Protein AF-0000000079072561 (afdb_homodimer)

Nearest PDB structures (foldseek):
  3upq-assembly1_A  TM=5.238E-01  e=2.848E+00  Homo sapiens
  3uq0-assembly1_A  TM=5.043E-01  e=2.681E+00  Homo sapiens
  3pnc-assembly1_A  TM=5.267E-01  e=3.215E+00  Homo sapiens
  7m4f-assembly1_A  TM=2.558E-01  e=8.477E-01  Homo sapiens
  4fo6-assembly1_A  TM=2.543E-01  e=1.080E+00  Homo sapiens

Radius of gyration: 27.11 Å; Cα contacts (8 Å, |Δi|>4): 1021; chains: 2; bounding box: 46×82×71 Å

Organism: NCBI:txid47770

Secondary structure (DSSP, 8-state):
--TTSS---------S--SGGGSEE-HHHHHHHHHH-GGGGGGEEE-TT----TTEEEEEE-SSS-BTTTB-EEEEETTTEEEEESS-HHHHHHHHHHHSTT-SHHHHHHHHHHHT--S--EEEETTEEEEESS--SSS----EEEGGGEEEEEEETTTEEEEEEPP-STT----EEEEES--TTHHHHHHHHHHHHHHHHHHHHHHHHHHH-EEEEES-TTSGGG-GGG----S------HHHHHHHHHHHHHHHHHHHHHHHSGGGGHHHHTHHHHHHHHHHHHHH-/--TTSS---------S--SGGGSEE-HHHHHHHHHH-GGGGGGEEE-TT----TTEEEEEE-SSS-BTTTB-EEEEETTTEEEEESS-HHHHHHHHHHHSTT-SHHHHHHHHHHHT--S--EEEETTEEEEESS--SSS----EEEGGGEEEEEEETTTEEEEEEPP-STT----EEEEES--TTHHHHHHHHHHHHHHHHHHHHHHHHHHH-EEEEES-TTSGGG-GGG-------S---HHHHHHHHHHHHHHHHHHHHHHHSGGGGHHHHTHHHHHHHHHHHHHH-

pLDDT: mean 87.56, std 14.3, range [19.41, 98.81]

Structure (mmCIF, N/CA/C/O backbone):
data_AF-0000000079072561-model_v1
#
loop_
_entity.id
_entity.type
_entity.pdbx_description
1 polymer 'Uncharacterized protein'
#
loop_
_atom_site.group_PDB
_atom_site.id
_atom_site.type_symbol
_atom_site.label_atom_id
_atom_site.label_alt_id
_atom_site.label_comp_id
_atom_site.label_asym_id
_atom_site.label_entity_id
_atom_site.label_seq_id
_atom_site.pdbx_PDB_ins_code
_atom_site.Cartn_x
_atom_site.Cartn_y
_atom_site.Cartn_z
_atom_site.occupancy
_atom_site.B_iso_or_equiv
_atom_site.auth_seq_id
_atom_site.auth_comp_id
_atom_site.auth_asym_id
_atom_site.auth_atom_id
_atom_site.pdbx_PDB_model_num
ATOM 1 N N . MET A 1 1 ? 7.359 -18.344 30.453 1 19.77 1 MET A N 1
ATOM 2 C CA . MET A 1 1 ? 6.184 -18.562 29.609 1 19.77 1 MET A CA 1
ATOM 3 C C . MET A 1 1 ? 6.582 -18.703 28.156 1 19.77 1 MET A C 1
ATOM 5 O O . MET A 1 1 ? 7.344 -17.891 27.625 1 19.77 1 MET A O 1
ATOM 9 N N . ASP A 1 2 ? 6.574 -19.969 27.594 1 20.95 2 ASP A N 1
ATOM 10 C CA . ASP A 1 2 ? 7.109 -20.484 26.344 1 20.95 2 ASP A CA 1
ATOM 11 C C . ASP A 1 2 ? 6.484 -19.781 25.141 1 20.95 2 ASP A C 1
ATOM 13 O O . ASP A 1 2 ? 5.262 -19.781 24.984 1 20.95 2 ASP A O 1
ATOM 17 N N . VAL A 1 3 ? 7.102 -18.71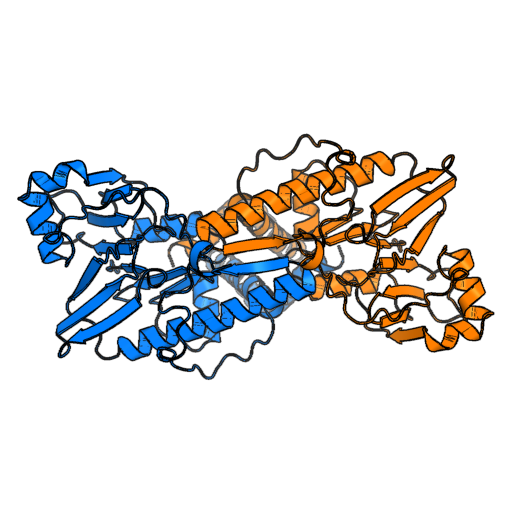9 24.547 1 26.92 3 VAL A N 1
ATOM 18 C CA . VAL A 1 3 ? 6.922 -17.938 23.328 1 26.92 3 VAL A CA 1
ATOM 19 C C . VAL A 1 3 ? 6.586 -18.859 22.156 1 26.92 3 VAL A C 1
ATOM 21 O O . VAL A 1 3 ? 6.375 -18.391 21.047 1 26.92 3 VAL A O 1
ATOM 24 N N . SER A 1 4 ? 6.746 -20.172 22.391 1 28.34 4 SER A N 1
ATOM 25 C CA . SER A 1 4 ? 6.457 -21.156 21.328 1 28.34 4 SER A CA 1
ATOM 26 C C . SER A 1 4 ? 4.965 -21.203 21.016 1 28.34 4 SER A C 1
ATOM 28 O O . SER A 1 4 ? 4.539 -21.938 20.141 1 28.34 4 SER A O 1
ATOM 30 N N . ALA A 1 5 ? 4.105 -20.969 21.969 1 30.5 5 ALA A N 1
ATOM 31 C CA . ALA A 1 5 ? 2.666 -21.188 21.859 1 30.5 5 ALA A CA 1
ATOM 32 C C . ALA A 1 5 ? 2.047 -20.25 20.828 1 30.5 5 ALA A C 1
ATOM 34 O O . ALA A 1 5 ? 0.92 -20.469 20.375 1 30.5 5 ALA A O 1
ATOM 35 N N . TYR A 1 6 ? 2.633 -18.938 20.75 1 30.3 6 TYR A N 1
ATOM 36 C CA . TYR A 1 6 ? 1.9 -17.906 20.031 1 30.3 6 TYR A CA 1
ATOM 37 C C . TYR A 1 6 ? 1.927 -18.172 18.531 1 30.3 6 TYR A C 1
ATOM 39 O O . TYR A 1 6 ? 1.341 -17.422 17.75 1 30.3 6 TYR A O 1
ATOM 47 N N . LYS A 1 7 ? 2.918 -19.016 18.094 1 38.72 7 LYS A N 1
ATOM 48 C CA . LYS A 1 7 ? 2.959 -19.062 16.641 1 38.72 7 LYS A CA 1
ATOM 49 C C . LYS A 1 7 ? 1.866 -19.984 16.078 1 38.72 7 LYS A C 1
ATOM 51 O O . LYS A 1 7 ? 2.156 -21.031 15.508 1 38.72 7 LYS A O 1
ATOM 56 N N . GLN A 1 8 ? 0.858 -20.188 16.875 1 35.06 8 GLN A N 1
ATOM 57 C CA . GLN A 1 8 ? -0.198 -20.969 16.234 1 35.06 8 GLN A CA 1
ATOM 58 C C . GLN A 1 8 ? -0.548 -20.422 14.867 1 35.06 8 GLN A C 1
ATOM 60 O O . GLN A 1 8 ? -1.103 -19.328 14.758 1 35.06 8 GLN A O 1
ATOM 65 N N . ARG A 1 9 ? 0.123 -20.875 13.836 1 47.12 9 ARG A N 1
ATOM 66 C CA . ARG A 1 9 ? -0.29 -20.641 12.453 1 47.12 9 ARG A CA 1
ATOM 67 C C . ARG A 1 9 ? -1.792 -20.844 12.289 1 47.12 9 ARG A C 1
ATOM 69 O O . ARG A 1 9 ? -2.314 -21.922 12.594 1 47.12 9 ARG A O 1
ATOM 76 N N . ASN A 1 10 ? -2.549 -19.953 12.75 1 49.81 10 ASN A N 1
ATOM 77 C CA . ASN A 1 10 ? -3.973 -20.141 12.5 1 49.81 10 ASN A CA 1
ATOM 78 C C . ASN A 1 10 ? -4.246 -20.438 11.031 1 49.81 10 ASN A C 1
ATOM 80 O O . ASN A 1 10 ? -4.715 -19.578 10.289 1 49.81 10 ASN A O 1
ATOM 84 N N . LEU A 1 11 ? -3.496 -21.469 10.617 1 60.62 11 LEU A N 1
ATOM 85 C CA . LEU A 1 11 ? -3.924 -21.938 9.305 1 60.62 11 LEU A CA 1
ATOM 86 C C . LEU A 1 11 ? -5.34 -22.484 9.359 1 60.62 11 LEU A C 1
ATOM 88 O O . LEU A 1 11 ? -5.742 -23.078 10.367 1 60.62 11 LEU A O 1
ATOM 92 N N . GLY A 1 12 ? -6.25 -21.766 8.945 1 62.88 12 GLY A N 1
ATOM 93 C CA . GLY A 1 12 ? -7.598 -22.297 8.828 1 62.88 12 GLY A CA 1
ATOM 94 C C . GLY A 1 12 ? -7.629 -23.781 8.531 1 62.88 12 GLY A C 1
ATOM 95 O O . GLY A 1 12 ? -6.617 -24.469 8.68 1 62.88 12 GLY A O 1
ATOM 96 N N . ILE A 1 13 ? -8.688 -24.438 8.305 1 77.12 13 ILE A N 1
ATOM 97 C CA . ILE A 1 13 ? -8.953 -25.844 8 1 77.12 13 ILE A CA 1
ATOM 98 C C . ILE A 1 13 ? -8.289 -26.219 6.676 1 77.12 13 ILE A C 1
ATOM 100 O O . ILE A 1 13 ? -8.484 -25.531 5.664 1 77.12 13 ILE A O 1
ATOM 104 N N . ILE A 1 14 ? -7.348 -27.266 6.82 1 90.12 14 ILE A N 1
ATOM 105 C CA . ILE A 1 14 ? -6.715 -27.812 5.621 1 90.12 14 ILE A CA 1
ATOM 106 C C . ILE A 1 14 ? -7.688 -28.734 4.891 1 90.12 14 ILE A C 1
ATOM 108 O O . ILE A 1 14 ? -8.156 -29.719 5.461 1 90.12 14 ILE A O 1
ATOM 112 N N . SER A 1 15 ? -7.961 -28.406 3.652 1 94.75 15 SER A N 1
ATOM 113 C CA . SER A 1 15 ? -8.953 -29.141 2.867 1 94.75 15 SER A CA 1
ATOM 114 C C . SER A 1 15 ? -8.289 -30.109 1.889 1 94.75 15 SER A C 1
ATOM 116 O O . SER A 1 15 ? -8.961 -30.766 1.106 1 94.75 15 SER A O 1
ATOM 118 N N . LEU A 1 16 ? -6.977 -30.25 1.977 1 97.25 16 LEU A N 1
ATOM 119 C CA . LEU A 1 16 ? -6.219 -31.188 1.15 1 97.25 16 LEU A CA 1
ATOM 120 C C . LEU A 1 16 ? -6.105 -32.531 1.832 1 97.25 16 LEU A C 1
ATOM 122 O O . LEU A 1 16 ? -6.195 -32.625 3.059 1 97.25 16 LEU A O 1
ATOM 126 N N . PRO A 1 17 ? -5.992 -33.625 1.023 1 96.88 17 PRO A N 1
ATOM 127 C CA . PRO A 1 17 ? -5.824 -34.938 1.656 1 96.88 17 PRO A CA 1
ATOM 128 C C . PRO A 1 17 ? -4.559 -35 2.508 1 96.88 17 PRO A C 1
ATOM 130 O O . PRO A 1 17 ? -3.496 -34.562 2.088 1 96.88 17 PRO A O 1
ATOM 133 N N . THR A 1 18 ? -4.664 -35.688 3.645 1 94.81 18 THR A N 1
ATOM 134 C CA . THR A 1 18 ? -3.559 -35.656 4.598 1 94.81 18 THR A CA 1
ATOM 135 C C . THR A 1 18 ? -2.859 -37 4.664 1 94.81 18 THR A C 1
ATOM 137 O O . THR A 1 18 ? -1.769 -37.125 5.227 1 94.81 18 THR A O 1
ATOM 140 N N . ASP A 1 19 ? -3.424 -38 4.02 1 94.69 19 ASP A N 1
ATOM 141 C CA . ASP A 1 19 ? -2.785 -39.312 4.016 1 94.69 19 ASP A CA 1
ATOM 142 C C . ASP A 1 19 ? -1.401 -39.25 3.373 1 94.69 19 ASP A C 1
ATOM 144 O O . ASP A 1 19 ? -1.182 -38.469 2.434 1 94.69 19 ASP A O 1
ATOM 148 N N . ILE A 1 20 ? -0.56 -40.125 3.77 1 94.88 20 ILE A N 1
ATOM 149 C CA . ILE A 1 20 ? 0.833 -40.125 3.334 1 94.88 20 ILE A CA 1
ATOM 150 C C . ILE A 1 20 ? 0.897 -40.344 1.823 1 94.88 20 ILE A C 1
ATOM 152 O O . ILE A 1 20 ? 1.753 -39.781 1.147 1 94.88 20 ILE A O 1
ATOM 156 N N . LYS A 1 21 ? 0.056 -41.125 1.304 1 94.62 21 LYS A N 1
ATOM 157 C CA . LYS A 1 21 ? 0.095 -41.438 -0.118 1 94.62 21 LYS A CA 1
ATOM 158 C C . LYS A 1 21 ? -0.211 -40.219 -0.975 1 94.62 21 LYS A C 1
ATOM 160 O O . LYS A 1 21 ? 0.039 -40.219 -2.182 1 94.62 21 LYS A O 1
ATOM 165 N N . TYR A 1 22 ? -0.797 -39.156 -0.35 1 96.94 22 TYR A N 1
ATOM 166 C CA . TYR A 1 22 ? -1.189 -37.969 -1.101 1 96.94 22 TYR A CA 1
ATOM 167 C C . TYR A 1 22 ? -0.248 -36.812 -0.812 1 96.94 22 TYR A C 1
ATOM 169 O O . TYR A 1 22 ? -0.596 -35.656 -1.042 1 96.94 22 TYR A O 1
ATOM 177 N N . ARG A 1 23 ? 0.938 -37.125 -0.365 1 97 23 ARG A N 1
ATOM 178 C CA . ARG A 1 23 ? 1.837 -36.031 0.045 1 97 23 ARG A CA 1
ATOM 179 C C . ARG A 1 23 ? 2.746 -35.625 -1.104 1 97 23 ARG A C 1
ATOM 181 O O . ARG A 1 23 ? 3.396 -34.562 -1.036 1 97 23 ARG A O 1
ATOM 188 N N . ASN A 1 24 ? 2.814 -36.438 -2.07 1 98 24 ASN A N 1
ATOM 189 C CA . ASN A 1 24 ? 3.631 -36.125 -3.24 1 98 24 ASN A CA 1
ATOM 190 C C . ASN A 1 24 ? 2.771 -35.938 -4.484 1 98 24 ASN A C 1
ATOM 192 O O . ASN A 1 24 ? 1.888 -36.719 -4.773 1 98 24 ASN A O 1
ATOM 196 N N . TRP A 1 25 ? 3.051 -34.844 -5.164 1 98.31 25 TRP A N 1
ATOM 197 C CA . TRP A 1 25 ? 2.27 -34.5 -6.355 1 98.31 25 TRP A CA 1
ATOM 198 C C . TRP A 1 25 ? 3.178 -34.125 -7.512 1 98.31 25 TRP A C 1
ATOM 200 O O . TRP A 1 25 ? 4.18 -33.438 -7.309 1 98.31 25 TRP A O 1
ATOM 210 N N . SER A 1 26 ? 2.912 -34.531 -8.648 1 97.25 26 SER A N 1
ATOM 211 C CA . SER A 1 26 ? 3.422 -34.125 -9.945 1 97.25 26 SER A CA 1
ATOM 212 C C . SER A 1 26 ? 2.295 -34 -10.969 1 97.25 26 SER A C 1
ATOM 214 O O . SER A 1 26 ? 1.152 -34.375 -10.688 1 97.25 26 SER A O 1
ATOM 216 N N . LYS A 1 27 ? 2.648 -33.406 -12.078 1 96.5 27 LYS A N 1
ATOM 217 C CA . LYS A 1 27 ? 1.631 -33.281 -13.109 1 96.5 27 LYS A CA 1
ATOM 218 C C . LYS A 1 27 ? 1.037 -34.625 -13.484 1 96.5 27 LYS A C 1
ATOM 220 O O . LYS A 1 27 ? -0.184 -34.781 -13.508 1 96.5 27 LYS A O 1
ATOM 225 N N . ASP A 1 28 ? 1.862 -35.562 -13.688 1 96 28 ASP A N 1
ATOM 226 C CA . ASP A 1 28 ? 1.428 -36.906 -14.078 1 96 28 ASP A CA 1
ATOM 227 C C . ASP A 1 28 ? 0.643 -37.594 -12.953 1 96 28 ASP A C 1
ATOM 229 O O . ASP A 1 28 ? -0.414 -38.188 -13.195 1 96 28 ASP A O 1
ATOM 233 N N . LEU A 1 29 ? 1.171 -37.469 -11.789 1 97.31 29 LEU A N 1
ATOM 234 C CA . LEU A 1 29 ? 0.5 -38.094 -10.648 1 97.31 29 LEU A CA 1
ATOM 235 C C . LEU A 1 29 ? -0.87 -37.469 -10.414 1 97.31 29 LEU A C 1
ATOM 237 O O . LEU A 1 29 ? -1.828 -38.156 -10.078 1 97.31 29 LEU A O 1
ATOM 241 N N . THR A 1 30 ? -0.936 -36.188 -10.57 1 98.38 30 THR A N 1
ATOM 242 C CA . THR A 1 30 ? -2.193 -35.469 -10.398 1 98.38 30 THR A CA 1
ATOM 243 C C . THR A 1 30 ? -3.254 -36 -11.359 1 98.38 30 THR A C 1
ATOM 245 O O . THR A 1 30 ? -4.359 -36.344 -10.938 1 98.38 30 THR A O 1
ATOM 248 N N . LYS A 1 31 ? -2.895 -36.094 -12.594 1 98 31 LYS A N 1
ATOM 249 C CA . LYS A 1 31 ? -3.844 -36.594 -13.594 1 98 31 LYS A CA 1
ATOM 250 C C . LYS A 1 31 ? -4.258 -38.031 -13.297 1 98 31 LYS A C 1
ATOM 252 O O . LYS A 1 31 ? -5.449 -38.344 -13.289 1 98 31 LYS A O 1
ATOM 257 N N . ARG A 1 32 ? -3.332 -38.875 -13.023 1 97.75 32 ARG A N 1
ATOM 258 C CA . ARG A 1 32 ? -3.605 -40.281 -12.766 1 97.75 32 ARG A CA 1
ATOM 259 C C . ARG A 1 32 ? -4.539 -40.438 -11.57 1 97.75 32 ARG A C 1
ATOM 261 O O . ARG A 1 32 ? -5.508 -41.188 -11.633 1 97.75 32 ARG A O 1
ATOM 268 N N . ARG A 1 33 ? -4.23 -39.688 -10.5 1 97.81 33 ARG A N 1
ATOM 269 C CA . ARG A 1 33 ? -5.012 -39.844 -9.281 1 97.81 33 ARG A CA 1
ATOM 270 C C . ARG A 1 33 ? -6.426 -39.312 -9.461 1 97.81 33 ARG A C 1
ATOM 272 O O . ARG A 1 33 ? -7.398 -39.969 -9.062 1 97.81 33 ARG A O 1
ATOM 279 N N . ILE A 1 34 ? -6.559 -38.188 -10.055 1 97.69 34 ILE A N 1
ATOM 280 C CA . ILE A 1 34 ? -7.875 -37.562 -10.211 1 97.69 34 ILE A CA 1
ATOM 281 C C . ILE A 1 34 ? -8.75 -38.469 -11.094 1 97.69 34 ILE A C 1
ATOM 283 O O . ILE A 1 34 ? -9.945 -38.594 -10.844 1 97.69 34 ILE A O 1
ATOM 287 N N . GLU A 1 35 ? -8.18 -39.094 -12.023 1 97.12 35 GLU A N 1
ATOM 288 C CA . GLU A 1 35 ? -8.945 -39.875 -12.984 1 97.12 35 GLU A CA 1
ATOM 289 C C . GLU A 1 35 ? -9.219 -41.281 -12.461 1 97.12 35 GLU A C 1
ATOM 291 O O . GLU A 1 35 ? -10.188 -41.906 -12.867 1 97.12 35 GLU A O 1
ATOM 296 N N . ASN A 1 36 ? -8.406 -41.75 -11.461 1 96.88 36 ASN A N 1
ATOM 297 C CA . ASN A 1 36 ? -8.492 -43.156 -11.164 1 96.88 36 ASN A CA 1
ATOM 298 C C . ASN A 1 36 ? -8.688 -43.406 -9.672 1 96.88 36 ASN A C 1
ATOM 300 O O . ASN A 1 36 ? -9.031 -44.531 -9.266 1 96.88 36 ASN A O 1
ATOM 304 N N . ASP A 1 37 ? -8.43 -42.438 -8.844 1 96.44 37 ASP A N 1
ATOM 305 C CA . ASP A 1 37 ? -8.492 -42.656 -7.402 1 96.44 37 ASP A CA 1
ATOM 306 C C . ASP A 1 37 ? -9.789 -42.094 -6.824 1 96.44 37 ASP A C 1
ATOM 308 O O . ASP A 1 37 ? -9.867 -40.875 -6.52 1 96.44 37 ASP A O 1
ATOM 312 N N . SER A 1 38 ? -10.742 -42.906 -6.508 1 94.75 38 SER A N 1
ATOM 313 C CA . SER A 1 38 ? -12.055 -42.5 -6.047 1 94.75 38 SER A CA 1
ATOM 314 C C . SER A 1 38 ? -11.977 -41.875 -4.656 1 94.75 38 SER A C 1
ATOM 316 O O . SER A 1 38 ? -12.836 -41.062 -4.277 1 94.75 38 SER A O 1
ATOM 318 N N . GLN A 1 39 ? -10.992 -42.188 -3.893 1 95.12 39 GLN A N 1
ATOM 319 C CA . GLN A 1 39 ? -10.852 -41.625 -2.545 1 95.12 39 GLN A CA 1
ATOM 320 C C . GLN A 1 39 ? -10.547 -40.156 -2.578 1 95.12 39 GLN A C 1
ATOM 322 O O . GLN A 1 39 ? -10.797 -39.438 -1.604 1 95.12 39 GLN A O 1
ATOM 327 N N . LEU A 1 40 ? -10.047 -39.719 -3.65 1 96.31 40 LEU A N 1
ATOM 328 C CA . LEU A 1 40 ? -9.648 -38.344 -3.783 1 96.31 40 LEU A CA 1
ATOM 329 C C . LEU A 1 40 ? -10.867 -37.438 -4.043 1 96.31 40 LEU A C 1
ATOM 331 O O . LEU A 1 40 ? -10.781 -36.219 -3.904 1 96.31 40 LEU A O 1
ATOM 335 N N . GLU A 1 41 ? -11.961 -37.969 -4.402 1 95.31 41 GLU A N 1
ATOM 336 C CA . GLU A 1 41 ? -13.141 -37.25 -4.859 1 95.31 41 GLU A CA 1
ATOM 337 C C . GLU A 1 41 ? -13.633 -36.281 -3.793 1 95.31 41 GLU A C 1
ATOM 339 O O . GLU A 1 41 ? -14.094 -35.188 -4.113 1 95.31 41 GLU A O 1
ATOM 344 N N . GLN A 1 42 ? -13.5 -36.625 -2.607 1 95.88 42 GLN A N 1
ATOM 345 C CA . GLN A 1 42 ? -14.016 -35.812 -1.519 1 95.88 42 GLN A CA 1
ATOM 346 C C . GLN A 1 42 ? -13.211 -34.531 -1.361 1 95.88 42 GLN A C 1
ATOM 348 O O . GLN A 1 42 ? -13.664 -33.562 -0.73 1 95.88 42 GLN A O 1
ATOM 353 N N . TYR A 1 43 ? -12.023 -34.5 -1.894 1 97.62 43 TYR A N 1
ATOM 354 C CA . TYR A 1 43 ? -11.141 -33.344 -1.76 1 97.62 43 TYR A CA 1
ATOM 355 C C . TYR A 1 43 ? -11.211 -32.469 -2.996 1 97.62 43 TYR A C 1
ATOM 357 O O . TYR A 1 43 ? -10.57 -31.406 -3.047 1 97.62 43 TYR A O 1
ATOM 365 N N . ILE A 1 44 ? -11.984 -32.875 -3.988 1 98.06 44 ILE A N 1
ATOM 366 C CA . ILE A 1 44 ? -12 -32.188 -5.273 1 98.06 44 ILE A CA 1
ATOM 367 C C . ILE A 1 44 ? -13.148 -31.188 -5.301 1 98.06 44 ILE A C 1
ATOM 369 O O . ILE A 1 44 ? -14.266 -31.5 -4.871 1 98.06 44 ILE A O 1
ATOM 373 N N . LYS A 1 45 ? -12.828 -30 -5.699 1 98.06 45 LYS A N 1
ATOM 374 C CA . LYS A 1 45 ? -13.805 -28.953 -5.973 1 98.06 45 LYS A CA 1
ATOM 375 C C . LYS A 1 45 ? -13.688 -28.453 -7.414 1 98.06 45 LYS A C 1
ATOM 377 O O . LYS A 1 45 ? -12.602 -28.484 -7.996 1 98.06 45 LYS A O 1
ATOM 382 N N . TYR A 1 46 ? -14.828 -28.031 -7.934 1 98.06 46 TYR A N 1
ATOM 383 C CA . TYR A 1 46 ? -14.883 -27.469 -9.281 1 98.06 46 TYR A CA 1
ATOM 384 C C . TYR A 1 46 ? -15.172 -25.984 -9.242 1 98.06 46 TYR A C 1
ATOM 386 O O . TYR A 1 46 ? -16.172 -25.547 -8.656 1 98.06 46 TYR A O 1
ATOM 394 N N . ASP A 1 47 ? -14.227 -25.219 -9.781 1 98.25 47 ASP A N 1
ATOM 395 C CA . ASP A 1 47 ? -14.383 -23.766 -9.727 1 98.25 47 ASP A CA 1
ATOM 396 C C . ASP A 1 47 ? -13.711 -23.109 -10.93 1 98.25 47 ASP A C 1
ATOM 398 O O . ASP A 1 47 ? -12.5 -22.906 -10.938 1 98.25 47 ASP A O 1
ATOM 402 N N . ASN A 1 48 ? -14.508 -22.641 -11.844 1 97.75 48 ASN A N 1
ATOM 403 C CA . ASN A 1 48 ? -14 -21.969 -13.031 1 97.75 48 ASN A CA 1
ATOM 404 C C . ASN A 1 48 ? -13.609 -20.516 -12.742 1 97.75 48 ASN A C 1
ATOM 406 O O . ASN A 1 48 ? -12.984 -19.859 -13.57 1 97.75 48 ASN A O 1
ATOM 410 N N . LYS A 1 49 ? -13.867 -20.047 -11.57 1 96.56 49 LYS A N 1
ATOM 411 C CA . LYS A 1 49 ? -13.531 -18.672 -11.188 1 96.56 49 LYS A CA 1
ATOM 412 C C . LYS A 1 49 ? -12.352 -18.641 -10.227 1 96.56 49 LYS A C 1
ATOM 414 O O . LYS A 1 49 ? -12.023 -17.594 -9.664 1 96.56 49 LYS A O 1
ATOM 419 N N . TYR A 1 50 ? -11.75 -19.766 -10.086 1 97.88 50 TYR A N 1
ATOM 420 C CA . TYR A 1 50 ? -10.602 -19.844 -9.188 1 97.88 50 TYR A CA 1
ATOM 421 C C . TYR A 1 50 ? -9.469 -18.953 -9.68 1 97.88 50 TYR A C 1
ATOM 423 O O . TYR A 1 50 ? -9.195 -18.891 -10.883 1 97.88 50 TYR A O 1
ATOM 431 N N . ARG A 1 51 ? -8.922 -18.266 -8.75 1 96.69 51 ARG A N 1
ATOM 432 C CA . ARG A 1 51 ? -7.738 -17.453 -9.016 1 96.69 51 ARG A CA 1
ATOM 433 C C . ARG A 1 51 ? -6.621 -17.797 -8.031 1 96.69 51 ARG A C 1
ATOM 435 O O . ARG A 1 51 ? -6.879 -18.266 -6.926 1 96.69 51 ARG A O 1
ATOM 442 N N . LEU A 1 52 ? -5.402 -17.547 -8.477 1 96.44 52 LEU A N 1
ATOM 443 C CA . LEU A 1 52 ? -4.305 -17.656 -7.523 1 96.44 52 LEU A CA 1
ATOM 444 C C . LEU A 1 52 ? -4.562 -16.781 -6.297 1 96.44 52 LEU A C 1
ATOM 446 O O . LEU A 1 52 ? -5.055 -15.664 -6.422 1 96.44 52 LEU A O 1
ATOM 450 N N . ASN A 1 53 ? -4.246 -17.328 -5.18 1 96.25 53 ASN A N 1
ATOM 451 C CA . ASN A 1 53 ? -4.438 -16.609 -3.924 1 96.25 53 ASN A CA 1
ATOM 452 C C . ASN A 1 53 ? -3.459 -17.078 -2.852 1 96.25 53 ASN A C 1
ATOM 454 O O . ASN A 1 53 ? -2.691 -18.016 -3.076 1 96.25 53 ASN A O 1
ATOM 458 N N . LYS A 1 54 ? -3.477 -16.484 -1.725 1 94.75 54 LYS A N 1
ATOM 459 C CA . LYS A 1 54 ? -2.469 -16.703 -0.691 1 94.75 54 LYS A CA 1
ATOM 460 C C . LYS A 1 54 ? -2.494 -18.156 -0.201 1 94.75 54 LYS A C 1
ATOM 462 O O . LYS A 1 54 ? -1.533 -18.625 0.411 1 94.75 54 LYS A O 1
ATOM 467 N N . ASN A 1 55 ? -3.623 -18.859 -0.468 1 95.81 55 ASN A N 1
ATOM 468 C CA . ASN A 1 55 ? -3.758 -20.234 0.019 1 95.81 55 ASN A CA 1
ATOM 469 C C . ASN A 1 55 ? -3.346 -21.25 -1.043 1 95.81 55 ASN A C 1
ATOM 471 O O . ASN A 1 55 ? -3.332 -22.453 -0.784 1 95.81 55 ASN A O 1
ATOM 475 N N . THR A 1 56 ? -3.045 -20.781 -2.219 1 97.62 56 THR A N 1
ATOM 476 C CA . THR A 1 56 ? -2.617 -21.656 -3.293 1 97.62 56 THR A CA 1
ATOM 477 C C . THR A 1 56 ? -1.21 -22.188 -3.029 1 97.62 56 THR A C 1
ATOM 479 O O . THR A 1 56 ? -0.306 -21.422 -2.691 1 97.62 56 THR A O 1
ATOM 482 N N . LEU A 1 57 ? -1.035 -23.5 -3.215 1 98.19 57 LEU A N 1
ATOM 483 C CA . LEU A 1 57 ? 0.283 -24.109 -3.059 1 98.19 57 LEU A CA 1
ATOM 484 C C . LEU A 1 57 ? 0.951 -24.312 -4.414 1 98.19 57 LEU A C 1
ATOM 486 O O . LEU A 1 57 ? 2.121 -23.969 -4.594 1 98.19 57 LEU A O 1
ATOM 490 N N . ALA A 1 58 ? 0.235 -24.828 -5.273 1 98.75 58 ALA A N 1
ATOM 491 C CA . ALA A 1 58 ? 0.731 -25.125 -6.609 1 98.75 58 ALA A CA 1
ATOM 492 C C . ALA A 1 58 ? -0.415 -25.219 -7.613 1 98.75 58 ALA A C 1
ATOM 494 O O . ALA A 1 58 ? -1.567 -25.438 -7.23 1 98.75 58 ALA A O 1
ATOM 495 N N . VAL A 1 59 ? -0.1 -25.016 -8.836 1 98.44 59 VAL A N 1
ATOM 496 C CA . VAL A 1 59 ? -1.053 -25.156 -9.93 1 98.44 59 VAL A CA 1
ATOM 497 C C . VAL A 1 59 ? -0.387 -25.875 -11.102 1 98.44 59 VAL A C 1
ATOM 499 O O . VAL A 1 59 ? 0.719 -25.516 -11.516 1 98.44 59 VAL A O 1
ATOM 502 N N . TYR A 1 60 ? -1.017 -26.844 -11.617 1 98.19 60 TYR A N 1
ATOM 503 C CA . TYR A 1 60 ? -0.554 -27.547 -12.812 1 98.19 60 TYR A CA 1
ATOM 504 C C . TYR A 1 60 ? -1.429 -27.219 -14.016 1 98.19 60 TYR A C 1
ATOM 506 O O . TYR A 1 60 ? -2.654 -27.141 -13.898 1 98.19 60 TYR A O 1
ATOM 514 N N . GLU A 1 61 ? -0.789 -27.031 -15.125 1 97 61 GLU A N 1
ATOM 515 C CA . GLU A 1 61 ? -1.431 -26.688 -16.391 1 97 61 GLU A CA 1
ATOM 516 C C . GLU A 1 61 ? -1.69 -27.922 -17.234 1 97 61 GLU A C 1
ATOM 518 O O . GLU A 1 61 ? -0.772 -28.703 -17.516 1 97 61 GLU A O 1
ATOM 523 N N . PHE A 1 62 ? -2.939 -28.125 -17.75 1 97 62 PHE A N 1
ATOM 524 C CA . PHE A 1 62 ? -3.312 -29.297 -18.531 1 97 62 PHE A CA 1
ATOM 525 C C . PHE A 1 62 ? -4.012 -28.906 -19.812 1 97 62 PHE A C 1
ATOM 527 O O . PHE A 1 62 ? -4.824 -29.656 -20.344 1 97 62 PHE A O 1
ATOM 534 N N . LYS A 1 63 ? -3.812 -27.75 -20.281 1 93.94 63 LYS A N 1
ATOM 535 C CA . LYS A 1 63 ? -4.516 -27.25 -21.469 1 93.94 63 LYS A CA 1
ATOM 536 C C . LYS A 1 63 ? -4.344 -28.203 -22.641 1 93.94 63 LYS A C 1
ATOM 538 O O . LYS A 1 63 ? -5.297 -28.469 -23.391 1 93.94 63 LYS A O 1
ATOM 543 N N . GLN A 1 64 ? -3.178 -28.703 -22.859 1 91.81 64 GLN A N 1
ATOM 544 C CA . GLN A 1 64 ? -2.885 -29.547 -24 1 91.81 64 GLN A CA 1
ATOM 545 C C . GLN A 1 64 ? -3.494 -30.938 -23.828 1 91.81 64 GLN A C 1
ATOM 547 O O . GLN A 1 64 ? -3.857 -31.594 -24.812 1 91.81 64 GLN A O 1
ATOM 552 N N . ASN A 1 65 ? -3.561 -31.438 -22.625 1 94.94 65 ASN A N 1
ATOM 553 C CA . ASN A 1 65 ? -4.148 -32.719 -22.266 1 94.94 65 ASN A CA 1
ATOM 554 C C . ASN A 1 65 ? -5.055 -32.625 -21.047 1 94.94 65 ASN A C 1
ATOM 556 O O . ASN A 1 65 ? -4.695 -33.062 -19.953 1 94.94 65 ASN A O 1
ATOM 560 N N . PRO A 1 66 ? -6.223 -32.125 -21.281 1 97.5 66 PRO A N 1
ATOM 561 C CA . PRO A 1 66 ? -7.105 -31.797 -20.156 1 97.5 66 PRO A CA 1
ATOM 562 C C . PRO A 1 66 ? -7.504 -33.031 -19.344 1 97.5 66 PRO A C 1
ATOM 564 O O . PRO A 1 66 ? -7.711 -34.094 -19.922 1 97.5 66 PRO A O 1
ATOM 567 N N . ILE A 1 67 ? -7.574 -32.844 -18.078 1 97.69 67 ILE A N 1
ATOM 568 C CA . ILE A 1 67 ? -8.062 -33.906 -17.172 1 97.69 67 ILE A CA 1
ATOM 569 C C . ILE A 1 67 ? -9.539 -34.156 -17.469 1 97.69 67 ILE A C 1
ATOM 571 O O . ILE A 1 67 ? -10.336 -33.25 -17.594 1 97.69 67 ILE A O 1
ATOM 575 N N . LEU A 1 68 ? -9.875 -35.469 -17.609 1 96.38 68 LEU A N 1
ATOM 576 C CA . LEU A 1 68 ? -11.242 -35.906 -17.906 1 96.38 68 LEU A CA 1
ATOM 577 C C . LEU A 1 68 ? -11.75 -35.219 -19.172 1 96.38 68 LEU A C 1
ATOM 579 O O . LEU A 1 68 ? -12.953 -34.969 -19.297 1 96.38 68 LEU A O 1
ATOM 583 N N . GLY A 1 69 ? -10.859 -34.688 -19.938 1 96.19 69 GLY A N 1
ATOM 584 C CA . GLY A 1 69 ? -11.172 -34.094 -21.219 1 96.19 69 GLY A CA 1
ATOM 585 C C . GLY A 1 69 ? -11.656 -32.656 -21.109 1 96.19 69 GLY A C 1
ATOM 586 O O . GLY A 1 69 ? -11.914 -32 -22.125 1 96.19 69 GLY A O 1
ATOM 587 N N . LYS A 1 70 ? -11.719 -32.125 -19.969 1 96.5 70 LYS A N 1
ATOM 588 C CA . LYS A 1 70 ? -12.398 -30.859 -19.875 1 96.5 70 LYS A CA 1
ATOM 589 C C . LYS A 1 70 ? -11.648 -29.891 -18.969 1 96.5 70 LYS A C 1
ATOM 591 O O . LYS A 1 70 ? -11.742 -28.672 -19.141 1 96.5 70 LYS A O 1
ATOM 596 N N . TYR A 1 71 ? -10.875 -30.344 -18 1 98.38 71 TYR A N 1
ATOM 597 C CA . TYR A 1 71 ? -10.266 -29.453 -17.016 1 98.38 71 TYR A CA 1
ATOM 598 C C . TYR A 1 71 ? -8.82 -29.141 -17.391 1 98.38 71 TYR A C 1
ATOM 600 O O . TYR A 1 71 ? -7.984 -30.031 -17.5 1 98.38 71 TYR A O 1
ATOM 608 N N . LYS A 1 72 ? -8.539 -27.844 -17.5 1 97.69 72 LYS A N 1
ATOM 609 C CA . LYS A 1 72 ? -7.277 -27.375 -18.062 1 97.69 72 LYS A CA 1
ATOM 610 C C . LYS A 1 72 ? -6.289 -27 -16.953 1 97.69 72 LYS A C 1
ATOM 612 O O . LYS A 1 72 ? -5.102 -26.797 -17.234 1 97.69 72 LYS A O 1
ATOM 617 N N . ALA A 1 73 ? -6.75 -26.859 -15.781 1 98.25 73 ALA A N 1
ATOM 618 C CA . ALA A 1 73 ? -5.867 -26.5 -14.664 1 98.25 73 ALA A CA 1
ATOM 619 C C . ALA A 1 73 ? -6.312 -27.188 -13.375 1 98.25 73 ALA A C 1
ATOM 621 O O . ALA A 1 73 ? -7.512 -27.375 -13.148 1 98.25 73 ALA A O 1
ATOM 622 N N . VAL A 1 74 ? -5.422 -27.5 -12.57 1 98.69 74 VAL A N 1
ATOM 623 C CA . VAL A 1 74 ? -5.664 -28.031 -11.234 1 98.69 74 VAL A CA 1
ATOM 624 C C . VAL A 1 74 ? -4.867 -27.234 -10.203 1 98.69 74 VAL A C 1
ATOM 626 O O . VAL A 1 74 ? -3.646 -27.109 -10.328 1 98.69 74 VAL A O 1
ATOM 629 N N . ALA A 1 75 ? -5.535 -26.703 -9.242 1 98.81 75 ALA A N 1
ATOM 630 C CA . ALA A 1 75 ? -4.895 -25.969 -8.156 1 98.81 75 ALA A CA 1
ATOM 631 C C . ALA A 1 75 ? -4.992 -26.719 -6.836 1 98.81 75 ALA A C 1
ATOM 633 O O . ALA A 1 75 ? -6.035 -27.297 -6.523 1 98.81 75 ALA A O 1
ATOM 634 N N . PHE A 1 76 ? -3.928 -26.766 -6.16 1 98.75 76 PHE A N 1
ATOM 635 C CA . PHE A 1 76 ? -3.912 -27.234 -4.781 1 98.75 76 PHE A CA 1
ATOM 636 C C . PHE A 1 76 ? -4.02 -26.078 -3.805 1 98.75 76 PHE A C 1
ATOM 638 O O . PHE A 1 76 ? -3.102 -25.25 -3.699 1 98.75 76 PHE A O 1
ATOM 645 N N . ASP A 1 77 ? -5.121 -26 -3.16 1 98.06 77 ASP A N 1
ATOM 646 C CA . ASP A 1 77 ? -5.441 -24.891 -2.264 1 98.06 77 ASP A CA 1
ATOM 647 C C . ASP A 1 77 ? -5.656 -25.391 -0.836 1 98.06 77 ASP A C 1
ATOM 649 O O . ASP A 1 77 ? -6.418 -26.328 -0.607 1 98.06 77 ASP A O 1
ATOM 653 N N . LEU A 1 78 ? -5.043 -24.734 0.04 1 95.94 78 LEU A N 1
ATOM 654 C CA . LEU A 1 78 ? -5.07 -25.172 1.43 1 95.94 78 LEU A CA 1
ATOM 655 C C . LEU A 1 78 ? -6.496 -25.219 1.96 1 95.94 78 LEU A C 1
ATOM 657 O O . LEU A 1 78 ? -6.859 -26.141 2.707 1 95.94 78 LEU A O 1
ATOM 661 N N . ASN A 1 79 ? -7.273 -24.266 1.609 1 94.44 79 ASN A N 1
ATOM 662 C CA . ASN A 1 79 ? -8.602 -24.125 2.195 1 94.44 79 ASN A CA 1
ATOM 663 C C . ASN A 1 79 ? -9.68 -24.719 1.298 1 94.44 79 ASN A C 1
ATOM 665 O O . ASN A 1 79 ? -10.758 -25.078 1.77 1 94.44 79 ASN A O 1
ATOM 669 N N . ARG A 1 80 ? -9.352 -24.875 0.006 1 96.88 80 ARG A N 1
ATOM 670 C CA . ARG A 1 80 ? -10.391 -25.312 -0.926 1 96.88 80 ARG A CA 1
ATOM 671 C C . ARG A 1 80 ? -10.125 -26.719 -1.436 1 96.88 80 ARG A C 1
ATOM 673 O O . ARG A 1 80 ? -10.938 -27.281 -2.168 1 96.88 80 ARG A O 1
ATOM 680 N N . GLY A 1 81 ? -8.961 -27.25 -1.041 1 97.81 81 GLY A N 1
ATOM 681 C CA . GLY A 1 81 ? -8.625 -28.594 -1.519 1 97.81 81 GLY A CA 1
ATOM 682 C C . GLY A 1 81 ? -8.047 -28.594 -2.92 1 97.81 81 GLY A C 1
ATOM 683 O O . GLY A 1 81 ? -7.219 -27.734 -3.256 1 97.81 81 GLY A O 1
ATOM 684 N N . ILE A 1 82 ? -8.398 -29.641 -3.662 1 98.69 82 ILE A N 1
ATOM 685 C CA . ILE A 1 82 ? -7.969 -29.766 -5.051 1 98.69 82 ILE A CA 1
ATOM 686 C C . ILE A 1 82 ? -9.023 -29.141 -5.969 1 98.69 82 ILE A C 1
ATOM 688 O O . ILE A 1 82 ? -10.133 -29.672 -6.082 1 98.69 82 ILE A O 1
ATOM 692 N N . VAL A 1 83 ? -8.641 -28.078 -6.676 1 98.81 83 VAL A N 1
ATOM 693 C CA . VAL A 1 83 ? -9.617 -27.328 -7.461 1 98.81 83 VAL A CA 1
ATOM 694 C C . VAL A 1 83 ? -9.383 -27.594 -8.945 1 98.81 83 VAL A C 1
ATOM 696 O O . VAL A 1 83 ? -8.297 -27.312 -9.469 1 98.81 83 VAL A O 1
ATOM 699 N N . LEU A 1 84 ? -10.344 -28.109 -9.578 1 98.75 84 LEU A N 1
ATOM 700 C CA . LEU A 1 84 ? -10.32 -28.297 -11.023 1 98.75 84 LEU A CA 1
ATOM 701 C C . LEU A 1 84 ? -11.031 -27.141 -11.727 1 98.75 84 LEU A C 1
ATOM 703 O O . LEU A 1 84 ? -12.109 -26.719 -11.312 1 98.75 84 LEU A O 1
ATOM 707 N N . SER A 1 85 ? -10.375 -26.672 -12.703 1 98.56 85 SER A N 1
ATOM 708 C CA . SER A 1 85 ? -10.953 -25.562 -13.469 1 98.56 85 SER A CA 1
ATOM 709 C C . SER A 1 85 ? -10.906 -25.859 -14.969 1 98.56 85 SER A C 1
ATOM 711 O O . SER A 1 85 ? -9.93 -26.438 -15.461 1 98.56 85 SER A O 1
ATOM 713 N N . GLN A 1 86 ? -11.875 -25.422 -15.672 1 98.25 86 GLN A N 1
ATOM 714 C CA . GLN A 1 86 ? -11.891 -25.516 -17.125 1 98.25 86 GLN A CA 1
ATOM 715 C C . GLN A 1 86 ? -11.117 -24.359 -17.75 1 98.25 86 GLN A C 1
ATOM 717 O O . GLN A 1 86 ? -10.828 -24.375 -18.953 1 98.25 86 GLN A O 1
ATOM 722 N N . LYS A 1 87 ? -10.812 -23.438 -16.969 1 95.94 87 LYS A N 1
ATOM 723 C CA . LYS A 1 87 ? -9.984 -22.328 -17.422 1 95.94 87 LYS A CA 1
ATOM 724 C C . LYS A 1 87 ? -8.5 -22.641 -17.234 1 95.94 87 LYS A C 1
ATOM 726 O O . LYS A 1 87 ? -8.133 -23.469 -16.391 1 95.94 87 LYS A O 1
ATOM 731 N N . SER A 1 88 ? -7.695 -21.984 -18.031 1 93.75 88 SER A N 1
ATOM 732 C CA . SER A 1 88 ? -6.258 -22.219 -18 1 93.75 88 SER A CA 1
ATOM 733 C C . SER A 1 88 ? -5.613 -21.562 -16.797 1 93.75 88 SER A C 1
ATOM 735 O O . SER A 1 88 ? -6.262 -20.781 -16.094 1 93.75 88 SER A O 1
ATOM 737 N N . THR A 1 89 ? -4.367 -21.906 -16.594 1 94.5 89 THR A N 1
ATOM 738 C CA . THR A 1 89 ? -3.613 -21.266 -15.523 1 94.5 89 THR A CA 1
ATOM 739 C C . THR A 1 89 ? -3.41 -19.781 -15.812 1 94.5 89 THR A C 1
ATOM 741 O O . THR A 1 89 ? -3.303 -18.969 -14.883 1 94.5 89 THR A O 1
ATOM 744 N N . HIS A 1 90 ? -3.402 -19.422 -17.062 1 91.62 90 HIS A N 1
ATOM 745 C CA . HIS A 1 90 ? -3.318 -18.031 -17.453 1 91.62 90 HIS A CA 1
ATOM 746 C C . HIS A 1 90 ? -4.523 -17.234 -16.938 1 91.62 90 HIS A C 1
ATOM 748 O O . HIS A 1 90 ? -4.375 -16.125 -16.438 1 91.62 90 HIS A O 1
ATOM 754 N N . ALA A 1 91 ? -5.672 -17.844 -17.062 1 92 91 ALA A N 1
ATOM 755 C CA . ALA A 1 91 ? -6.887 -17.219 -16.562 1 92 91 ALA A CA 1
ATOM 756 C C . ALA A 1 91 ? -6.832 -17.047 -15.055 1 92 91 ALA A C 1
ATOM 758 O O . ALA A 1 91 ? -7.312 -16.031 -14.516 1 92 91 ALA A O 1
ATOM 759 N N . MET A 1 92 ? -6.301 -17.984 -14.367 1 94 92 MET A N 1
ATOM 760 C CA . MET A 1 92 ? -6.16 -17.906 -12.914 1 94 92 MET A CA 1
ATOM 761 C C . MET A 1 92 ? -5.25 -16.75 -12.523 1 94 92 MET A C 1
ATOM 763 O O . MET A 1 92 ? -5.535 -16.031 -11.562 1 94 92 MET A O 1
ATOM 767 N N . MET A 1 93 ? -4.176 -16.625 -13.258 1 92.5 93 MET A N 1
ATOM 768 C CA . MET A 1 93 ? -3.238 -15.531 -13.023 1 92.5 93 MET A CA 1
ATOM 769 C C . MET A 1 93 ? -3.9 -14.18 -13.281 1 92.5 93 MET A C 1
ATOM 771 O O . MET A 1 93 ? -3.744 -13.25 -12.492 1 92.5 93 MET A O 1
ATOM 775 N N . GLN A 1 94 ? -4.652 -14.078 -14.328 1 90.62 94 GLN A N 1
ATOM 776 C CA . GLN A 1 94 ? -5.375 -12.844 -14.617 1 90.62 94 GLN A CA 1
ATOM 777 C C . GLN A 1 94 ? -6.367 -12.508 -13.508 1 90.62 94 GLN A C 1
ATOM 779 O O . GLN A 1 94 ? -6.57 -11.336 -13.188 1 90.62 94 GLN A O 1
ATOM 784 N N . GLY A 1 95 ? -7.008 -13.57 -13.031 1 92.19 95 GLY A N 1
ATOM 785 C CA . GLY A 1 95 ? -7.898 -13.367 -11.898 1 92.19 95 GLY A CA 1
ATOM 786 C C . GLY A 1 95 ? -7.211 -12.727 -10.703 1 92.19 95 GLY A C 1
ATOM 787 O O . GLY A 1 95 ? -7.773 -11.836 -10.062 1 92.19 95 GLY A O 1
ATOM 788 N N . LEU A 1 96 ? -6.035 -13.18 -10.414 1 94.12 96 LEU A N 1
ATOM 789 C CA . LEU A 1 96 ? -5.234 -12.586 -9.352 1 94.12 96 LEU A CA 1
ATOM 790 C C . LEU A 1 96 ? -4.988 -11.109 -9.617 1 94.12 96 LEU A C 1
ATOM 792 O O . LEU A 1 96 ? -5.211 -10.273 -8.742 1 94.12 96 LEU A O 1
ATOM 796 N N . MET A 1 97 ? -4.586 -10.781 -10.773 1 90.19 97 MET A N 1
ATOM 797 C CA . MET A 1 97 ? -4.207 -9.422 -11.141 1 90.19 97 MET A CA 1
ATOM 798 C C . MET A 1 97 ? -5.41 -8.484 -11.062 1 90.19 97 MET A C 1
ATOM 800 O O . MET A 1 97 ? -5.258 -7.297 -10.758 1 90.19 97 MET A O 1
ATOM 804 N N . ARG A 1 98 ? -6.551 -9.008 -11.188 1 89.12 98 ARG A N 1
ATOM 805 C CA . ARG A 1 98 ? -7.77 -8.203 -11.133 1 89.12 98 ARG A CA 1
ATOM 806 C C . ARG A 1 98 ? -8.195 -7.965 -9.688 1 89.12 98 ARG A C 1
ATOM 808 O O . ARG A 1 98 ? -8.992 -7.062 -9.406 1 89.12 98 ARG A O 1
ATOM 815 N N . HIS A 1 99 ? -7.594 -8.672 -8.828 1 91.12 99 HIS A N 1
ATOM 816 C CA . HIS A 1 99 ? -8.125 -8.617 -7.473 1 91.12 99 HIS A CA 1
ATOM 817 C C . HIS A 1 99 ? -7.113 -8.016 -6.508 1 91.12 99 HIS A C 1
ATOM 819 O O . HIS A 1 99 ? -7.473 -7.605 -5.402 1 91.12 99 HIS A O 1
ATOM 825 N N . ALA A 1 100 ? -5.922 -8.039 -6.863 1 93.31 100 ALA A N 1
ATOM 826 C CA . ALA A 1 100 ? -4.887 -7.574 -5.945 1 93.31 100 ALA A CA 1
ATOM 827 C C . ALA A 1 100 ? -4.215 -6.309 -6.477 1 93.31 100 ALA A C 1
ATOM 829 O O . ALA A 1 100 ? -4.078 -6.137 -7.691 1 93.31 100 ALA A O 1
ATOM 830 N N . VAL A 1 101 ? -3.904 -5.512 -5.473 1 90.25 101 VAL A N 1
ATOM 831 C CA . VAL A 1 101 ? -3.146 -4.32 -5.852 1 90.25 101 VAL A CA 1
ATOM 832 C C . VAL A 1 101 ? -1.669 -4.676 -5.996 1 90.25 101 VAL A C 1
ATOM 834 O O . VAL A 1 101 ? -1.205 -5.676 -5.441 1 90.25 101 VAL A O 1
ATOM 837 N N . HIS A 1 102 ? -0.903 -3.953 -6.773 1 84.31 102 HIS A N 1
ATOM 838 C CA . HIS A 1 102 ? 0.531 -4.102 -6.996 1 84.31 102 HIS A CA 1
ATOM 839 C C . HIS A 1 102 ? 0.856 -5.469 -7.594 1 84.31 102 HIS A C 1
ATOM 841 O O . HIS A 1 102 ? 1.853 -6.09 -7.223 1 84.31 102 HIS A O 1
ATOM 847 N N . CYS A 1 103 ? -0.005 -5.941 -8.391 1 89.06 103 CYS A N 1
ATOM 848 C CA . CYS A 1 103 ? 0.26 -7.254 -8.969 1 89.06 103 CYS A CA 1
ATOM 849 C C . CYS A 1 103 ? 0.079 -7.23 -10.484 1 89.06 103 CYS A C 1
ATOM 851 O O . CYS A 1 103 ? 0.342 -8.227 -11.164 1 89.06 103 CYS A O 1
ATOM 853 N N . ASP A 1 104 ? -0.33 -6.109 -10.992 1 87 104 ASP A N 1
ATOM 854 C CA . ASP A 1 104 ? -0.593 -6.113 -12.43 1 87 104 ASP A CA 1
ATOM 855 C C . ASP A 1 104 ? 0.709 -6.16 -13.227 1 87 104 ASP A C 1
ATOM 857 O O . ASP A 1 104 ? 1.79 -5.953 -12.672 1 87 104 ASP A O 1
ATOM 861 N N . MET A 1 105 ? 0.597 -6.367 -14.508 1 86.5 105 MET A N 1
ATOM 862 C CA . MET A 1 105 ? 1.751 -6.668 -15.352 1 86.5 105 MET A CA 1
ATOM 863 C C . MET A 1 105 ? 2.648 -5.445 -15.508 1 86.5 105 MET A C 1
ATOM 865 O O . MET A 1 105 ? 3.873 -5.574 -15.586 1 86.5 105 MET A O 1
ATOM 869 N N . ILE A 1 106 ? 2.031 -4.297 -15.555 1 88.12 106 ILE A N 1
ATOM 870 C CA . ILE A 1 106 ? 2.84 -3.09 -15.703 1 88.12 106 ILE A CA 1
ATOM 871 C C . ILE A 1 106 ? 3.738 -2.918 -14.484 1 88.12 106 ILE A C 1
ATOM 873 O O . ILE A 1 106 ? 4.938 -2.676 -14.617 1 88.12 106 ILE A O 1
ATOM 877 N N . TRP A 1 107 ? 3.176 -3.086 -13.344 1 91.12 107 TRP A N 1
ATOM 878 C CA . TRP A 1 107 ? 3.92 -2.977 -12.094 1 91.12 107 TRP A CA 1
ATOM 879 C C . TRP A 1 107 ? 5.004 -4.047 -12.016 1 91.12 107 TRP A C 1
ATOM 881 O O . TRP A 1 107 ? 6.168 -3.742 -11.742 1 91.12 107 TRP A O 1
ATOM 891 N N . GLN A 1 108 ? 4.656 -5.27 -12.297 1 90.75 108 GLN A N 1
ATOM 892 C CA . GLN A 1 108 ? 5.57 -6.398 -12.188 1 90.75 108 GLN A CA 1
ATOM 893 C C . GLN A 1 108 ? 6.742 -6.258 -13.156 1 90.75 108 GLN A C 1
ATOM 895 O O . GLN A 1 108 ? 7.895 -6.5 -12.789 1 90.75 108 GLN A O 1
ATOM 900 N N . ARG A 1 109 ? 6.449 -5.844 -14.266 1 87 109 ARG A N 1
ATOM 901 C CA . ARG A 1 109 ? 7.496 -5.676 -15.273 1 87 109 ARG A CA 1
ATOM 902 C C . ARG A 1 109 ? 8.414 -4.516 -14.914 1 87 109 ARG A C 1
ATOM 904 O O . ARG A 1 109 ? 9.633 -4.602 -15.102 1 87 109 ARG A O 1
ATOM 911 N N . MET A 1 110 ? 7.82 -3.477 -14.477 1 87.19 110 MET A N 1
ATOM 912 C CA . MET A 1 110 ? 8.633 -2.34 -14.062 1 87.19 110 MET A CA 1
ATOM 913 C C . MET A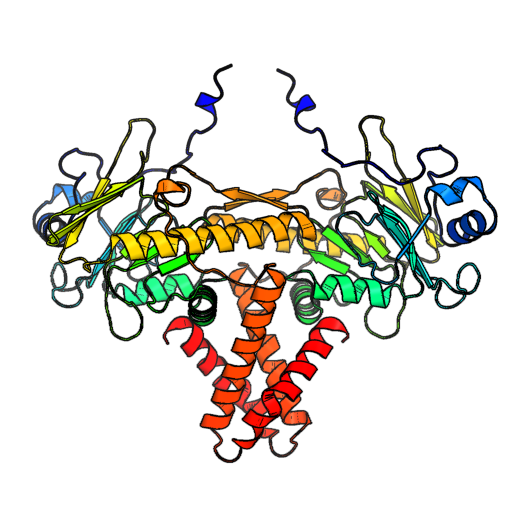 1 110 ? 9.594 -2.738 -12.945 1 87.19 110 MET A C 1
ATOM 915 O O . MET A 1 110 ? 10.773 -2.41 -12.984 1 87.19 110 MET A O 1
ATOM 919 N N . LEU A 1 111 ? 9.078 -3.461 -11.984 1 86.94 111 LEU A N 1
ATOM 920 C CA . LEU A 1 111 ? 9.914 -3.906 -10.875 1 86.94 111 LEU A CA 1
ATOM 921 C C . LEU A 1 111 ? 11.055 -4.793 -11.375 1 86.94 111 LEU A C 1
ATOM 923 O O . LEU A 1 111 ? 12.203 -4.633 -10.945 1 86.94 111 LEU A O 1
ATOM 927 N N . ALA A 1 112 ? 10.672 -5.691 -12.195 1 83.94 112 ALA A N 1
ATOM 928 C CA . ALA A 1 112 ? 11.672 -6.613 -12.734 1 83.94 112 ALA A CA 1
ATOM 929 C C . ALA A 1 112 ? 12.758 -5.855 -13.484 1 83.94 112 ALA A C 1
ATOM 931 O O . ALA A 1 112 ? 13.953 -6.148 -13.32 1 83.94 112 ALA A O 1
ATOM 932 N N . ARG A 1 113 ? 12.32 -4.93 -14.227 1 82.38 113 ARG A N 1
ATOM 933 C CA . ARG A 1 113 ? 13.281 -4.129 -14.984 1 82.38 113 ARG A CA 1
ATOM 934 C C . ARG A 1 113 ? 14.203 -3.357 -14.055 1 82.38 113 ARG A C 1
ATOM 936 O O . ARG A 1 113 ? 15.414 -3.281 -14.289 1 82.38 113 ARG A O 1
ATOM 943 N N . GLU A 1 114 ? 13.617 -2.811 -13.07 1 82.31 114 GLU A N 1
ATOM 944 C CA . GLU A 1 114 ? 14.406 -2.068 -12.094 1 82.31 114 GLU A CA 1
ATOM 945 C C . GLU A 1 114 ? 15.43 -2.971 -11.414 1 82.31 114 GLU A C 1
ATOM 947 O O . GLU A 1 114 ? 16.5 -2.514 -11.016 1 82.31 114 GLU A O 1
ATOM 952 N N . ALA A 1 115 ? 15.094 -4.223 -11.328 1 81.56 115 ALA A N 1
ATOM 953 C CA . ALA A 1 115 ? 15.961 -5.184 -10.648 1 81.56 115 ALA A CA 1
ATOM 954 C C . ALA A 1 115 ? 16.922 -5.844 -11.633 1 81.56 115 ALA A C 1
ATOM 956 O O . ALA A 1 115 ? 17.828 -6.582 -11.227 1 81.56 115 ALA A O 1
ATOM 957 N N . GLY A 1 116 ? 16.703 -5.605 -12.883 1 76.62 116 GLY A N 1
ATOM 958 C CA . GLY A 1 116 ? 17.547 -6.227 -13.898 1 76.62 116 GLY A CA 1
ATOM 959 C C . GLY A 1 116 ? 17.156 -7.652 -14.219 1 76.62 116 GLY A C 1
ATOM 960 O O . GLY A 1 116 ? 17.969 -8.445 -14.68 1 76.62 116 GLY A O 1
ATOM 961 N N . VAL A 1 117 ? 16 -7.996 -13.812 1 75.94 117 VAL A N 1
ATOM 962 C CA . VAL A 1 117 ? 15.484 -9.328 -14.133 1 75.94 117 VAL A CA 1
ATOM 963 C C . VAL A 1 117 ? 14.891 -9.32 -15.531 1 75.94 117 VAL A C 1
ATOM 965 O O . VAL A 1 117 ? 14.039 -8.484 -15.852 1 75.94 117 VAL A O 1
ATOM 968 N N . ASP A 1 118 ? 15.344 -10.117 -16.375 1 69.31 118 ASP A N 1
ATOM 969 C CA . ASP A 1 118 ? 14.93 -10.102 -17.781 1 69.31 118 ASP A CA 1
ATOM 970 C C . ASP A 1 118 ? 13.789 -11.086 -18.031 1 69.31 118 ASP A C 1
ATOM 972 O O . ASP A 1 118 ? 13.102 -10.992 -19.047 1 69.31 118 ASP A O 1
ATOM 976 N N . ILE A 1 119 ? 13.672 -12.023 -17.172 1 66.94 119 ILE A N 1
ATOM 977 C CA . ILE A 1 119 ? 12.648 -13.039 -17.406 1 66.94 119 ILE A CA 1
ATOM 978 C C . ILE A 1 119 ? 11.5 -12.859 -16.422 1 66.94 119 ILE A C 1
ATOM 980 O O . ILE A 1 119 ? 11.727 -12.695 -15.219 1 66.94 119 ILE A O 1
ATOM 984 N N . TYR A 1 120 ? 10.312 -12.898 -17.031 1 81.75 120 TYR A N 1
ATOM 985 C CA . TYR A 1 120 ? 9.141 -12.688 -16.203 1 81.75 120 TYR A CA 1
ATOM 986 C C . TYR A 1 120 ? 8.531 -14.023 -15.773 1 81.75 120 TYR A C 1
ATOM 988 O O . TYR A 1 120 ? 7.703 -14.586 -16.5 1 81.75 120 TYR A O 1
ATOM 996 N N . GLN A 1 121 ? 9.023 -14.477 -14.602 1 88.62 121 GLN A N 1
ATOM 997 C CA . GLN A 1 121 ? 8.586 -15.781 -14.117 1 88.62 121 GLN A CA 1
ATOM 998 C C . GLN A 1 121 ? 7.992 -15.68 -12.719 1 88.62 121 GLN A C 1
ATOM 1000 O O . GLN A 1 121 ? 7.594 -16.688 -12.133 1 88.62 121 GLN A O 1
ATOM 1005 N N . GLY A 1 122 ? 7.953 -14.508 -12.258 1 91.88 122 GLY A N 1
ATOM 1006 C CA . GLY A 1 122 ? 7.441 -14.391 -10.906 1 91.88 122 GLY A CA 1
ATOM 1007 C C . GLY A 1 122 ? 6.574 -13.172 -10.695 1 91.88 122 GLY A C 1
ATOM 1008 O O . GLY A 1 122 ? 6.777 -12.141 -11.336 1 91.88 122 GLY A O 1
ATOM 1009 N N . ILE A 1 123 ? 5.598 -13.312 -9.891 1 93.56 123 ILE A N 1
ATOM 1010 C CA . ILE A 1 123 ? 4.801 -12.203 -9.383 1 93.56 123 ILE A CA 1
ATOM 1011 C C . ILE A 1 123 ? 5.121 -11.969 -7.906 1 93.56 123 ILE A C 1
ATOM 1013 O O . ILE A 1 123 ? 4.809 -12.812 -7.059 1 93.56 123 ILE A O 1
ATOM 1017 N N . VAL A 1 124 ? 5.762 -10.867 -7.672 1 94.44 124 VAL A N 1
ATOM 1018 C CA . VAL A 1 124 ? 6.207 -10.555 -6.316 1 94.44 124 VAL A CA 1
ATOM 1019 C C . VAL A 1 124 ? 5.176 -9.672 -5.625 1 94.44 124 VAL A C 1
ATOM 1021 O O . VAL A 1 124 ? 4.793 -8.625 -6.148 1 94.44 124 VAL A O 1
ATOM 1024 N N . MET A 1 125 ? 4.73 -10.07 -4.473 1 95.75 125 MET A N 1
ATOM 1025 C CA . MET A 1 125 ? 3.684 -9.375 -3.73 1 95.75 125 MET A CA 1
ATOM 1026 C C . MET A 1 125 ? 3.975 -9.391 -2.232 1 95.75 125 MET A C 1
ATOM 1028 O O . MET A 1 125 ? 3.146 -9.844 -1.439 1 95.75 125 MET A O 1
ATOM 1032 N N . TYR A 1 126 ? 5.113 -8.922 -1.832 1 95.19 126 TYR A N 1
ATOM 1033 C CA . TYR A 1 126 ? 5.57 -8.766 -0.455 1 95.19 126 TYR A CA 1
ATOM 1034 C C . TYR A 1 126 ? 5.707 -10.125 0.229 1 95.19 126 TYR A C 1
ATOM 1036 O O . TYR A 1 126 ? 6.699 -10.828 0.032 1 95.19 126 TYR A O 1
ATOM 1044 N N . ASN A 1 127 ? 4.625 -10.641 0.847 1 96.62 127 ASN A N 1
ATOM 1045 C CA . ASN A 1 127 ? 4.73 -11.898 1.576 1 96.62 127 ASN A CA 1
ATOM 1046 C C . ASN A 1 127 ? 4.133 -13.055 0.782 1 96.62 127 ASN A C 1
ATOM 1048 O O . ASN A 1 127 ? 3.846 -14.117 1.344 1 96.62 127 ASN A O 1
ATOM 1052 N N . VAL A 1 128 ? 3.887 -12.805 -0.474 1 96.81 128 VAL A N 1
ATOM 1053 C CA . VAL A 1 128 ? 3.443 -13.836 -1.406 1 96.81 128 VAL A CA 1
ATOM 1054 C C . VAL A 1 128 ? 4.254 -13.75 -2.697 1 96.81 128 VAL A C 1
ATOM 1056 O O . VAL A 1 128 ? 4.527 -12.648 -3.193 1 96.81 128 VAL A O 1
ATOM 1059 N N . LEU A 1 129 ? 4.656 -14.883 -3.148 1 97.06 129 LEU A N 1
ATOM 1060 C CA . LEU A 1 129 ? 5.398 -14.961 -4.402 1 97.06 129 LEU A CA 1
ATOM 1061 C C . LEU A 1 129 ? 4.922 -16.141 -5.246 1 97.06 129 LEU A C 1
ATOM 1063 O O . LEU A 1 129 ? 5.094 -17.297 -4.855 1 97.06 129 LEU A O 1
ATOM 1067 N N . TYR A 1 130 ? 4.293 -15.812 -6.375 1 96.5 130 TYR A N 1
ATOM 1068 C CA . TYR A 1 130 ? 3.867 -16.812 -7.344 1 96.5 130 TYR A CA 1
ATOM 1069 C C . TYR A 1 130 ? 4.926 -17 -8.422 1 96.5 130 TYR A C 1
ATOM 1071 O O . TYR A 1 130 ? 5.23 -16.078 -9.18 1 96.5 130 TYR A O 1
ATOM 1079 N N . PHE A 1 131 ? 5.43 -18.188 -8.477 1 96.56 131 PHE A N 1
ATOM 1080 C CA . PHE A 1 131 ? 6.52 -18.469 -9.406 1 96.56 131 PHE A CA 1
ATOM 1081 C C . PHE A 1 131 ? 6.062 -19.438 -10.5 1 96.56 131 PHE A C 1
ATOM 1083 O O . PHE A 1 131 ? 5.555 -20.516 -10.203 1 96.56 131 PHE A O 1
ATOM 1090 N N . SER A 1 132 ? 6.246 -19.016 -11.742 1 94.19 132 SER A N 1
ATOM 1091 C CA . SER A 1 132 ? 5.891 -19.859 -12.883 1 94.19 132 SER A CA 1
ATOM 1092 C C . SER A 1 132 ? 7.094 -20.656 -13.383 1 94.19 132 SER A C 1
ATOM 1094 O O . SER A 1 132 ? 8.219 -20.156 -13.367 1 94.19 132 SER A O 1
ATOM 1096 N N . MET A 1 133 ? 6.855 -21.797 -13.773 1 92.56 133 MET A N 1
ATOM 1097 C CA . MET A 1 133 ? 7.949 -22.656 -14.203 1 92.56 133 MET A CA 1
ATOM 1098 C C . MET A 1 133 ? 8.5 -22.203 -15.547 1 92.56 133 MET A C 1
ATOM 1100 O O . MET A 1 133 ? 9.664 -22.469 -15.867 1 92.56 133 MET A O 1
ATOM 1104 N N . HIS A 1 134 ? 7.633 -21.531 -16.25 1 86.56 134 HIS A N 1
ATOM 1105 C CA . HIS A 1 134 ? 8.039 -20.891 -17.5 1 86.56 134 HIS A CA 1
ATOM 1106 C C . HIS A 1 134 ? 7.535 -19.453 -17.578 1 86.56 134 HIS A C 1
ATOM 1108 O O . HIS A 1 134 ? 6.656 -19.062 -16.812 1 86.56 134 HIS A O 1
ATOM 1114 N N . ALA A 1 135 ? 8.188 -18.719 -18.484 1 79 135 ALA A N 1
ATOM 1115 C CA . ALA A 1 135 ? 7.762 -17.328 -18.656 1 79 135 ALA A CA 1
ATOM 1116 C C . ALA A 1 135 ? 6.27 -17.234 -18.969 1 79 135 ALA A C 1
ATOM 1118 O O . ALA A 1 135 ? 5.754 -18 -19.781 1 79 135 ALA A O 1
ATOM 1119 N N . PHE A 1 136 ? 5.605 -16.469 -18.219 1 68.81 136 PHE A N 1
ATOM 1120 C CA . PHE A 1 136 ? 4.16 -16.406 -18.391 1 68.81 136 PHE A CA 1
ATOM 1121 C C . PHE A 1 136 ? 3.775 -15.234 -19.281 1 68.81 136 PHE A C 1
ATOM 1123 O O . PHE A 1 136 ? 2.592 -14.938 -19.453 1 68.81 136 PHE A O 1
ATOM 1130 N N . SER A 1 137 ? 4.812 -14.617 -19.812 1 64.06 137 SER A N 1
ATOM 1131 C CA . SER A 1 137 ? 4.465 -13.586 -20.781 1 64.06 137 SER A CA 1
ATOM 1132 C C . SER A 1 137 ? 4.047 -14.195 -22.109 1 64.06 137 SER A C 1
ATOM 1134 O O . SER A 1 137 ? 4.578 -15.227 -22.516 1 64.06 137 SER A O 1
ATOM 1136 N N . GLY A 1 138 ? 2.883 -13.836 -22.641 1 59.19 138 GLY A N 1
ATOM 1137 C CA . GLY A 1 138 ? 2.42 -14.32 -23.922 1 59.19 138 GLY A CA 1
ATOM 1138 C C . GLY A 1 138 ? 1.45 -15.484 -23.828 1 59.19 138 GLY A C 1
ATOM 1139 O O . GLY A 1 138 ? 0.597 -15.508 -22.938 1 59.19 138 GLY A O 1
ATOM 1140 N N . ASN A 1 139 ? 1.575 -16.406 -24.719 1 57.56 139 ASN A N 1
ATOM 1141 C CA . ASN A 1 139 ? 0.624 -17.5 -24.875 1 57.56 139 ASN A CA 1
ATOM 1142 C C . ASN A 1 139 ? 1.083 -18.75 -24.125 1 57.56 139 ASN A C 1
ATOM 1144 O O . ASN A 1 139 ? 0.669 -19.859 -24.453 1 57.56 139 ASN A O 1
ATOM 1148 N N . PHE A 1 140 ? 1.846 -18.406 -23.062 1 64.38 140 PHE A N 1
ATOM 1149 C CA . PHE A 1 140 ? 2.381 -19.625 -22.469 1 64.38 140 PHE A CA 1
ATOM 1150 C C . PHE A 1 140 ? 1.627 -19.984 -21.188 1 64.38 140 PHE A C 1
ATOM 1152 O O . PHE A 1 140 ? 1.329 -19.109 -20.375 1 64.38 140 PHE A O 1
ATOM 1159 N N . PHE A 1 141 ? 1.088 -21.094 -21.266 1 74.88 141 PHE A N 1
ATOM 1160 C CA . PHE A 1 141 ? 0.495 -21.75 -20.109 1 74.88 141 PHE A CA 1
ATOM 1161 C C . PHE A 1 141 ? 1.559 -22.484 -19.297 1 74.88 141 PHE A C 1
ATOM 1163 O O . PHE A 1 141 ? 2.41 -23.172 -19.859 1 74.88 141 PHE A O 1
ATOM 1170 N N . THR A 1 142 ? 1.585 -22.125 -18.062 1 88.38 142 THR A N 1
ATOM 1171 C CA . THR A 1 142 ? 2.674 -22.656 -17.234 1 88.38 142 THR A CA 1
ATOM 1172 C C . THR A 1 142 ? 2.152 -23.156 -15.898 1 88.38 142 THR A C 1
ATOM 1174 O O . THR A 1 142 ? 1.021 -22.859 -15.516 1 88.38 142 THR A O 1
ATOM 1177 N N . ASP A 1 143 ? 2.928 -24.094 -15.367 1 95.94 143 ASP A N 1
ATOM 1178 C CA . ASP A 1 143 ? 2.713 -24.5 -13.984 1 95.94 143 ASP A CA 1
ATOM 1179 C C . ASP A 1 143 ? 3.178 -23.438 -13.008 1 95.94 143 ASP A C 1
ATOM 1181 O O . ASP A 1 143 ? 4.043 -22.609 -13.336 1 95.94 143 ASP A O 1
ATOM 1185 N N . TRP A 1 144 ? 2.543 -23.422 -11.867 1 96.88 144 TRP A N 1
ATOM 1186 C CA . TRP A 1 144 ? 2.879 -22.422 -10.852 1 96.88 144 TRP A CA 1
ATOM 1187 C C . TRP A 1 144 ? 3.209 -23.094 -9.523 1 96.88 144 TRP A C 1
ATOM 1189 O O . TRP A 1 144 ? 2.58 -24.078 -9.141 1 96.88 144 TRP A O 1
ATOM 1199 N N . ILE A 1 145 ? 4.156 -22.578 -8.852 1 98.19 145 ILE A N 1
ATOM 1200 C CA . ILE A 1 145 ? 4.457 -22.906 -7.465 1 98.19 145 ILE A CA 1
ATOM 1201 C C . ILE A 1 145 ? 4.418 -21.641 -6.609 1 98.19 145 ILE A C 1
ATOM 1203 O O . ILE A 1 145 ? 4.879 -20.594 -7.039 1 98.19 145 ILE A O 1
ATOM 1207 N N . CYS A 1 146 ? 3.791 -21.703 -5.465 1 97.88 146 CYS A N 1
ATOM 1208 C CA . CYS A 1 146 ? 3.67 -20.562 -4.57 1 97.88 146 CYS A CA 1
ATOM 1209 C C . CYS A 1 146 ? 4.73 -20.609 -3.477 1 97.88 146 CYS A C 1
ATOM 1211 O O . CYS A 1 146 ? 4.555 -21.281 -2.463 1 97.88 146 CYS A O 1
ATOM 1213 N N . LEU A 1 147 ? 5.703 -19.812 -3.592 1 97.88 147 LEU A N 1
ATOM 1214 C CA . LEU A 1 147 ? 6.938 -19.953 -2.824 1 97.88 147 LEU A CA 1
ATOM 1215 C C . LEU A 1 147 ? 6.727 -19.516 -1.378 1 97.88 147 LEU A C 1
ATOM 1217 O O . LEU A 1 147 ? 7.527 -19.859 -0.502 1 97.88 147 LEU A O 1
ATOM 1221 N N . HIS A 1 148 ? 5.652 -18.781 -1.086 1 97.06 148 HIS A N 1
ATOM 1222 C CA . HIS A 1 148 ? 5.367 -18.375 0.284 1 97.06 148 HIS A CA 1
ATOM 1223 C C . HIS A 1 148 ? 4.91 -19.562 1.13 1 97.06 148 HIS A C 1
ATOM 1225 O O . HIS A 1 148 ? 4.781 -19.438 2.35 1 97.06 148 HIS A O 1
ATOM 1231 N N . TRP A 1 149 ? 4.812 -20.719 0.53 1 96.94 149 TRP A N 1
ATOM 1232 C CA . TRP A 1 149 ? 4.477 -21.938 1.269 1 96.94 149 TRP A CA 1
ATOM 1233 C C . TRP A 1 149 ? 5.613 -22.953 1.196 1 96.94 149 TRP A C 1
ATOM 1235 O O . TRP A 1 149 ? 5.465 -24.078 1.648 1 96.94 149 TRP A O 1
ATOM 1245 N N . ILE A 1 150 ? 6.684 -22.609 0.612 1 98.06 150 ILE A N 1
ATOM 1246 C CA . ILE A 1 150 ? 7.75 -23.578 0.339 1 98.06 150 ILE A CA 1
ATOM 1247 C C . ILE A 1 150 ? 8.875 -23.391 1.351 1 98.06 150 ILE A C 1
ATOM 1249 O O . ILE A 1 150 ? 9.312 -22.266 1.616 1 98.06 150 ILE A O 1
ATOM 1253 N N . LYS A 1 151 ? 9.305 -24.484 1.861 1 97.44 151 LYS A N 1
ATOM 1254 C CA . LYS A 1 151 ? 10.43 -24.5 2.793 1 97.44 151 LYS A CA 1
ATOM 1255 C C . LYS A 1 151 ? 11.758 -24.578 2.049 1 97.44 151 LYS A C 1
ATOM 1257 O O . LYS A 1 151 ? 12.719 -23.891 2.398 1 97.44 151 LYS A O 1
ATOM 1262 N N . ASP A 1 152 ? 11.797 -25.453 1.137 1 97.38 152 ASP A N 1
ATOM 1263 C CA . ASP A 1 152 ? 13 -25.688 0.347 1 97.38 152 ASP A CA 1
ATOM 1264 C C . ASP A 1 152 ? 12.664 -26.391 -0.971 1 97.38 152 ASP A C 1
ATOM 1266 O O . ASP A 1 152 ? 11.5 -26.719 -1.228 1 97.38 152 ASP A O 1
ATOM 1270 N N . PHE A 1 153 ? 13.703 -26.422 -1.844 1 97.19 153 PHE A N 1
ATOM 1271 C CA . PHE A 1 153 ? 13.539 -27.141 -3.104 1 97.19 153 PHE A CA 1
ATOM 1272 C C . PHE A 1 153 ? 14.875 -27.688 -3.594 1 97.19 153 PHE A C 1
ATOM 1274 O O . PHE A 1 153 ? 15.93 -27.266 -3.127 1 97.19 153 PHE A O 1
ATOM 1281 N N . HIS A 1 154 ? 14.758 -28.656 -4.41 1 94.12 154 HIS A N 1
ATOM 1282 C CA . HIS A 1 154 ? 15.945 -29.219 -5.039 1 94.12 154 HIS A CA 1
ATOM 1283 C C . HIS A 1 154 ? 15.672 -29.594 -6.496 1 94.12 154 HIS A C 1
ATOM 1285 O O . HIS A 1 154 ? 14.547 -29.938 -6.855 1 94.12 154 HIS A O 1
ATOM 1291 N N . VAL A 1 155 ? 16.656 -29.375 -7.336 1 91.38 155 VAL A N 1
ATOM 1292 C CA . VAL A 1 155 ? 16.578 -29.719 -8.75 1 91.38 155 VAL A CA 1
ATOM 1293 C C . VAL A 1 155 ? 17.438 -30.969 -9.016 1 91.38 155 VAL A C 1
ATOM 1295 O O . VAL A 1 155 ? 18.641 -30.969 -8.742 1 91.38 155 VAL A O 1
ATOM 1298 N N . LYS A 1 156 ? 16.734 -32 -9.43 1 82.25 156 LYS A N 1
ATOM 1299 C CA . LYS A 1 156 ? 17.422 -33.25 -9.719 1 82.25 156 LYS A CA 1
ATOM 1300 C C . LYS A 1 156 ? 17.875 -33.312 -11.172 1 82.25 156 LYS A C 1
ATOM 1302 O O . LYS A 1 156 ? 17.062 -33.438 -12.086 1 82.25 156 LYS A O 1
ATOM 1307 N N . ARG A 1 157 ? 19.188 -33.594 -11.383 1 68.62 157 ARG A N 1
ATOM 1308 C CA . ARG A 1 157 ? 19.906 -33.844 -12.633 1 68.62 157 ARG A CA 1
ATOM 1309 C C . ARG A 1 157 ? 19.172 -33.219 -13.812 1 68.62 157 ARG A C 1
ATOM 1311 O O . ARG A 1 157 ? 18.969 -33.844 -14.844 1 68.62 157 ARG A O 1
ATOM 1318 N N . HIS A 1 158 ? 18.578 -32.156 -13.742 1 65.94 158 HIS A N 1
ATOM 1319 C CA . HIS A 1 158 ? 17.938 -31.328 -14.773 1 65.94 158 HIS A CA 1
ATOM 1320 C C . HIS A 1 158 ? 16.641 -31.984 -15.25 1 65.94 158 HIS A C 1
ATOM 1322 O O . HIS A 1 158 ? 16.062 -31.562 -16.25 1 65.94 158 HIS A O 1
ATOM 1328 N N . ASP A 1 159 ? 16.219 -32.906 -14.492 1 82.38 159 ASP A N 1
ATOM 1329 C CA . ASP A 1 159 ? 15.031 -33.594 -14.977 1 82.38 159 ASP A CA 1
ATOM 1330 C C . ASP A 1 159 ? 13.781 -33.125 -14.234 1 82.38 159 ASP A C 1
ATOM 1332 O O . ASP A 1 159 ? 12.727 -32.938 -14.836 1 82.38 159 ASP A O 1
ATOM 1336 N N . GLN A 1 160 ? 13.953 -32.906 -12.93 1 93.25 160 GLN A N 1
ATOM 1337 C CA . GLN A 1 160 ? 12.766 -32.562 -12.148 1 93.25 160 GLN A CA 1
ATOM 1338 C C . GLN A 1 160 ? 13.109 -31.609 -11.008 1 93.25 160 GLN A C 1
ATOM 1340 O O . GLN A 1 160 ? 14.18 -31.719 -10.406 1 93.25 160 GLN A O 1
ATOM 1345 N N . ALA A 1 161 ? 12.305 -30.672 -10.797 1 96.38 161 ALA A N 1
ATOM 1346 C CA . ALA A 1 161 ? 12.383 -29.812 -9.617 1 96.38 161 ALA A CA 1
ATOM 1347 C C . ALA A 1 161 ? 11.328 -30.203 -8.586 1 96.38 161 ALA A C 1
ATOM 1349 O O . ALA A 1 161 ? 10.148 -30.344 -8.914 1 96.38 161 ALA A O 1
ATOM 1350 N N . ILE A 1 162 ? 11.75 -30.438 -7.355 1 97.44 162 ILE A N 1
ATOM 1351 C CA . ILE A 1 162 ? 10.844 -30.844 -6.285 1 97.44 162 ILE A CA 1
ATOM 1352 C C . ILE A 1 162 ? 10.82 -29.766 -5.203 1 97.44 162 ILE A C 1
ATOM 1354 O O . ILE A 1 162 ? 11.867 -29.375 -4.684 1 97.44 162 ILE A O 1
ATOM 1358 N N . PHE A 1 163 ? 9.625 -29.281 -4.871 1 98.31 163 PHE A N 1
ATOM 1359 C CA . PHE A 1 163 ? 9.422 -28.266 -3.846 1 98.31 163 PHE A CA 1
ATOM 1360 C C . PHE A 1 163 ? 8.727 -28.859 -2.625 1 98.31 163 PHE A C 1
ATOM 1362 O O . PHE A 1 163 ? 7.676 -29.5 -2.748 1 98.31 163 PHE A O 1
ATOM 1369 N N . ASN A 1 164 ? 9.266 -28.625 -1.484 1 98.31 164 ASN A N 1
ATOM 1370 C CA . ASN A 1 164 ? 8.695 -29.094 -0.224 1 98.31 164 ASN A CA 1
ATOM 1371 C C . ASN A 1 164 ? 8.031 -27.938 0.542 1 98.31 164 ASN A C 1
ATOM 1373 O O . ASN A 1 164 ? 8.656 -26.906 0.77 1 98.31 164 ASN A O 1
ATOM 1377 N N . SER A 1 165 ? 6.828 -28.203 0.922 1 97.69 165 SER A N 1
ATOM 1378 C CA . SER A 1 165 ? 6.129 -27.156 1.662 1 97.69 165 SER A CA 1
ATOM 1379 C C . SER A 1 165 ? 6.664 -27.031 3.084 1 97.69 165 SER A C 1
ATOM 1381 O O . SER A 1 165 ? 7.371 -27.922 3.566 1 97.69 165 SER A O 1
ATOM 1383 N N . ILE A 1 166 ? 6.359 -25.938 3.666 1 96.25 166 ILE A N 1
ATOM 1384 C CA . ILE A 1 166 ? 6.535 -25.812 5.109 1 96.25 166 ILE A CA 1
ATOM 1385 C C . ILE A 1 166 ? 5.543 -26.734 5.824 1 96.25 166 ILE A C 1
ATOM 1387 O O . ILE A 1 166 ? 4.641 -27.297 5.199 1 96.25 166 ILE A O 1
ATOM 1391 N N . ALA A 1 167 ? 5.773 -26.891 7.16 1 94.75 167 ALA A N 1
ATOM 1392 C CA . ALA A 1 167 ? 4.766 -27.609 7.945 1 94.75 167 ALA A CA 1
ATOM 1393 C C . ALA A 1 167 ? 3.455 -26.828 7.984 1 94.75 167 ALA A C 1
ATOM 1395 O O . ALA A 1 167 ? 3.424 -25.672 8.43 1 94.75 167 ALA A O 1
ATOM 1396 N N . LEU A 1 168 ? 2.424 -27.469 7.551 1 93.44 168 LEU A N 1
ATOM 1397 C CA . LEU A 1 168 ? 1.168 -26.75 7.344 1 93.44 168 LEU A CA 1
ATOM 1398 C C . LEU A 1 168 ? 0.257 -26.891 8.562 1 93.44 168 LEU A C 1
ATOM 1400 O O . LEU A 1 168 ? -0.776 -26.219 8.648 1 93.44 168 LEU A O 1
ATOM 1404 N N . ASP A 1 169 ? 0.615 -27.75 9.414 1 87.94 169 ASP A N 1
ATOM 1405 C CA . ASP A 1 169 ? -0.113 -27.875 10.672 1 87.94 169 ASP A CA 1
ATOM 1406 C C . ASP A 1 169 ? 0.825 -28.266 11.812 1 87.94 169 ASP A C 1
ATOM 1408 O O . ASP A 1 169 ? 2.039 -28.359 11.625 1 87.94 169 ASP A O 1
ATOM 1412 N N . GLU A 1 170 ? 0.255 -28.406 12.969 1 85.38 170 GLU A N 1
ATOM 1413 C CA . GLU A 1 170 ? 1.04 -28.688 14.164 1 85.38 170 GLU A CA 1
ATOM 1414 C C . GLU A 1 170 ? 1.669 -30.078 14.117 1 85.38 170 GLU A C 1
ATOM 1416 O O . GLU A 1 170 ? 2.678 -30.328 14.773 1 85.38 170 GLU A O 1
ATOM 1421 N N . ASN A 1 171 ? 1.109 -30.938 13.305 1 87.25 171 ASN A N 1
ATOM 1422 C CA . ASN A 1 171 ? 1.599 -32.312 13.211 1 87.25 171 ASN A CA 1
ATOM 1423 C C . ASN A 1 171 ? 2.686 -32.438 12.148 1 87.25 171 ASN A C 1
ATOM 1425 O O . ASN A 1 171 ? 3.188 -33.531 11.906 1 87.25 171 ASN A O 1
ATOM 1429 N N . GLY A 1 172 ? 3 -31.406 11.523 1 90.44 172 GLY A N 1
ATOM 1430 C CA . GLY A 1 172 ? 4.09 -31.422 10.562 1 90.44 172 GLY A CA 1
ATOM 1431 C C . GLY A 1 172 ? 3.656 -31.859 9.18 1 90.44 172 GLY A C 1
ATOM 1432 O O . GLY A 1 172 ? 4.445 -32.438 8.43 1 90.44 172 GLY A O 1
ATOM 1433 N N . LEU A 1 173 ? 2.492 -31.641 8.805 1 94.88 173 LEU A N 1
ATOM 1434 C CA . LEU A 1 173 ? 1.977 -31.984 7.48 1 94.88 173 LEU A CA 1
ATOM 1435 C C . LEU A 1 173 ? 2.715 -31.203 6.395 1 94.88 173 LEU A C 1
ATOM 1437 O O . LEU A 1 173 ? 2.766 -29.969 6.43 1 94.88 173 LEU A O 1
ATOM 1441 N N . VAL A 1 174 ? 3.277 -32 5.461 1 96.75 174 VAL A N 1
ATOM 1442 C CA . VAL A 1 174 ? 4.02 -31.375 4.363 1 96.75 174 VAL A CA 1
ATOM 1443 C C . VAL A 1 174 ? 3.59 -32 3.039 1 96.75 174 VAL A C 1
ATOM 1445 O O . VAL A 1 174 ? 3.205 -33.188 2.994 1 96.75 174 VAL A O 1
ATOM 1448 N N . TYR A 1 175 ? 3.629 -31.188 2.025 1 98.06 175 TYR A N 1
ATOM 1449 C CA . TYR A 1 175 ? 3.412 -31.656 0.662 1 98.06 175 TYR A CA 1
ATOM 1450 C C . TYR A 1 175 ? 4.637 -31.391 -0.208 1 98.06 175 TYR A C 1
ATOM 1452 O O . TYR A 1 175 ? 5.363 -30.422 0.008 1 98.06 175 TYR A O 1
ATOM 1460 N N . ASN A 1 176 ? 4.809 -32.281 -1.14 1 98.38 176 ASN A N 1
ATOM 1461 C CA . ASN A 1 176 ? 5.852 -32.125 -2.148 1 98.38 176 ASN A CA 1
ATOM 1462 C C . ASN A 1 176 ? 5.262 -31.969 -3.547 1 98.38 176 ASN A C 1
ATOM 1464 O O . ASN A 1 176 ? 4.375 -32.719 -3.936 1 98.38 176 ASN A O 1
ATOM 1468 N N . PHE A 1 177 ? 5.73 -31 -4.242 1 98.62 177 PHE A N 1
ATOM 1469 C CA . PHE A 1 177 ? 5.281 -30.75 -5.609 1 98.62 177 PHE A CA 1
ATOM 1470 C C . PHE A 1 177 ? 6.445 -30.859 -6.586 1 98.62 177 PHE A C 1
ATOM 1472 O O . PHE A 1 177 ? 7.438 -30.141 -6.453 1 98.62 177 PHE A O 1
ATOM 1479 N N . ALA A 1 178 ? 6.293 -31.672 -7.562 1 97.81 178 ALA A N 1
ATOM 1480 C CA . ALA A 1 178 ? 7.348 -31.891 -8.547 1 97.81 178 ALA A CA 1
ATOM 1481 C C . ALA A 1 178 ? 6.969 -31.281 -9.898 1 97.81 178 ALA A C 1
ATOM 1483 O O . ALA A 1 178 ? 5.805 -31.359 -10.312 1 97.81 178 ALA A O 1
ATOM 1484 N N . PHE A 1 179 ? 7.914 -30.734 -10.555 1 96.69 179 PHE A N 1
ATOM 1485 C CA . PHE A 1 179 ? 7.77 -30.172 -11.891 1 96.69 179 PHE A CA 1
ATOM 1486 C C . PHE A 1 179 ? 8.836 -30.719 -12.836 1 96.69 179 PHE A C 1
ATOM 1488 O O . PHE A 1 179 ? 10.023 -30.688 -12.516 1 96.69 179 PHE A O 1
ATOM 1495 N N . ASP A 1 180 ? 8.398 -31.031 -13.953 1 92.25 180 ASP A N 1
ATOM 1496 C CA . ASP A 1 180 ? 9.312 -31.672 -14.898 1 92.25 180 ASP A CA 1
ATOM 1497 C C . ASP A 1 180 ? 10.008 -30.641 -15.781 1 92.25 180 ASP A C 1
ATOM 1499 O O . ASP A 1 180 ? 9.469 -29.547 -16.016 1 92.25 180 ASP A O 1
ATOM 1503 N N . SER A 1 181 ? 11.188 -30.938 -16.234 1 87.19 181 SER A N 1
ATOM 1504 C CA . SER A 1 181 ? 11.969 -30.203 -17.219 1 87.19 181 SER A CA 1
ATOM 1505 C C . SER A 1 181 ? 12.156 -28.75 -16.797 1 87.19 181 SER A C 1
ATOM 1507 O O . SER A 1 181 ? 11.875 -27.828 -17.578 1 87.19 181 SER A O 1
ATOM 1509 N N . PRO A 1 182 ? 12.648 -28.672 -15.586 1 88.31 182 PRO A N 1
ATOM 1510 C CA . PRO A 1 182 ? 12.93 -27.281 -15.188 1 88.31 182 PRO A CA 1
ATOM 1511 C C . PRO A 1 182 ? 14.031 -26.641 -16.031 1 88.31 182 PRO A C 1
ATOM 1513 O O . PRO A 1 182 ? 14.859 -27.344 -16.594 1 88.31 182 PRO A O 1
ATOM 1516 N N . LYS A 1 183 ? 13.977 -25.328 -16.094 1 84.69 183 LYS A N 1
ATOM 1517 C CA . LYS A 1 183 ? 15.094 -24.625 -16.719 1 84.69 183 LYS A CA 1
ATOM 1518 C C . LYS A 1 183 ? 16.406 -24.891 -15.977 1 84.69 183 LYS A C 1
ATOM 1520 O O . LYS A 1 183 ? 16.406 -25.016 -14.75 1 84.69 183 LYS A O 1
ATOM 1525 N N . PRO A 1 184 ? 17.547 -24.953 -16.766 1 84.31 184 PRO A N 1
ATOM 1526 C CA . PRO A 1 184 ? 18.828 -25.25 -16.125 1 84.31 184 PRO A CA 1
ATOM 1527 C C . PRO A 1 184 ? 19.188 -24.25 -15.039 1 84.31 184 PRO A C 1
ATOM 1529 O O . PRO A 1 184 ? 19.812 -24.609 -14.031 1 84.31 184 PRO A O 1
ATOM 1532 N N . ASN A 1 185 ? 18.859 -23.031 -15.133 1 88.56 185 ASN A N 1
ATOM 1533 C CA . ASN A 1 185 ? 19.234 -22 -14.156 1 88.56 185 ASN A CA 1
ATOM 1534 C C . ASN A 1 185 ? 18.062 -21.672 -13.227 1 88.56 185 ASN A C 1
ATOM 1536 O O . ASN A 1 185 ? 17.984 -20.547 -12.719 1 88.56 185 ASN A O 1
ATOM 1540 N N . LEU A 1 186 ? 17.297 -22.703 -12.953 1 91.81 186 LEU A N 1
ATOM 1541 C CA . LEU A 1 186 ? 16.094 -22.469 -12.164 1 91.81 186 LEU A CA 1
AT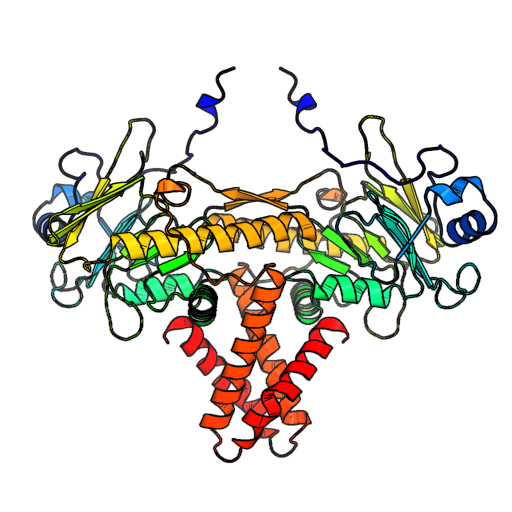OM 1542 C C . LEU A 1 186 ? 16.438 -21.984 -10.766 1 91.81 186 LEU A C 1
ATOM 1544 O O . LEU A 1 186 ? 15.805 -21.047 -10.25 1 91.81 186 LEU A O 1
ATOM 1548 N N . THR A 1 187 ? 17.438 -22.609 -10.172 1 93.12 187 THR A N 1
ATOM 1549 C CA . THR A 1 187 ? 17.844 -22.25 -8.812 1 93.12 187 THR A CA 1
ATOM 1550 C C . THR A 1 187 ? 18.281 -20.781 -8.75 1 93.12 187 THR A C 1
ATOM 1552 O O . THR A 1 187 ? 17.875 -20.047 -7.836 1 93.12 187 THR A O 1
ATOM 1555 N N . LYS A 1 188 ? 19.031 -20.406 -9.688 1 92 188 LYS A N 1
ATOM 1556 C CA . LYS A 1 188 ? 19.484 -19.016 -9.742 1 92 188 LYS A CA 1
ATOM 1557 C C . LYS A 1 188 ? 18.328 -18.062 -9.961 1 92 188 LYS A C 1
ATOM 1559 O O . LYS A 1 188 ? 18.25 -17.016 -9.312 1 92 188 LYS A O 1
ATOM 1564 N N . ILE A 1 189 ? 17.422 -18.438 -10.805 1 92.12 189 ILE A N 1
ATOM 1565 C CA . ILE A 1 189 ? 16.281 -17.578 -11.133 1 92.12 189 ILE A CA 1
ATOM 1566 C C . ILE A 1 189 ? 15.391 -17.406 -9.906 1 92.12 189 ILE A C 1
ATOM 1568 O O . ILE A 1 189 ? 14.992 -16.281 -9.578 1 92.12 189 ILE A O 1
ATOM 1572 N N . ILE A 1 190 ? 15.148 -18.5 -9.219 1 94.94 190 ILE A N 1
ATOM 1573 C CA . ILE A 1 190 ? 14.328 -18.438 -8.008 1 94.94 190 ILE A CA 1
ATOM 1574 C C . ILE A 1 190 ? 15.008 -17.547 -6.969 1 94.94 190 ILE A C 1
ATOM 1576 O O . ILE A 1 190 ? 14.367 -16.688 -6.355 1 94.94 190 ILE A O 1
ATOM 1580 N N . GLY A 1 191 ? 16.312 -17.75 -6.832 1 95 191 GLY A N 1
ATOM 1581 C CA . GLY A 1 191 ? 17.062 -16.922 -5.887 1 95 191 GLY A CA 1
ATOM 1582 C C . GLY A 1 191 ? 16.984 -15.445 -6.195 1 95 191 GLY A C 1
ATOM 1583 O O . GLY A 1 191 ? 16.906 -14.617 -5.285 1 95 191 GLY A O 1
ATOM 1584 N N . GLN A 1 192 ? 16.984 -15.102 -7.449 1 92.81 192 GLN A N 1
ATOM 1585 C CA . GLN A 1 192 ? 16.875 -13.703 -7.875 1 92.81 192 GLN A CA 1
ATOM 1586 C C . GLN A 1 192 ? 15.5 -13.141 -7.523 1 92.81 192 GLN A C 1
ATOM 1588 O O . GLN A 1 192 ? 15.398 -12.008 -7.035 1 92.81 192 GLN A O 1
ATOM 1593 N N . TYR A 1 193 ? 14.484 -13.914 -7.742 1 94.12 193 TYR A N 1
ATOM 1594 C CA . TYR A 1 193 ? 13.133 -13.453 -7.426 1 94.12 193 TYR A CA 1
ATOM 1595 C C . TYR A 1 193 ? 12.938 -13.328 -5.922 1 94.12 193 TYR A C 1
ATOM 1597 O O . TYR A 1 193 ? 12.227 -12.438 -5.453 1 94.12 193 TYR A O 1
ATOM 1605 N N . LEU A 1 194 ? 13.539 -14.25 -5.203 1 95.12 194 LEU A N 1
ATOM 1606 C CA . LEU A 1 194 ? 13.453 -14.156 -3.75 1 95.12 194 LEU A CA 1
ATOM 1607 C C . LEU A 1 194 ? 14.117 -12.875 -3.248 1 95.12 194 LEU A C 1
ATOM 1609 O O . LEU A 1 194 ? 13.555 -12.164 -2.412 1 95.12 194 LEU A O 1
ATOM 1613 N N . PHE A 1 195 ? 15.242 -12.594 -3.777 1 94.31 195 PHE A N 1
ATOM 1614 C CA . PHE A 1 195 ? 15.953 -11.383 -3.398 1 94.31 195 PHE A CA 1
ATOM 1615 C C . PHE A 1 195 ? 15.172 -10.141 -3.816 1 94.31 195 PHE A C 1
ATOM 1617 O O . PHE A 1 195 ? 15.016 -9.203 -3.031 1 94.31 195 PHE A O 1
ATOM 1624 N N . HIS A 1 196 ? 14.742 -10.188 -4.984 1 92 196 HIS A N 1
ATOM 1625 C CA . HIS A 1 196 ? 13.922 -9.109 -5.531 1 92 196 HIS A CA 1
ATOM 1626 C C . HIS A 1 196 ? 12.711 -8.844 -4.648 1 92 196 HIS A C 1
ATOM 1628 O O . HIS A 1 196 ? 12.422 -7.691 -4.309 1 92 196 HIS A O 1
ATOM 1634 N N . ASN A 1 197 ? 12.031 -9.867 -4.301 1 93.38 197 ASN A N 1
ATOM 1635 C CA . ASN A 1 197 ? 10.852 -9.742 -3.447 1 93.38 197 ASN A CA 1
ATOM 1636 C C . ASN A 1 197 ? 11.211 -9.172 -2.08 1 93.38 197 ASN A C 1
ATOM 1638 O O . ASN A 1 197 ? 10.508 -8.305 -1.558 1 93.38 197 ASN A O 1
ATOM 1642 N N . HIS A 1 198 ? 12.25 -9.641 -1.557 1 93.44 198 HIS A N 1
ATOM 1643 C CA . HIS A 1 198 ? 12.711 -9.172 -0.251 1 93.44 198 HIS A CA 1
ATOM 1644 C C . HIS A 1 198 ? 13.016 -7.68 -0.278 1 93.44 198 HIS A C 1
ATOM 1646 O O . HIS A 1 198 ? 12.562 -6.93 0.592 1 93.44 198 HIS A O 1
ATOM 1652 N N . TYR A 1 199 ? 13.719 -7.312 -1.248 1 92.19 199 TYR A N 1
ATOM 1653 C CA . TYR A 1 199 ? 14.141 -5.918 -1.372 1 92.19 199 TYR A CA 1
ATOM 1654 C C . TYR A 1 199 ? 12.93 -4.996 -1.49 1 92.19 199 TYR A C 1
ATOM 1656 O O . TYR A 1 199 ? 12.82 -4.016 -0.75 1 92.19 199 TYR A O 1
ATOM 1664 N N . TYR A 1 200 ? 12.117 -5.359 -2.367 1 91.75 200 TYR A N 1
ATOM 1665 C CA . TYR A 1 200 ? 10.906 -4.578 -2.605 1 91.75 200 TYR A CA 1
ATOM 1666 C C . TYR A 1 200 ? 10.023 -4.547 -1.364 1 91.75 200 TYR A C 1
ATOM 1668 O O . TYR A 1 200 ? 9.477 -3.502 -1.015 1 91.75 200 TYR A O 1
ATOM 1676 N N . SER A 1 201 ? 9.875 -5.633 -0.712 1 93.88 201 SER A N 1
ATOM 1677 C CA . SER A 1 201 ? 9.07 -5.715 0.501 1 93.88 201 SER A CA 1
ATOM 1678 C C . SER A 1 201 ? 9.617 -4.805 1.594 1 93.88 201 SER A C 1
ATOM 1680 O O . SER A 1 201 ? 8.867 -4.094 2.258 1 93.88 201 SER A O 1
ATOM 1682 N N . ASP A 1 202 ? 10.906 -4.785 1.688 1 93.81 202 ASP A N 1
ATOM 1683 C CA . ASP A 1 202 ? 11.555 -3.965 2.705 1 93.81 202 ASP A CA 1
ATOM 1684 C C . ASP A 1 202 ? 11.305 -2.48 2.455 1 93.81 202 ASP A C 1
ATOM 1686 O O . ASP A 1 202 ? 11.031 -1.726 3.393 1 93.81 202 ASP A O 1
ATOM 1690 N N . LEU A 1 203 ? 11.414 -2.092 1.217 1 93.75 203 LEU A N 1
ATOM 1691 C CA . LEU A 1 203 ? 11.125 -0.705 0.869 1 93.75 203 LEU A CA 1
ATOM 1692 C C . LEU A 1 203 ? 9.703 -0.332 1.261 1 93.75 203 LEU A C 1
ATOM 1694 O O . LEU A 1 203 ? 9.469 0.753 1.798 1 93.75 203 LEU A O 1
ATOM 1698 N N . TYR A 1 204 ? 8.844 -1.212 0.978 1 95.81 204 TYR A N 1
ATOM 1699 C CA . TYR A 1 204 ? 7.441 -0.971 1.279 1 95.81 204 TYR A CA 1
ATOM 1700 C C . TYR A 1 204 ? 7.211 -0.892 2.783 1 95.81 204 TYR A C 1
ATOM 1702 O O . TYR A 1 204 ? 6.543 0.025 3.27 1 95.81 204 TYR A O 1
ATOM 1710 N N . TYR A 1 205 ? 7.738 -1.843 3.533 1 96 205 TYR A N 1
ATOM 1711 C CA . TYR A 1 205 ? 7.559 -1.878 4.98 1 96 205 TYR A CA 1
ATOM 1712 C C . TYR A 1 205 ? 8.117 -0.617 5.629 1 96 205 TYR A C 1
ATOM 1714 O O . TYR A 1 205 ? 7.484 -0.033 6.512 1 96 205 TYR A O 1
ATOM 1722 N N . GLN A 1 206 ? 9.234 -0.224 5.18 1 95.75 206 GLN A N 1
ATOM 1723 C CA . GLN A 1 206 ? 9.852 0.988 5.703 1 95.75 206 GLN A CA 1
ATOM 1724 C C . GLN A 1 206 ? 9 2.217 5.41 1 95.75 206 GLN A C 1
ATOM 1726 O O . GLN A 1 206 ? 8.836 3.088 6.266 1 95.75 206 GLN A O 1
ATOM 1731 N N . HIS A 1 207 ? 8.531 2.24 4.258 1 96.81 207 HIS A N 1
ATOM 1732 C CA . HIS A 1 207 ? 7.676 3.363 3.881 1 96.81 207 HIS A CA 1
ATOM 1733 C C . HIS A 1 207 ? 6.445 3.443 4.773 1 96.81 207 HIS A C 1
ATOM 1735 O O . HIS A 1 207 ? 6.098 4.52 5.27 1 96.81 207 HIS A O 1
ATOM 1741 N N . MET A 1 208 ? 5.77 2.322 4.977 1 96.69 208 MET A N 1
ATOM 1742 C CA . MET A 1 208 ? 4.566 2.285 5.801 1 96.69 208 MET A CA 1
ATOM 1743 C C . MET A 1 208 ? 4.879 2.691 7.238 1 96.69 208 MET A C 1
ATOM 1745 O O . MET A 1 208 ? 4.086 3.389 7.879 1 96.69 208 MET A O 1
ATOM 1749 N N . LEU A 1 209 ? 5.996 2.291 7.672 1 95.62 209 LEU A N 1
ATOM 1750 C CA . LEU A 1 209 ? 6.422 2.643 9.023 1 95.62 209 LEU A CA 1
ATOM 1751 C C . LEU A 1 209 ? 6.723 4.133 9.125 1 95.62 209 LEU A C 1
ATOM 1753 O O . LEU A 1 209 ? 6.25 4.805 10.047 1 95.62 209 LEU A O 1
ATOM 1757 N N . GLN A 1 210 ? 7.414 4.66 8.18 1 94.38 210 GLN A N 1
ATOM 1758 C CA . GLN A 1 210 ? 7.941 6.016 8.242 1 94.38 210 GLN A CA 1
ATOM 1759 C C . GLN A 1 210 ? 6.863 7.043 7.922 1 94.38 210 GLN A C 1
ATOM 1761 O O . GLN A 1 210 ? 6.812 8.117 8.531 1 94.38 210 GLN A O 1
ATOM 1766 N N . GLU A 1 211 ? 6.023 6.707 6.973 1 95.75 211 GLU A N 1
ATOM 1767 C CA . GLU A 1 211 ? 5.082 7.715 6.488 1 95.75 211 GLU A CA 1
ATOM 1768 C C . GLU A 1 211 ? 3.695 7.508 7.09 1 95.75 211 GLU A C 1
ATOM 1770 O O . GLU A 1 211 ? 2.932 8.461 7.242 1 95.75 211 GLU A O 1
ATOM 1775 N N . ASN A 1 212 ? 3.393 6.27 7.48 1 95.62 212 ASN A N 1
ATOM 1776 C CA . ASN A 1 212 ? 2.02 5.988 7.887 1 95.62 212 ASN A CA 1
ATOM 1777 C C . ASN A 1 212 ? 1.948 5.516 9.336 1 95.62 212 ASN A C 1
ATOM 1779 O O . ASN A 1 212 ? 0.859 5.293 9.867 1 95.62 212 ASN A O 1
ATOM 1783 N N . ASN A 1 213 ? 3.049 5.383 9.961 1 94.5 213 ASN A N 1
ATOM 1784 C CA . ASN A 1 213 ? 3.094 4.906 11.336 1 94.5 213 ASN A CA 1
ATOM 1785 C C . ASN A 1 213 ? 2.412 3.551 11.484 1 94.5 213 ASN A C 1
ATOM 1787 O O . ASN A 1 213 ? 1.632 3.344 12.422 1 94.5 213 ASN A O 1
ATOM 1791 N N . LEU A 1 214 ? 2.664 2.699 10.531 1 96.06 214 LEU A N 1
ATOM 1792 C CA . LEU A 1 214 ? 2.129 1.341 10.516 1 96.06 214 LEU A CA 1
ATOM 1793 C C . LEU A 1 214 ? 3.256 0.314 10.562 1 96.06 214 LEU A C 1
ATOM 1795 O O . LEU A 1 214 ? 4.289 0.49 9.914 1 96.06 214 LEU A O 1
ATOM 1799 N N . ARG A 1 215 ? 3.062 -0.682 11.328 1 95.12 215 ARG A N 1
ATOM 1800 C CA . ARG A 1 215 ? 3.93 -1.854 11.281 1 95.12 215 ARG A CA 1
ATOM 1801 C C . ARG A 1 215 ? 3.33 -2.945 10.406 1 95.12 215 ARG A C 1
ATOM 1803 O O . ARG A 1 215 ? 2.168 -3.32 10.57 1 95.12 215 ARG A O 1
ATOM 1810 N N . VAL A 1 216 ? 4.066 -3.346 9.469 1 95.81 216 VAL A N 1
ATOM 1811 C CA . VAL A 1 216 ? 3.66 -4.43 8.578 1 95.81 216 VAL A CA 1
ATOM 1812 C C . VAL A 1 216 ? 4.453 -5.691 8.906 1 95.81 216 VAL A C 1
ATOM 1814 O O . VAL A 1 216 ? 5.688 -5.672 8.914 1 95.81 216 VAL A O 1
ATOM 1817 N N . THR A 1 217 ? 3.707 -6.742 9.141 1 93.69 217 THR A N 1
ATOM 1818 C CA . THR A 1 217 ? 4.355 -7.984 9.547 1 93.69 217 THR A CA 1
ATOM 1819 C C . THR A 1 217 ? 3.9 -9.148 8.664 1 93.69 217 THR A C 1
ATOM 1821 O O . THR A 1 217 ? 2.717 -9.258 8.344 1 93.69 217 THR A O 1
ATOM 1824 N N . ALA A 1 218 ? 4.871 -9.93 8.25 1 92.44 218 ALA A N 1
ATOM 1825 C CA . ALA A 1 218 ? 4.578 -11.133 7.473 1 92.44 218 ALA A CA 1
ATOM 1826 C C . ALA A 1 218 ? 3.938 -12.211 8.344 1 92.44 218 ALA A C 1
ATOM 1828 O O . ALA A 1 218 ? 4.379 -12.445 9.469 1 92.44 218 ALA A O 1
ATOM 1829 N N . ILE A 1 219 ? 2.881 -12.742 7.746 1 86.25 219 ILE A N 1
ATOM 1830 C CA . ILE A 1 219 ? 2.26 -13.883 8.406 1 86.25 219 ILE A CA 1
ATOM 1831 C C . ILE A 1 219 ? 2.943 -15.172 7.957 1 86.25 219 ILE A C 1
ATOM 1833 O O . ILE A 1 219 ? 3.08 -15.422 6.758 1 86.25 219 ILE A O 1
ATOM 1837 N N . ASN A 1 220 ? 3.457 -16.094 8.758 1 74.19 220 ASN A N 1
ATOM 1838 C CA . ASN A 1 220 ? 4.164 -17.328 8.461 1 74.19 220 ASN A CA 1
ATOM 1839 C C . ASN A 1 220 ? 5.52 -17.062 7.816 1 74.19 220 ASN A C 1
ATOM 1841 O O . ASN A 1 220 ? 5.625 -16.984 6.59 1 74.19 220 ASN A O 1
ATOM 1845 N N . SER A 1 221 ? 6.508 -17 8.492 1 74.75 221 SER A N 1
ATOM 1846 C CA . SER A 1 221 ? 7.82 -16.578 8.008 1 74.75 221 SER A CA 1
ATOM 1847 C C . SER A 1 221 ? 8.766 -17.766 7.867 1 74.75 221 SER A C 1
ATOM 1849 O O . SER A 1 221 ? 9.984 -17.609 7.855 1 74.75 221 SER A O 1
ATOM 1851 N N . ASP A 1 222 ? 8.156 -18.906 7.688 1 89.19 222 ASP A N 1
ATOM 1852 C CA . ASP A 1 222 ? 9.023 -20.078 7.602 1 89.19 222 ASP A CA 1
ATOM 1853 C C . ASP A 1 222 ? 9.32 -20.438 6.148 1 89.19 222 ASP A C 1
ATOM 1855 O O . ASP A 1 222 ? 10.055 -21.391 5.875 1 89.19 222 ASP A O 1
ATOM 1859 N N . SER A 1 223 ? 8.797 -19.734 5.297 1 95.19 223 SER A N 1
ATOM 1860 C CA . SER A 1 223 ? 8.977 -20.062 3.885 1 95.19 223 SER A CA 1
ATOM 1861 C C . SER A 1 223 ? 10.328 -19.594 3.367 1 95.19 223 SER A C 1
ATOM 1863 O O . SER A 1 223 ? 11.016 -18.812 4.039 1 95.19 223 SER A O 1
ATOM 1865 N N . ILE A 1 224 ? 10.68 -20.016 2.283 1 97.06 224 ILE A N 1
ATOM 1866 C CA . ILE A 1 224 ? 11.945 -19.688 1.643 1 97.06 224 ILE A CA 1
ATOM 1867 C C . ILE A 1 224 ? 12.008 -18.188 1.348 1 97.06 224 ILE A C 1
ATOM 1869 O O . ILE A 1 224 ? 13.086 -17.641 1.118 1 97.06 224 ILE A O 1
ATOM 1873 N N . LEU A 1 225 ? 10.852 -17.484 1.356 1 96.44 225 LEU A N 1
ATOM 1874 C CA . LEU A 1 225 ? 10.82 -16.047 1.146 1 96.44 225 LEU A CA 1
ATOM 1875 C C . LEU A 1 225 ? 11.68 -15.328 2.18 1 96.44 225 LEU A C 1
ATOM 1877 O O . LEU A 1 225 ? 12.195 -14.234 1.916 1 96.44 225 LEU A O 1
ATOM 1881 N N . HIS A 1 226 ? 11.781 -15.93 3.289 1 95.5 226 HIS A N 1
ATOM 1882 C CA . HIS A 1 226 ? 12.43 -15.258 4.41 1 95.5 226 HIS A CA 1
ATOM 1883 C C . HIS A 1 226 ? 13.766 -15.914 4.75 1 95.5 226 HIS A C 1
ATOM 1885 O O . HIS A 1 226 ? 14.32 -15.672 5.824 1 95.5 226 HIS A O 1
ATOM 1891 N N . ASN A 1 227 ? 14.234 -16.75 3.938 1 96.31 227 ASN A N 1
ATOM 1892 C CA . ASN A 1 227 ? 15.523 -17.406 4.117 1 96.31 227 ASN A CA 1
ATOM 1893 C C . ASN A 1 227 ? 16.578 -16.844 3.182 1 96.31 227 ASN A C 1
ATOM 1895 O O . ASN A 1 227 ? 16.656 -17.219 2.014 1 96.31 227 ASN A O 1
ATOM 1899 N N . SER A 1 228 ? 17.453 -16.062 3.693 1 94.62 228 SER A N 1
ATOM 1900 C CA . SER A 1 228 ? 18.422 -15.305 2.898 1 94.62 228 SER A CA 1
ATOM 1901 C C . SER A 1 228 ? 19.453 -16.234 2.275 1 94.62 228 SER A C 1
ATOM 1903 O O . SER A 1 228 ? 20.188 -15.828 1.364 1 94.62 228 SER A O 1
ATOM 1905 N N . ASN A 1 229 ? 19.516 -17.438 2.697 1 95.62 229 ASN A N 1
ATOM 1906 C CA . ASN A 1 229 ? 20.469 -18.391 2.119 1 95.62 229 ASN A CA 1
ATOM 1907 C C . ASN A 1 229 ? 20.109 -18.719 0.672 1 95.62 229 ASN A C 1
ATOM 1909 O O . ASN A 1 229 ? 20.953 -19.203 -0.082 1 95.62 229 ASN A O 1
ATOM 1913 N N . TYR A 1 230 ? 18.891 -18.438 0.32 1 96.38 230 TYR A N 1
ATOM 1914 C CA . TYR A 1 230 ? 18.453 -18.766 -1.028 1 96.38 230 TYR A CA 1
ATOM 1915 C C . TYR A 1 230 ? 18.562 -17.562 -1.954 1 96.38 230 TYR A C 1
ATOM 1917 O O . TYR A 1 230 ? 18.359 -17.688 -3.164 1 96.38 230 TYR A O 1
ATOM 1925 N N . TYR A 1 231 ? 18.922 -16.422 -1.374 1 94.94 231 TYR A N 1
ATOM 1926 C CA . TYR A 1 231 ? 18.938 -15.211 -2.172 1 94.94 231 TYR A CA 1
ATOM 1927 C C . TYR A 1 231 ? 20.109 -15.195 -3.145 1 94.94 231 TYR A C 1
ATOM 1929 O O . TYR A 1 231 ? 21.219 -15.617 -2.797 1 94.94 231 TYR A O 1
ATOM 1937 N N . VAL A 1 232 ? 19.734 -14.789 -4.266 1 92.62 232 VAL A N 1
ATOM 1938 C CA . VAL A 1 232 ? 20.766 -14.422 -5.234 1 92.62 232 VAL A CA 1
ATOM 1939 C C . VAL A 1 232 ? 20.719 -12.914 -5.492 1 92.62 232 VAL A C 1
ATOM 1941 O O . VAL A 1 232 ? 19.75 -12.414 -6.062 1 92.62 232 VAL A O 1
ATOM 1944 N N . GLN A 1 233 ? 21.781 -12.266 -5.137 1 87.44 233 GLN A N 1
ATOM 1945 C CA . GLN A 1 233 ? 21.812 -10.812 -5.145 1 87.44 233 GLN A CA 1
ATOM 1946 C C . GLN A 1 233 ? 21.766 -10.266 -6.57 1 87.44 233 GLN A C 1
ATOM 1948 O O . GLN A 1 233 ? 22.422 -10.805 -7.469 1 87.44 233 GLN A O 1
ATOM 1953 N N . LEU A 1 234 ? 20.875 -9.266 -6.637 1 84.94 234 LEU A N 1
ATOM 1954 C CA . LEU A 1 234 ? 20.781 -8.516 -7.883 1 84.94 234 LEU A CA 1
ATOM 1955 C C . LEU A 1 234 ? 21.5 -7.176 -7.773 1 84.94 234 LEU A C 1
ATOM 1957 O O . LEU A 1 234 ? 21.672 -6.648 -6.672 1 84.94 234 LEU A O 1
ATOM 1961 N N . ASP A 1 235 ? 22.109 -6.652 -8.789 1 70.88 235 ASP A N 1
ATOM 1962 C CA . ASP A 1 235 ? 22.953 -5.461 -8.773 1 70.88 235 ASP A CA 1
ATOM 1963 C C . ASP A 1 235 ? 22.109 -4.188 -8.836 1 70.88 235 ASP A C 1
ATOM 1965 O O . ASP A 1 235 ? 22.531 -3.133 -8.359 1 70.88 235 ASP A O 1
ATOM 1969 N N . LEU A 1 236 ? 20.984 -4.152 -9.273 1 62.41 236 LEU A N 1
ATOM 1970 C CA . LEU A 1 236 ? 20.484 -2.914 -9.859 1 62.41 236 LEU A CA 1
ATOM 1971 C C . LEU A 1 236 ? 19.469 -2.26 -8.945 1 62.41 236 LEU A C 1
ATOM 1973 O O . LEU A 1 236 ? 18.766 -1.322 -9.344 1 62.41 236 LEU A O 1
ATOM 1977 N N . TYR A 1 237 ? 19.469 -2.506 -7.688 1 63.25 237 TYR A N 1
ATOM 1978 C CA . TYR A 1 237 ? 18.375 -1.729 -7.105 1 63.25 237 TYR A CA 1
ATOM 1979 C C . TYR A 1 237 ? 18.875 -0.37 -6.625 1 63.25 237 TYR A C 1
ATOM 1981 O O . TYR A 1 237 ? 19.641 -0.286 -5.672 1 63.25 237 TYR A O 1
ATOM 1989 N N . ALA A 1 238 ? 18.859 0.604 -7.691 1 65.12 238 ALA A N 1
ATOM 1990 C CA . ALA A 1 238 ? 19.219 1.973 -7.332 1 65.12 238 ALA A CA 1
ATOM 1991 C C . ALA A 1 238 ? 18.047 2.697 -6.676 1 65.12 238 ALA A C 1
ATOM 1993 O O . ALA A 1 238 ? 18.172 3.844 -6.242 1 65.12 238 ALA A O 1
ATOM 1994 N N . ILE A 1 239 ? 16.969 2.039 -6.527 1 75.5 239 ILE A N 1
ATOM 1995 C CA . ILE A 1 239 ? 15.828 2.752 -5.965 1 75.5 239 ILE A CA 1
ATOM 1996 C C . ILE A 1 239 ? 15.82 2.6 -4.445 1 75.5 239 ILE A C 1
ATOM 1998 O O . ILE A 1 239 ? 15.805 1.479 -3.928 1 75.5 239 ILE A O 1
ATOM 2002 N N . ASP A 1 240 ? 15.789 3.809 -3.842 1 79.12 240 ASP A N 1
ATOM 2003 C CA . ASP A 1 240 ? 15.992 3.766 -2.398 1 79.12 240 ASP A CA 1
ATOM 2004 C C . ASP A 1 240 ? 14.695 4.039 -1.647 1 79.12 240 ASP A C 1
ATOM 2006 O O . ASP A 1 240 ? 14.672 4.07 -0.415 1 79.12 240 ASP A O 1
ATOM 2010 N N . SER A 1 241 ? 13.641 4.242 -2.408 1 89.56 241 SER A N 1
ATOM 2011 C CA . SER A 1 241 ? 12.398 4.441 -1.666 1 89.56 241 SER A CA 1
ATOM 2012 C C . SER A 1 241 ? 11.203 3.902 -2.439 1 89.56 241 SER A C 1
ATOM 2014 O O . SER A 1 241 ? 11.195 3.908 -3.672 1 89.56 241 SER A O 1
ATOM 2016 N N . PHE A 1 242 ? 10.273 3.492 -1.727 1 92.94 242 PHE A N 1
ATOM 2017 C CA . PHE A 1 242 ? 9.039 2.979 -2.322 1 92.94 242 PHE A CA 1
ATOM 2018 C C . PHE A 1 242 ? 8.305 4.078 -3.072 1 92.94 242 PHE A C 1
ATOM 2020 O O . PHE A 1 242 ? 7.688 3.826 -4.109 1 92.94 242 PHE A O 1
ATOM 2027 N N . LYS A 1 243 ? 8.352 5.27 -2.578 1 93.25 243 LYS A N 1
ATOM 2028 C CA . LYS A 1 243 ? 7.723 6.398 -3.252 1 93.25 243 LYS A CA 1
ATOM 2029 C C . LYS A 1 243 ? 8.297 6.598 -4.652 1 93.25 243 LYS A C 1
ATOM 2031 O O . LYS A 1 243 ? 7.559 6.867 -5.602 1 93.25 243 LYS A O 1
ATOM 2036 N N . LYS A 1 244 ? 9.555 6.543 -4.77 1 90.5 244 LYS A N 1
ATOM 2037 C CA . LYS A 1 244 ? 10.195 6.672 -6.078 1 90.5 244 LYS A CA 1
ATOM 2038 C C . LYS A 1 244 ? 9.734 5.566 -7.023 1 90.5 244 LYS A C 1
ATOM 2040 O O . LYS A 1 244 ? 9.523 5.809 -8.211 1 90.5 244 LYS A O 1
ATOM 2045 N N . LEU A 1 245 ? 9.633 4.406 -6.504 1 90.06 245 LEU A N 1
ATOM 2046 C CA . LEU A 1 245 ? 9.117 3.299 -7.305 1 90.06 245 LEU A CA 1
ATOM 2047 C C . LEU A 1 245 ? 7.691 3.576 -7.77 1 90.06 245 LEU A C 1
ATOM 2049 O O . LEU A 1 245 ? 7.367 3.381 -8.945 1 90.06 245 LEU A O 1
ATOM 2053 N N . ALA A 1 246 ? 6.898 4.004 -6.879 1 90.5 246 ALA A N 1
ATOM 2054 C CA . ALA A 1 246 ? 5.512 4.324 -7.199 1 90.5 246 ALA A CA 1
ATOM 2055 C C . ALA A 1 246 ? 5.43 5.418 -8.258 1 90.5 246 ALA A C 1
ATOM 2057 O O . ALA A 1 246 ? 4.617 5.332 -9.188 1 90.5 246 ALA A O 1
ATOM 2058 N N . ASP A 1 247 ? 6.234 6.41 -8.125 1 89.62 247 ASP A N 1
ATOM 2059 C CA . ASP A 1 247 ? 6.246 7.5 -9.094 1 89.62 247 ASP A CA 1
ATOM 2060 C C . ASP A 1 247 ? 6.672 7.004 -10.477 1 89.62 247 ASP A C 1
ATOM 2062 O O . ASP A 1 247 ? 6.117 7.43 -11.492 1 89.62 247 ASP A O 1
ATOM 2066 N N . LYS A 1 248 ? 7.668 6.207 -10.492 1 88.38 248 LYS A N 1
ATOM 2067 C CA . LYS A 1 248 ? 8.094 5.625 -11.758 1 88.38 248 LYS A CA 1
ATOM 2068 C C . LYS A 1 248 ? 6.965 4.836 -12.414 1 88.38 248 LYS A C 1
ATOM 2070 O O . LYS A 1 248 ? 6.77 4.91 -13.625 1 88.38 248 LYS A O 1
ATOM 2075 N N . PHE A 1 249 ? 6.34 4.066 -11.633 1 88.94 249 PHE A N 1
ATOM 2076 C CA . PHE A 1 249 ? 5.199 3.301 -12.133 1 88.94 249 PHE A CA 1
ATOM 2077 C C . PHE A 1 249 ? 4.156 4.223 -12.75 1 88.94 249 PHE A C 1
ATOM 2079 O O . PHE A 1 249 ? 3.686 3.98 -13.859 1 88.94 249 PHE A O 1
ATOM 2086 N N . TYR A 1 250 ? 3.828 5.254 -12.031 1 86.62 250 TYR A N 1
ATOM 2087 C CA . TYR A 1 250 ? 2.84 6.215 -12.508 1 86.62 250 TYR A CA 1
ATOM 2088 C C . TYR A 1 250 ? 3.264 6.812 -13.844 1 86.62 250 TYR A C 1
ATOM 2090 O O . TYR A 1 250 ? 2.461 6.887 -14.773 1 86.62 250 TYR A O 1
ATOM 2098 N N . ASN A 1 251 ? 4.41 7.172 -13.906 1 86.88 251 ASN A N 1
ATOM 2099 C CA . ASN A 1 251 ? 4.949 7.738 -15.141 1 86.88 251 ASN A CA 1
ATOM 2100 C C . ASN A 1 251 ? 4.879 6.742 -16.297 1 86.88 251 ASN A C 1
ATOM 2102 O O . ASN A 1 251 ? 4.559 7.117 -17.422 1 86.88 251 ASN A O 1
ATOM 2106 N N . HIS A 1 252 ? 5.203 5.566 -15.992 1 87.19 252 HIS A N 1
ATOM 2107 C CA . HIS A 1 252 ? 5.152 4.52 -17 1 87.19 252 HIS A CA 1
ATOM 2108 C C . HIS A 1 252 ? 3.732 4.32 -17.516 1 87.19 252 HIS A C 1
ATOM 2110 O O . HIS A 1 252 ? 3.52 4.184 -18.734 1 87.19 252 HIS A O 1
ATOM 2116 N N . VAL A 1 253 ? 2.822 4.289 -16.672 1 87.19 253 VAL A N 1
ATOM 2117 C CA . VAL A 1 253 ? 1.423 4.098 -17.031 1 87.19 253 VAL A CA 1
ATOM 2118 C C . VAL A 1 253 ? 0.961 5.246 -17.922 1 87.19 253 VAL A C 1
ATOM 2120 O O . VAL A 1 253 ? 0.297 5.023 -18.938 1 87.19 253 VAL A O 1
ATOM 2123 N N . LEU A 1 254 ? 1.272 6.426 -17.547 1 86.88 254 LEU A N 1
ATOM 2124 C CA . LEU A 1 254 ? 0.891 7.594 -18.328 1 86.88 254 LEU A CA 1
ATOM 2125 C C . LEU A 1 254 ? 1.526 7.547 -19.719 1 86.88 254 LEU A C 1
ATOM 2127 O O . LEU A 1 254 ? 0.882 7.891 -20.719 1 86.88 254 LEU A O 1
ATOM 2131 N N . ASN A 1 255 ? 2.732 7.18 -19.734 1 86.12 255 ASN A N 1
ATOM 2132 C CA . ASN A 1 255 ? 3.406 7.031 -21.016 1 86.12 255 ASN A CA 1
ATOM 2133 C C . ASN A 1 255 ? 2.715 5.992 -21.906 1 86.12 255 ASN A C 1
ATOM 2135 O O . ASN A 1 255 ? 2.512 6.219 -23.094 1 86.12 255 ASN A O 1
ATOM 2139 N N . LEU A 1 256 ? 2.43 4.891 -21.312 1 84.38 256 LEU A N 1
ATOM 2140 C CA . LEU A 1 256 ? 1.736 3.838 -22.047 1 84.38 256 LEU A CA 1
ATOM 2141 C C . LEU A 1 256 ? 0.386 4.332 -22.562 1 84.38 256 LEU A C 1
ATOM 2143 O O . LEU A 1 256 ? -0.016 4.008 -23.672 1 84.38 256 LEU A O 1
ATOM 2147 N N . HIS A 1 257 ? -0.282 5.027 -21.75 1 85.06 257 HIS A N 1
ATOM 2148 C CA . HIS A 1 257 ? -1.56 5.617 -22.141 1 85.06 257 HIS A CA 1
ATOM 2149 C C . HIS A 1 257 ? -1.401 6.531 -23.344 1 85.06 257 HIS A C 1
ATOM 2151 O O . HIS A 1 257 ? -2.182 6.445 -24.297 1 85.06 257 HIS A O 1
ATOM 2157 N N . LEU A 1 258 ? -0.469 7.348 -23.312 1 84.06 258 LEU A N 1
ATOM 2158 C CA . LEU A 1 258 ? -0.181 8.242 -24.422 1 84.06 258 LEU A CA 1
ATOM 2159 C C . LEU A 1 258 ? 0.155 7.449 -25.688 1 84.06 258 LEU A C 1
ATOM 2161 O O . LEU A 1 258 ? -0.32 7.777 -26.766 1 84.06 258 LEU A O 1
ATOM 2165 N N . LEU A 1 259 ? 0.956 6.473 -25.484 1 82.94 259 LEU A N 1
ATOM 2166 C CA . LEU A 1 259 ? 1.348 5.645 -26.625 1 82.94 259 LEU A CA 1
ATOM 2167 C C . LEU A 1 259 ? 0.132 4.969 -27.25 1 82.94 259 LEU A C 1
ATOM 2169 O O . LEU A 1 259 ? 0.063 4.816 -28.469 1 82.94 259 LEU A O 1
ATOM 2173 N N . THR A 1 260 ? -0.738 4.574 -26.438 1 82.19 260 THR A N 1
ATOM 2174 C CA . THR A 1 260 ? -1.958 3.959 -26.953 1 82.19 260 THR A CA 1
ATOM 2175 C C . THR A 1 260 ? -2.775 4.965 -27.766 1 82.19 260 THR A C 1
ATOM 2177 O O . THR A 1 260 ? -3.402 4.609 -28.766 1 82.19 260 THR A O 1
ATOM 2180 N N . ILE A 1 261 ? -2.781 6.156 -27.344 1 80.25 261 ILE A N 1
ATOM 2181 C CA . ILE A 1 261 ? -3.506 7.219 -28.047 1 80.25 261 ILE A CA 1
ATOM 2182 C C . ILE A 1 261 ? -2.844 7.496 -29.391 1 80.25 261 ILE A C 1
ATOM 2184 O O . ILE A 1 261 ? -3.523 7.578 -30.406 1 80.25 261 ILE A O 1
ATOM 2188 N N . VAL A 1 262 ? -1.559 7.57 -29.312 1 78.81 262 VAL A N 1
ATOM 2189 C CA . VAL A 1 262 ? -0.8 7.902 -30.516 1 78.81 262 VAL A CA 1
ATOM 2190 C C . VAL A 1 262 ? -0.922 6.77 -31.531 1 78.81 262 VAL A C 1
ATOM 2192 O O . VAL A 1 262 ? -0.953 7.012 -32.75 1 78.81 262 VAL A O 1
ATOM 2195 N N . LYS A 1 263 ? -0.911 5.594 -31.094 1 79.25 263 LYS A N 1
ATOM 2196 C CA . LYS A 1 263 ? -1.055 4.441 -31.969 1 79.25 263 LYS A CA 1
ATOM 2197 C C . LYS A 1 263 ? -2.398 4.473 -32.688 1 79.25 263 LYS A C 1
ATOM 2199 O O . LYS A 1 263 ? -2.492 4.07 -33.875 1 79.25 263 LYS A O 1
ATOM 2204 N N . GLU A 1 264 ? -3.408 4.918 -32 1 75.75 264 GLU A N 1
ATOM 2205 C CA . GLU A 1 264 ? -4.742 4.953 -32.594 1 75.75 264 GLU A CA 1
ATOM 2206 C C . GLU A 1 264 ? -4.91 6.16 -33.531 1 75.75 264 GLU A C 1
ATOM 2208 O O . GLU A 1 264 ? -5.68 6.117 -34.469 1 75.75 264 GLU A O 1
ATOM 2213 N N . PHE A 1 265 ? -4.203 7.188 -33.094 1 73.62 265 PHE A N 1
ATOM 2214 C CA . PHE A 1 265 ? -4.309 8.398 -33.906 1 73.62 265 PHE A CA 1
ATOM 2215 C C . PHE A 1 265 ? -2.941 8.828 -34.438 1 73.62 265 PHE A C 1
ATOM 2217 O O . PHE A 1 265 ? -2.295 9.695 -33.844 1 73.62 265 PHE A O 1
ATOM 2224 N N . LYS A 1 266 ? -2.561 8.289 -35.5 1 65.94 266 LYS A N 1
ATOM 2225 C CA . LYS A 1 266 ? -1.233 8.422 -36.094 1 65.94 266 LYS A CA 1
ATOM 2226 C C . LYS A 1 266 ? -0.824 9.891 -36.219 1 65.94 266 LYS A C 1
ATOM 2228 O O . LYS A 1 266 ? 0.326 10.242 -35.938 1 65.94 266 LYS A O 1
ATOM 2233 N N . PRO A 1 267 ? -1.707 10.703 -36.5 1 64.19 267 PRO A N 1
ATOM 2234 C CA . PRO A 1 267 ? -1.272 12.102 -36.625 1 64.19 267 PRO A CA 1
ATOM 2235 C C . PRO A 1 267 ? -0.84 12.703 -35.281 1 64.19 267 PRO A C 1
ATOM 2237 O O . PRO A 1 267 ? -0.207 13.758 -35.25 1 64.19 267 PRO A O 1
ATOM 2240 N N . LEU A 1 268 ? -1.064 11.852 -34.281 1 65.81 268 LEU A N 1
ATOM 2241 C CA . LEU A 1 268 ? -0.766 12.414 -32.969 1 65.81 268 LEU A CA 1
ATOM 2242 C C . LEU A 1 268 ? 0.569 11.891 -32.438 1 65.81 268 LEU A C 1
ATOM 2244 O O . LEU A 1 268 ? 0.845 11.969 -31.234 1 65.81 268 LEU A O 1
ATOM 2248 N N . ASP A 1 269 ? 1.406 11.453 -33.312 1 67.25 269 ASP A N 1
ATOM 2249 C CA . ASP A 1 269 ? 2.697 10.867 -32.938 1 67.25 269 ASP A CA 1
ATOM 2250 C C . ASP A 1 269 ? 3.584 11.883 -32.219 1 67.25 269 ASP A C 1
ATOM 2252 O O . ASP A 1 269 ? 4.43 11.516 -31.422 1 67.25 269 ASP A O 1
ATOM 2256 N N . TYR A 1 270 ? 3.223 13.125 -32.594 1 67.88 270 TYR A N 1
ATOM 2257 C CA . TYR A 1 270 ? 4.023 14.18 -31.969 1 67.88 270 TYR A CA 1
ATOM 2258 C C . TYR A 1 270 ? 3.773 14.25 -30.469 1 67.88 270 TYR A C 1
ATOM 2260 O O . TYR A 1 270 ? 4.59 14.797 -29.719 1 67.88 270 TYR A O 1
ATOM 2268 N N . LEU A 1 271 ? 2.729 13.672 -30 1 71 271 LEU A N 1
ATOM 2269 C CA . LEU A 1 271 ? 2.363 13.719 -28.578 1 71 271 LEU A CA 1
ATOM 2270 C C . LEU A 1 271 ? 3.348 12.906 -27.75 1 71 271 LEU A C 1
ATOM 2272 O O . LEU A 1 271 ? 3.564 13.211 -26.578 1 71 271 LEU A O 1
ATOM 2276 N N . HIS A 1 272 ? 3.912 11.945 -28.406 1 69.94 272 HIS A N 1
ATOM 2277 C CA . HIS A 1 272 ? 4.883 11.133 -27.688 1 69.94 272 HIS A CA 1
ATOM 2278 C C . HIS A 1 272 ? 6.09 11.961 -27.266 1 69.94 272 HIS A C 1
ATOM 2280 O O . HIS A 1 272 ? 6.641 11.75 -26.172 1 69.94 272 HIS A O 1
ATOM 2286 N N . ARG A 1 273 ? 6.363 12.945 -28.125 1 73.25 273 ARG A N 1
ATOM 2287 C CA . ARG A 1 273 ? 7.5 13.805 -27.812 1 73.25 273 ARG A CA 1
ATOM 2288 C C . ARG A 1 273 ? 7.195 14.734 -26.641 1 73.25 273 ARG A C 1
ATOM 2290 O O . ARG A 1 273 ? 8.109 15.234 -25.984 1 73.25 273 ARG A O 1
ATOM 2297 N N . GLU A 1 274 ? 5.887 14.844 -26.406 1 75.62 274 GLU A N 1
ATOM 2298 C CA . GLU A 1 274 ? 5.465 15.781 -25.375 1 75.62 274 GLU A CA 1
ATOM 2299 C C . GLU A 1 274 ? 5.113 15.039 -24.078 1 75.62 274 GLU A C 1
ATOM 2301 O O . GLU A 1 274 ? 4.496 15.609 -23.188 1 75.62 274 GLU A O 1
ATOM 2306 N N . HIS A 1 275 ? 5.508 13.82 -23.984 1 75.81 275 HIS A N 1
ATOM 2307 C CA . HIS A 1 275 ? 5.191 13.008 -22.812 1 75.81 275 HIS A CA 1
ATOM 2308 C C . HIS A 1 275 ? 5.668 13.672 -21.531 1 75.81 275 HIS A C 1
ATOM 2310 O O . HIS A 1 275 ? 4.938 13.711 -20.547 1 75.81 275 HIS A O 1
ATOM 2316 N N . ARG A 1 276 ? 6.859 14.195 -21.656 1 78.12 276 ARG A N 1
ATOM 2317 C CA . ARG A 1 276 ? 7.434 14.836 -20.469 1 78.12 276 ARG A CA 1
ATOM 2318 C C . ARG A 1 276 ? 6.594 16.031 -20.031 1 78.12 276 ARG A C 1
ATOM 2320 O O . ARG A 1 276 ? 6.398 16.266 -18.844 1 78.12 276 ARG A O 1
ATOM 2327 N N . PHE A 1 277 ? 6.168 16.688 -21.016 1 79.38 277 PHE A N 1
ATOM 2328 C CA . PHE A 1 277 ? 5.34 17.859 -20.734 1 79.38 277 PHE A CA 1
ATOM 2329 C C . PHE A 1 277 ? 4.043 17.453 -20.047 1 79.38 277 PHE A C 1
ATOM 2331 O O . PHE A 1 277 ? 3.688 18 -19 1 79.38 277 PHE A O 1
ATOM 2338 N N . PHE A 1 278 ? 3.373 16.516 -20.547 1 79.81 278 PHE A N 1
ATOM 2339 C CA . PHE A 1 278 ? 2.076 16.109 -20.016 1 79.81 278 PHE A CA 1
ATOM 2340 C C . PHE A 1 278 ? 2.232 15.453 -18.656 1 79.81 278 PHE A C 1
ATOM 2342 O O . PHE A 1 278 ? 1.389 15.633 -17.766 1 79.81 278 PHE A O 1
ATOM 2349 N N . THR A 1 279 ? 3.285 14.719 -18.5 1 79.44 279 THR A N 1
ATOM 2350 C CA . THR A 1 279 ? 3.551 14.109 -17.203 1 79.44 279 THR A CA 1
ATOM 2351 C C . THR A 1 279 ? 3.773 15.18 -16.141 1 79.44 279 THR A C 1
ATOM 2353 O O . THR A 1 279 ? 3.297 15.047 -15.008 1 79.44 279 THR A O 1
ATOM 2356 N N . LYS A 1 280 ? 4.445 16.188 -16.531 1 80.44 280 LYS A N 1
ATOM 2357 C CA . LYS A 1 280 ? 4.688 17.281 -15.609 1 80.44 280 LYS A CA 1
ATOM 2358 C C . LYS A 1 280 ? 3.381 17.969 -15.203 1 80.44 280 LYS A C 1
ATOM 2360 O O . LYS A 1 280 ? 3.221 18.375 -14.055 1 80.44 280 LYS A O 1
ATOM 2365 N N . GLN A 1 281 ? 2.512 18.031 -16.094 1 81.25 281 GLN A N 1
ATOM 2366 C CA . GLN A 1 281 ? 1.222 18.656 -15.797 1 81.25 281 GLN A CA 1
ATOM 2367 C C . GLN A 1 281 ? 0.438 17.812 -14.789 1 81.25 281 GLN A C 1
ATOM 2369 O O . GLN A 1 281 ? -0.175 18.359 -13.867 1 81.25 281 GLN A O 1
ATOM 2374 N N . ILE A 1 282 ? 0.513 16.562 -14.992 1 81.88 282 ILE A N 1
ATOM 2375 C CA . ILE A 1 282 ? -0.207 15.688 -14.086 1 81.88 282 ILE A CA 1
ATOM 2376 C C . ILE A 1 282 ? 0.432 15.742 -12.695 1 81.88 282 ILE A C 1
ATOM 2378 O O . ILE A 1 282 ? -0.269 15.727 -11.688 1 81.88 282 ILE A O 1
ATOM 2382 N N . ILE A 1 283 ? 1.689 15.836 -12.719 1 79.19 283 ILE A N 1
ATOM 2383 C CA . ILE A 1 283 ? 2.404 15.93 -11.453 1 79.19 283 ILE A CA 1
ATOM 2384 C C . ILE A 1 283 ? 1.989 17.203 -10.711 1 79.19 283 ILE A C 1
ATOM 2386 O O . ILE A 1 283 ? 1.792 17.172 -9.492 1 79.19 283 ILE A O 1
ATOM 2390 N N . LYS A 1 284 ? 1.816 18.234 -11.422 1 79.94 284 LYS A N 1
ATOM 2391 C CA . LYS A 1 284 ? 1.359 19.484 -10.82 1 79.94 284 LYS A CA 1
ATOM 2392 C C . LYS A 1 284 ? -0.039 19.344 -10.227 1 79.94 284 LYS A C 1
ATOM 2394 O O . LYS A 1 284 ? -0.324 19.859 -9.148 1 79.94 284 LYS A O 1
ATOM 2399 N N . ILE A 1 285 ? -0.814 18.641 -10.859 1 80 285 ILE A N 1
ATOM 2400 C CA . ILE A 1 285 ? -2.176 18.422 -10.383 1 80 285 ILE A CA 1
ATOM 2401 C C . ILE A 1 285 ? -2.146 17.547 -9.133 1 80 285 ILE A C 1
ATOM 2403 O O . ILE A 1 285 ? -2.912 17.766 -8.188 1 80 285 ILE A O 1
ATOM 2407 N N . ARG A 1 286 ? -1.261 16.641 -9.117 1 80.5 286 ARG A N 1
ATOM 2408 C CA . ARG A 1 286 ? -1.142 15.695 -8.008 1 80.5 286 ARG A CA 1
ATOM 2409 C C . ARG A 1 286 ? -0.72 16.422 -6.73 1 80.5 286 ARG A C 1
ATOM 2411 O O . ARG A 1 286 ? -1.154 16.047 -5.633 1 80.5 286 ARG A O 1
ATOM 2418 N N . TYR A 1 287 ? 0.021 17.5 -6.883 1 76 287 TYR A N 1
ATOM 2419 C CA . TYR A 1 287 ? 0.627 18.062 -5.68 1 76 287 TYR A CA 1
ATOM 2420 C C . TYR A 1 287 ? 0.065 19.453 -5.383 1 76 287 TYR A C 1
ATOM 2422 O O . TYR A 1 287 ? 0.312 20.016 -4.312 1 76 287 TYR A O 1
ATOM 2430 N N . ASN A 1 288 ? -0.493 20.156 -6.215 1 67.25 288 ASN A N 1
ATOM 2431 C CA . ASN A 1 288 ? -0.894 21.547 -5.996 1 67.25 288 ASN A CA 1
ATOM 2432 C C . ASN A 1 288 ? -2.4 21.734 -6.156 1 67.25 288 ASN A C 1
ATOM 2434 O O . ASN A 1 288 ? -2.961 22.734 -5.715 1 67.25 288 ASN A O 1
ATOM 2438 N N . ARG A 1 289 ? -3.029 21.047 -7.074 1 62.41 289 ARG A N 1
ATOM 2439 C CA . ARG A 1 289 ? -4.367 21.469 -7.492 1 62.41 289 ARG A CA 1
ATOM 2440 C C . ARG A 1 289 ? -5.422 20.469 -7.008 1 62.41 289 ARG A C 1
ATOM 2442 O O . ARG A 1 289 ? -5.168 19.266 -6.945 1 62.41 289 ARG A O 1
ATOM 2449 N N . MET B 1 1 ? 1.602 -12.133 34.625 1 19.41 1 MET B N 1
ATOM 2450 C CA . MET B 1 1 ? 2.586 -11.234 34.031 1 19.41 1 MET B CA 1
ATOM 2451 C C . MET B 1 1 ? 1.903 -10.086 33.312 1 19.41 1 MET B C 1
ATOM 2453 O O . MET B 1 1 ? 0.988 -10.305 32.5 1 19.41 1 MET B O 1
ATOM 2457 N N . ASP B 1 2 ? 1.895 -8.867 33.875 1 20.25 2 ASP B N 1
ATOM 2458 C CA . ASP B 1 2 ? 1.176 -7.645 33.531 1 20.25 2 ASP B CA 1
ATOM 2459 C C . ASP B 1 2 ? 1.521 -7.172 32.125 1 20.25 2 ASP B C 1
ATOM 2461 O O . ASP B 1 2 ? 2.688 -6.926 31.812 1 20.25 2 ASP B O 1
ATOM 2465 N N . VAL B 1 3 ? 0.727 -7.504 31.047 1 27.12 3 VAL B N 1
ATOM 2466 C CA . VAL B 1 3 ? 0.635 -7.105 29.641 1 27.12 3 VAL B CA 1
ATOM 2467 C C . VAL B 1 3 ? 0.802 -5.594 29.531 1 27.12 3 VAL B C 1
ATOM 2469 O O . VAL B 1 3 ? 0.731 -5.039 28.422 1 27.12 3 VAL B O 1
ATOM 2472 N N . SER B 1 4 ? 0.835 -4.926 30.641 1 27.23 4 SER B N 1
ATOM 2473 C CA . SER B 1 4 ? 0.99 -3.475 30.656 1 27.23 4 SER B CA 1
ATOM 2474 C C . SER B 1 4 ? 2.375 -3.064 30.156 1 27.23 4 SER B C 1
ATOM 2476 O O . SER B 1 4 ? 2.689 -1.875 30.094 1 27.23 4 SER B O 1
ATOM 2478 N N . ALA B 1 5 ? 3.404 -3.859 30.406 1 30.8 5 ALA B N 1
ATOM 2479 C CA . ALA B 1 5 ? 4.797 -3.471 30.203 1 30.8 5 ALA B CA 1
ATOM 2480 C C . ALA B 1 5 ? 5.078 -3.221 28.719 1 30.8 5 ALA B C 1
ATOM 2482 O O . ALA B 1 5 ? 6.137 -2.691 28.375 1 30.8 5 ALA B O 1
ATOM 2483 N N . TYR B 1 6 ? 4.422 -4.078 27.797 1 29.69 6 TYR B N 1
ATOM 2484 C CA . TYR B 1 6 ? 4.914 -4.137 26.422 1 29.69 6 TYR B CA 1
ATOM 2485 C C . TYR B 1 6 ? 4.648 -2.828 25.688 1 29.69 6 TYR B C 1
ATOM 2487 O O . TYR B 1 6 ? 4.996 -2.684 24.516 1 29.69 6 TYR B O 1
ATOM 2495 N N . LYS B 1 7 ? 3.582 -2.102 26.109 1 37 7 LYS B N 1
ATOM 2496 C CA . LYS B 1 7 ? 3.299 -1.071 25.109 1 37 7 LYS B CA 1
ATOM 2497 C C . LYS B 1 7 ? 4.309 0.071 25.203 1 37 7 LYS B C 1
ATOM 2499 O O . LYS B 1 7 ? 4.004 1.132 25.75 1 37 7 LYS B O 1
ATOM 2504 N N . GLN B 1 8 ? 5.449 -0.27 25.672 1 37.25 8 GLN B N 1
ATOM 2505 C CA . GLN B 1 8 ? 6.402 0.833 25.641 1 37.25 8 GLN B CA 1
ATOM 2506 C C . GLN B 1 8 ? 6.391 1.532 24.281 1 37.25 8 GLN B C 1
ATOM 2508 O O . GLN B 1 8 ? 6.746 0.931 23.266 1 37.25 8 GLN B O 1
ATOM 2513 N N . ARG B 1 9 ? 5.621 2.559 24.203 1 47.72 9 ARG B N 1
ATOM 2514 C CA . ARG B 1 9 ? 5.668 3.477 23.062 1 47.72 9 ARG B CA 1
ATOM 2515 C C . ARG B 1 9 ? 7.102 3.904 22.766 1 47.72 9 ARG B C 1
ATOM 2517 O O . ARG B 1 9 ? 7.785 4.453 23.641 1 47.72 9 ARG B O 1
ATOM 2524 N N . ASN B 1 10 ? 7.879 3.113 22.25 1 48.25 10 ASN B N 1
ATOM 2525 C CA . ASN B 1 10 ? 9.211 3.625 21.922 1 48.25 10 ASN B CA 1
ATOM 2526 C C . ASN B 1 10 ? 9.133 4.934 21.141 1 48.25 10 ASN B C 1
ATOM 2528 O O . ASN B 1 10 ? 9.273 4.938 19.922 1 48.25 10 ASN B O 1
ATOM 2532 N N . LEU B 1 11 ? 8.414 5.812 21.766 1 59.56 11 LEU B N 1
ATOM 2533 C CA . LEU B 1 11 ? 8.562 7.137 21.172 1 59.56 11 LEU B CA 1
ATOM 2534 C C . LEU B 1 11 ? 10 7.625 21.297 1 59.56 11 LEU B C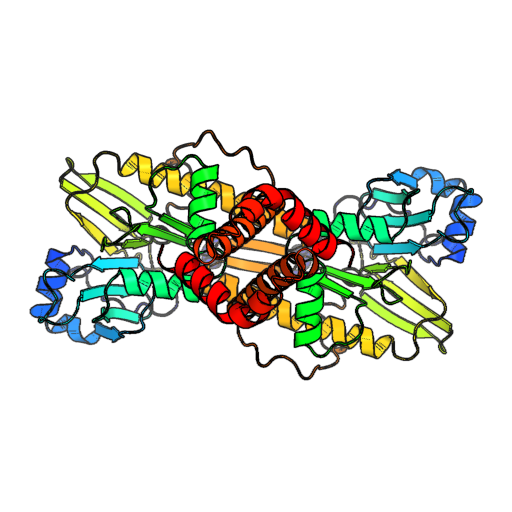 1
ATOM 2536 O O . LEU B 1 11 ? 10.688 7.312 22.266 1 59.56 11 LEU B O 1
ATOM 2540 N N . GLY B 1 12 ? 10.719 7.559 20.297 1 62.81 12 GLY B N 1
ATOM 2541 C CA . GLY B 1 12 ? 12.055 8.148 20.297 1 62.81 12 GLY B CA 1
ATOM 2542 C C . GLY B 1 12 ? 12.172 9.344 21.234 1 62.81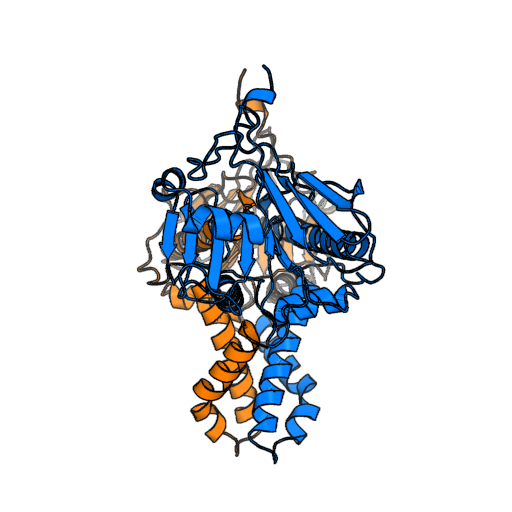 12 GLY B C 1
ATOM 2543 O O . GLY B 1 12 ? 11.305 9.562 22.078 1 62.81 12 GLY B O 1
ATOM 2544 N N . ILE B 1 13 ? 13.219 10.086 21.312 1 76.94 13 ILE B N 1
ATOM 2545 C CA . ILE B 1 13 ? 13.57 11.25 22.125 1 76.94 13 ILE B CA 1
ATOM 2546 C C . ILE B 1 13 ? 12.656 12.422 21.75 1 76.94 13 ILE B C 1
ATOM 2548 O O . ILE B 1 13 ? 12.523 12.773 20.578 1 76.94 13 ILE B O 1
ATOM 2552 N N . ILE B 1 14 ? 11.875 12.883 22.859 1 90.25 14 ILE B N 1
ATOM 2553 C CA . ILE B 1 14 ? 11.047 14.07 22.703 1 90.25 14 ILE B CA 1
ATOM 2554 C C . ILE B 1 14 ? 11.922 15.32 22.734 1 90.25 14 ILE B C 1
ATOM 2556 O O . ILE B 1 14 ? 12.625 15.57 23.703 1 90.25 14 ILE B O 1
ATOM 2560 N N . SER B 1 15 ? 11.867 16.078 21.656 1 94.81 15 SER B N 1
ATOM 2561 C CA . SER B 1 15 ? 12.727 17.25 21.5 1 94.81 15 SER B CA 1
ATOM 2562 C C . SER B 1 15 ? 11.961 18.531 21.781 1 94.81 15 SER B C 1
ATOM 2564 O O . SER B 1 15 ? 12.516 19.625 21.641 1 94.81 15 SER B O 1
ATOM 2566 N N . LEU B 1 16 ? 10.727 18.406 22.25 1 97.31 16 LEU B N 1
ATOM 2567 C CA . LEU B 1 16 ? 9.914 19.562 22.625 1 97.31 16 LEU B CA 1
ATOM 2568 C C . LEU B 1 16 ? 10.117 19.906 24.109 1 97.31 16 LEU B C 1
ATOM 2570 O O . LEU B 1 16 ? 10.492 19.047 24.906 1 97.31 16 LEU B O 1
ATOM 2574 N N . PRO B 1 17 ? 9.938 21.203 24.453 1 96.94 17 PRO B N 1
ATOM 2575 C CA . PRO B 1 17 ? 10.07 21.562 25.875 1 96.94 17 PRO B CA 1
ATOM 2576 C C . PRO B 1 17 ? 9.055 20.828 26.75 1 96.94 17 PRO B C 1
ATOM 2578 O O . PRO B 1 17 ? 7.883 20.734 26.391 1 96.94 17 PRO B O 1
ATOM 2581 N N . THR B 1 18 ? 9.5 20.406 27.938 1 94.81 18 THR B N 1
ATOM 2582 C CA . THR B 1 18 ? 8.656 19.531 28.75 1 94.81 18 THR B CA 1
ATOM 2583 C C . THR B 1 18 ? 8.141 20.281 29.984 1 94.81 18 THR B C 1
ATOM 2585 O O . THR B 1 18 ? 7.23 19.797 30.672 1 94.81 18 THR B O 1
ATOM 2588 N N . ASP B 1 19 ? 8.641 21.484 30.203 1 94.75 19 ASP B N 1
ATOM 2589 C CA . ASP B 1 19 ? 8.164 22.25 31.344 1 94.75 19 ASP B CA 1
ATOM 2590 C C . ASP B 1 19 ? 6.672 22.547 31.234 1 94.75 19 ASP B C 1
ATOM 2592 O O . ASP B 1 19 ? 6.152 22.734 30.125 1 94.75 19 ASP B O 1
ATOM 2596 N N . ILE B 1 20 ? 6.055 22.734 32.312 1 94.88 20 ILE B N 1
ATOM 2597 C CA . ILE B 1 20 ? 4.609 22.922 32.406 1 94.88 20 ILE B CA 1
ATOM 2598 C C . ILE B 1 20 ? 4.215 24.188 31.641 1 94.88 20 ILE B C 1
ATOM 2600 O O . ILE B 1 20 ? 3.166 24.234 31 1 94.88 20 ILE B O 1
ATOM 2604 N N . LYS B 1 21 ? 4.996 25.156 31.719 1 94.56 21 LYS B N 1
ATOM 2605 C CA . LYS B 1 21 ? 4.66 26.438 31.109 1 94.56 21 LYS B CA 1
ATOM 2606 C C . LYS B 1 21 ? 4.621 26.328 29.578 1 94.56 21 LYS B C 1
ATOM 2608 O O . LYS B 1 21 ? 4.09 27.219 28.906 1 94.56 21 LYS B O 1
ATOM 2613 N N . TYR B 1 22 ? 5.215 25.234 29.031 1 97 22 TYR B N 1
ATOM 2614 C CA . TYR B 1 22 ? 5.289 25.078 27.578 1 97 22 TYR B CA 1
ATOM 2615 C C . TYR B 1 22 ? 4.316 24 27.109 1 97 22 TYR B C 1
ATOM 2617 O O . TYR B 1 22 ? 4.473 23.453 26.016 1 97 22 TYR B O 1
ATOM 2625 N N . ARG B 1 23 ? 3.301 23.75 27.875 1 97 23 ARG B N 1
ATOM 2626 C CA . ARG B 1 23 ? 2.404 22.641 27.531 1 97 23 ARG B CA 1
ATOM 2627 C C . ARG B 1 23 ? 1.21 23.156 26.719 1 97 23 ARG B C 1
ATOM 2629 O O . ARG B 1 23 ? 0.478 22.359 26.125 1 97 23 ARG B O 1
ATOM 2636 N N . ASN B 1 24 ? 1.016 24.406 26.766 1 98 24 ASN B N 1
ATOM 2637 C CA . ASN B 1 24 ? -0.078 25.016 26.016 1 98 24 ASN B CA 1
ATOM 2638 C C . ASN B 1 24 ? 0.441 25.906 24.906 1 98 24 ASN B C 1
ATOM 2640 O O . ASN B 1 24 ? 1.315 26.75 25.125 1 98 24 ASN B O 1
ATOM 2644 N N . TRP B 1 25 ? -0.104 25.688 23.719 1 98.31 25 TRP B N 1
ATOM 2645 C CA . TRP B 1 25 ? 0.342 26.469 22.562 1 98.31 25 TRP B CA 1
ATOM 2646 C C . TRP B 1 25 ? -0.849 26.984 21.766 1 98.31 25 TRP B C 1
ATOM 2648 O O . TRP B 1 25 ? -1.847 26.281 21.594 1 98.31 25 TRP B O 1
ATOM 2658 N N . SER B 1 26 ? -0.812 28.156 21.328 1 97.19 26 SER B N 1
ATOM 2659 C CA . SER B 1 26 ? -1.652 28.812 20.344 1 97.19 26 SER B CA 1
ATOM 2660 C C . SER B 1 26 ? -0.813 29.625 19.359 1 97.19 26 SER B C 1
ATOM 2662 O O . SER B 1 26 ? 0.397 29.766 19.547 1 97.19 26 SER B O 1
ATOM 2664 N N . LYS B 1 27 ? -1.489 30.047 18.312 1 96.5 27 LYS B N 1
ATOM 2665 C CA . LYS B 1 27 ? -0.76 30.859 17.344 1 96.5 27 LYS B CA 1
ATOM 2666 C C . LYS B 1 27 ? -0.119 32.062 18 1 96.5 27 LYS B C 1
ATOM 2668 O O . LYS B 1 27 ? 1.075 32.312 17.828 1 96.5 27 LYS B O 1
ATOM 2673 N N . ASP B 1 28 ? -0.853 32.75 18.797 1 95.94 28 ASP B N 1
ATOM 2674 C CA . ASP B 1 28 ? -0.374 33.969 19.469 1 95.94 28 ASP B CA 1
ATOM 2675 C C . ASP B 1 28 ? 0.722 33.625 20.469 1 95.94 28 ASP B C 1
ATOM 2677 O O . ASP B 1 28 ? 1.753 34.281 20.531 1 95.94 28 ASP B O 1
ATOM 2681 N N . LEU B 1 29 ? 0.468 32.594 21.234 1 97.31 29 LEU B N 1
ATOM 2682 C CA . LEU B 1 29 ? 1.448 32.219 22.234 1 97.31 29 LEU B CA 1
ATOM 2683 C C . LEU B 1 29 ? 2.756 31.781 21.578 1 97.31 29 LEU B C 1
ATOM 2685 O O . LEU B 1 29 ? 3.838 32.062 22.094 1 97.31 29 LEU B O 1
ATOM 2689 N N . THR B 1 30 ? 2.645 31.078 20.5 1 98.38 30 THR B N 1
ATOM 2690 C CA . THR B 1 30 ? 3.82 30.625 19.766 1 98.38 30 THR B CA 1
ATOM 2691 C C . THR B 1 30 ? 4.68 31.812 19.328 1 98.38 30 THR B C 1
ATOM 2693 O O . THR B 1 30 ? 5.883 31.844 19.594 1 98.38 30 THR B O 1
ATOM 2696 N N . LYS B 1 31 ? 4.055 32.781 18.734 1 98 31 LYS B N 1
ATOM 2697 C CA . LYS B 1 31 ? 4.793 33.938 18.266 1 98 31 LYS B CA 1
ATOM 2698 C C . LYS B 1 31 ? 5.422 34.688 19.438 1 98 31 LYS B C 1
ATOM 2700 O O . LYS B 1 31 ? 6.613 35.031 19.406 1 98 31 LYS B O 1
ATOM 2705 N N . ARG B 1 32 ? 4.68 34.938 20.469 1 97.75 32 ARG B N 1
ATOM 2706 C CA . ARG B 1 32 ? 5.156 35.656 21.625 1 97.75 32 ARG B CA 1
ATOM 2707 C C . ARG B 1 32 ? 6.355 34.969 22.266 1 97.75 32 ARG B C 1
ATOM 2709 O O . ARG B 1 32 ? 7.363 35.625 22.562 1 97.75 32 ARG B O 1
ATOM 2716 N N . ARG B 1 33 ? 6.238 33.656 22.422 1 97.88 33 ARG B N 1
ATOM 2717 C CA . ARG B 1 33 ? 7.297 32.906 23.109 1 97.88 33 ARG B CA 1
ATOM 2718 C C . ARG B 1 33 ? 8.562 32.844 22.25 1 97.88 33 ARG B C 1
ATOM 2720 O O . ARG B 1 33 ? 9.664 33.062 22.75 1 97.88 33 ARG B O 1
ATOM 2727 N N . ILE B 1 34 ? 8.414 32.594 21 1 97.69 34 ILE B N 1
ATOM 2728 C CA . ILE B 1 34 ? 9.578 32.469 20.125 1 97.69 34 ILE B CA 1
ATOM 2729 C C . ILE B 1 34 ? 10.312 33.812 20.062 1 97.69 34 ILE B C 1
ATOM 2731 O O . ILE B 1 34 ? 11.547 33.844 20.047 1 97.69 34 ILE B O 1
ATOM 2735 N N . GLU B 1 35 ? 9.633 34.844 20.109 1 97 35 GLU B N 1
ATOM 2736 C CA . GLU B 1 35 ? 10.234 36.156 19.938 1 97 35 GLU B CA 1
ATOM 2737 C C . GLU B 1 35 ? 10.773 36.688 21.266 1 97 35 GLU B C 1
ATOM 2739 O O . GLU B 1 35 ? 11.68 37.531 21.266 1 97 35 GLU B O 1
ATOM 2744 N N . ASN B 1 36 ? 10.258 36.156 22.406 1 96.81 36 ASN B N 1
ATOM 2745 C CA . ASN B 1 36 ? 10.57 36.844 23.656 1 96.81 36 ASN B CA 1
ATOM 2746 C C . ASN B 1 36 ? 11.141 35.906 24.703 1 96.81 36 ASN B C 1
ATOM 2748 O O . ASN B 1 36 ? 11.695 36.344 25.703 1 96.81 36 ASN B O 1
ATOM 2752 N N . ASP B 1 37 ? 10.969 34.625 24.547 1 96.5 37 ASP B N 1
ATOM 2753 C CA . ASP B 1 37 ? 11.383 33.656 25.562 1 96.5 37 ASP B CA 1
ATOM 2754 C C . ASP B 1 37 ? 12.703 33 25.172 1 96.5 37 ASP B C 1
ATOM 2756 O O . ASP B 1 37 ? 12.727 32 24.438 1 96.5 37 ASP B O 1
ATOM 2760 N N . SER B 1 38 ? 13.805 33.406 25.781 1 94.81 38 SER B N 1
ATOM 2761 C CA . SER B 1 38 ? 15.141 32.906 25.438 1 94.81 38 SER B CA 1
ATOM 2762 C C . SER B 1 38 ? 15.32 31.453 25.828 1 94.81 38 SER B C 1
ATOM 2764 O O . SER B 1 38 ? 16.141 30.75 25.266 1 94.81 38 SER B O 1
ATOM 2766 N N . GLN B 1 39 ? 14.57 30.969 26.75 1 95.12 39 GLN B N 1
ATOM 2767 C CA . GLN B 1 39 ? 14.688 29.578 27.203 1 95.12 39 GLN B CA 1
ATOM 2768 C C . GLN B 1 39 ? 14.219 28.609 26.125 1 95.12 39 GLN B C 1
ATOM 2770 O O . GLN B 1 39 ? 14.594 27.438 26.125 1 95.12 39 GLN B O 1
ATOM 2775 N N . LEU B 1 40 ? 13.461 29.094 25.266 1 96.25 40 LEU B N 1
ATOM 2776 C CA . LEU B 1 40 ? 12.883 28.266 24.219 1 96.25 40 LEU B CA 1
ATOM 2777 C C . LEU B 1 40 ? 13.891 28.016 23.109 1 96.25 40 LEU B C 1
ATOM 2779 O O . LEU B 1 40 ? 13.711 27.109 22.281 1 96.25 40 LEU B O 1
ATOM 2783 N N . GLU B 1 41 ? 14.93 28.75 23.031 1 95.31 41 GLU B N 1
ATOM 2784 C CA . GLU B 1 41 ? 15.875 28.75 21.922 1 95.31 41 GLU B CA 1
ATOM 2785 C C . GLU B 1 41 ? 16.484 27.375 21.719 1 95.31 41 GLU B C 1
ATOM 2787 O O . GLU B 1 41 ? 16.734 26.953 20.578 1 95.31 41 GLU B O 1
ATOM 2792 N N . GLN B 1 42 ? 16.688 26.672 22.734 1 95.88 42 GLN B N 1
ATOM 2793 C CA . GLN B 1 42 ? 17.344 25.375 22.656 1 95.88 42 GLN B CA 1
ATOM 2794 C C . GLN B 1 42 ? 16.453 24.344 21.969 1 95.88 42 GLN B C 1
ATOM 2796 O O . GLN B 1 42 ? 16.938 23.297 21.516 1 95.88 42 GLN B O 1
ATOM 2801 N N . TYR B 1 43 ? 15.188 24.609 21.922 1 97.69 43 TYR B N 1
ATOM 2802 C CA . TYR B 1 43 ? 14.234 23.672 21.344 1 97.69 43 TYR B CA 1
ATOM 2803 C C . TYR B 1 43 ? 13.906 24.047 19.906 1 97.69 43 TYR B C 1
ATOM 2805 O O . TYR B 1 43 ? 13.164 23.328 19.219 1 97.69 43 TYR B O 1
ATOM 2813 N N . ILE B 1 44 ? 14.469 25.141 19.422 1 98.06 44 ILE B N 1
ATOM 2814 C CA . ILE B 1 44 ? 14.117 25.672 18.109 1 98.06 44 ILE B CA 1
ATOM 2815 C C . ILE B 1 44 ? 15.109 25.156 17.062 1 98.06 44 ILE B C 1
ATOM 2817 O O . ILE B 1 44 ? 16.312 25.156 17.297 1 98.06 44 ILE B O 1
ATOM 2821 N N . LYS B 1 45 ? 14.578 24.656 16.016 1 98.12 45 LYS B N 1
ATOM 2822 C CA . LYS B 1 45 ? 15.344 24.297 14.82 1 98.12 45 LYS B CA 1
ATOM 2823 C C . LYS B 1 45 ? 14.844 25.047 13.594 1 98.12 45 LYS B C 1
ATOM 2825 O O . LYS B 1 45 ? 13.656 25.375 13.5 1 98.12 45 LYS B O 1
ATOM 2830 N N . TYR B 1 46 ? 15.773 25.312 12.695 1 98 46 TYR B N 1
ATOM 2831 C CA . TYR B 1 46 ? 15.453 25.984 11.438 1 98 46 TYR B CA 1
ATOM 2832 C C . TYR B 1 46 ? 15.57 25.016 10.258 1 98 46 TYR B C 1
ATOM 2834 O O . TYR B 1 46 ? 16.625 24.406 10.055 1 98 46 TYR B O 1
ATOM 2842 N N . ASP B 1 47 ? 14.445 24.828 9.578 1 98.25 47 ASP B N 1
ATOM 2843 C CA . ASP B 1 47 ? 14.445 23.875 8.477 1 98.25 47 ASP B CA 1
ATOM 2844 C C . ASP B 1 47 ? 13.445 24.281 7.395 1 98.25 47 ASP B C 1
ATOM 2846 O O . ASP B 1 47 ? 12.242 24.031 7.527 1 98.25 47 ASP B O 1
ATOM 2850 N N . ASN B 1 48 ? 13.953 24.766 6.297 1 97.69 48 ASN B N 1
ATOM 2851 C CA . ASN B 1 48 ? 13.109 25.172 5.188 1 97.69 48 ASN B CA 1
ATOM 2852 C C . ASN B 1 48 ? 12.641 23.984 4.359 1 97.69 48 ASN B C 1
ATOM 2854 O O . ASN B 1 48 ? 11.766 24.125 3.498 1 97.69 48 ASN B O 1
ATOM 2858 N N . LYS B 1 49 ? 13.109 22.812 4.652 1 96.5 49 LYS B N 1
ATOM 2859 C CA . LYS B 1 49 ? 12.719 21.609 3.928 1 96.5 49 LYS B CA 1
ATOM 2860 C C . LYS B 1 49 ? 11.797 20.734 4.77 1 96.5 49 LYS B C 1
ATOM 2862 O O . LYS B 1 49 ? 11.5 19.594 4.398 1 96.5 49 LYS B O 1
ATOM 2867 N N . TYR B 1 50 ? 11.391 21.297 5.84 1 97.88 50 TYR B N 1
ATOM 2868 C CA . TYR B 1 50 ? 10.492 20.547 6.711 1 97.88 50 TYR B CA 1
ATOM 2869 C C . TYR B 1 50 ? 9.18 20.219 6.004 1 97.88 50 TYR B C 1
ATOM 2871 O O . TYR B 1 50 ? 8.633 21.062 5.285 1 97.88 50 TYR B O 1
ATOM 2879 N N . ARG B 1 51 ? 8.773 19.016 6.172 1 96.75 51 ARG B N 1
ATOM 2880 C CA . ARG B 1 51 ? 7.469 18.562 5.68 1 96.75 51 ARG B CA 1
ATOM 2881 C C . ARG B 1 51 ? 6.656 17.922 6.793 1 96.75 51 ARG B C 1
ATOM 2883 O O . ARG B 1 51 ? 7.215 17.422 7.777 1 96.75 51 ARG B O 1
ATOM 2890 N N . LEU B 1 52 ? 5.352 17.969 6.621 1 96.5 52 LEU B N 1
ATOM 2891 C CA . LEU B 1 52 ? 4.52 17.188 7.543 1 96.5 52 LEU B CA 1
ATOM 2892 C C . LEU B 1 52 ? 4.953 15.734 7.574 1 96.5 52 LEU B C 1
ATOM 2894 O O . LEU B 1 52 ? 5.273 15.156 6.531 1 96.5 52 LEU B O 1
ATOM 2898 N N . ASN B 1 53 ? 4.977 15.211 8.742 1 96.31 53 ASN B N 1
ATOM 2899 C CA . ASN B 1 53 ? 5.371 13.82 8.922 1 96.31 53 ASN B CA 1
ATOM 2900 C C . ASN B 1 53 ? 4.727 13.211 10.164 1 96.31 53 ASN B C 1
ATOM 2902 O O . ASN B 1 53 ? 4.039 13.906 10.914 1 96.31 53 ASN B O 1
ATOM 2906 N N . LYS B 1 54 ? 4.953 11.969 10.414 1 94.88 54 LYS B N 1
ATOM 2907 C CA . LYS B 1 54 ? 4.246 11.227 11.445 1 94.88 54 LYS B CA 1
ATOM 2908 C C . LYS B 1 54 ? 4.547 11.789 12.836 1 94.88 54 LYS B C 1
ATOM 2910 O O . LYS B 1 54 ? 3.811 11.531 13.789 1 94.88 54 LYS B O 1
ATOM 2915 N N . ASN B 1 55 ? 5.648 12.57 12.93 1 95.88 55 ASN B N 1
ATOM 2916 C CA . ASN B 1 55 ? 6.043 13.102 14.234 1 95.88 55 ASN B CA 1
ATOM 2917 C C . ASN B 1 55 ? 5.508 14.516 14.445 1 95.88 55 ASN B C 1
ATOM 2919 O O . ASN B 1 55 ? 5.684 15.094 15.523 1 95.88 55 ASN B O 1
ATOM 2923 N N . THR B 1 56 ? 4.895 15.062 13.43 1 97.62 56 THR B N 1
ATOM 2924 C CA . THR B 1 56 ? 4.324 16.406 13.547 1 97.62 56 THR B CA 1
ATOM 2925 C C . THR B 1 56 ? 3.086 16.391 14.438 1 97.62 56 THR B C 1
ATOM 2927 O O . THR B 1 56 ? 2.207 15.539 14.273 1 97.62 56 THR B O 1
ATOM 2930 N N . LEU B 1 57 ? 3.027 17.359 15.359 1 98.19 57 LEU B N 1
ATOM 2931 C CA . LEU B 1 57 ? 1.859 17.484 16.219 1 98.19 57 LEU B CA 1
ATOM 2932 C C . LEU B 1 57 ? 0.921 18.562 15.711 1 98.19 57 LEU B C 1
ATOM 2934 O O . LEU B 1 57 ? -0.29 18.359 15.617 1 98.19 57 LEU B O 1
ATOM 2938 N N . ALA B 1 58 ? 1.467 19.625 15.398 1 98.75 58 ALA B N 1
ATOM 2939 C CA . ALA B 1 58 ? 0.711 20.781 14.938 1 98.75 58 ALA B CA 1
ATOM 2940 C C . ALA B 1 58 ? 1.594 21.734 14.125 1 98.75 58 ALA B C 1
ATOM 2942 O O . ALA B 1 58 ? 2.82 21.703 14.258 1 98.75 58 ALA B O 1
ATOM 2943 N N . VAL B 1 59 ? 0.973 22.484 13.289 1 98.44 59 VAL B N 1
ATOM 2944 C CA . VAL B 1 59 ? 1.654 23.516 12.508 1 98.44 59 VAL B CA 1
ATOM 2945 C C . VAL B 1 59 ? 0.821 24.797 12.492 1 98.44 59 VAL B C 1
ATOM 2947 O O . VAL B 1 59 ? -0.383 24.75 12.227 1 98.44 59 VAL B O 1
ATOM 2950 N N . TYR B 1 60 ? 1.426 25.891 12.789 1 98.19 60 TYR B N 1
ATOM 2951 C CA . TYR B 1 60 ? 0.78 27.188 12.703 1 98.19 60 TYR B CA 1
ATOM 2952 C C . TYR B 1 60 ? 1.309 27.969 11.508 1 98.19 60 TYR B C 1
ATOM 2954 O O . TYR B 1 60 ? 2.512 27.984 11.242 1 98.19 60 TYR B O 1
ATOM 2962 N N . GLU B 1 61 ? 0.415 28.625 10.836 1 96.94 61 GLU B N 1
ATOM 2963 C CA . GLU B 1 61 ? 0.702 29.422 9.648 1 96.94 61 GLU B CA 1
ATOM 2964 C C . GLU B 1 61 ? 0.895 30.891 10 1 96.94 61 GLU B C 1
ATOM 2966 O O . GLU B 1 61 ? 0.031 31.5 10.633 1 96.94 61 GLU B O 1
ATOM 2971 N N . PHE B 1 62 ? 2.012 31.547 9.547 1 97 62 PHE B N 1
ATOM 2972 C CA . PHE B 1 62 ? 2.326 32.938 9.875 1 97 62 PHE B CA 1
ATOM 2973 C C . PHE B 1 62 ? 2.656 33.719 8.625 1 97 62 PHE B C 1
ATOM 2975 O O . PHE B 1 62 ? 3.4 34.719 8.68 1 97 62 PHE B O 1
ATOM 2982 N N . LYS B 1 63 ? 2.229 33.312 7.504 1 94.06 63 LYS B N 1
ATOM 2983 C CA . LYS B 1 63 ? 2.58 33.938 6.246 1 94.06 63 LYS B CA 1
ATOM 2984 C C . LYS B 1 63 ? 2.24 35.438 6.273 1 94.06 63 LYS B C 1
ATOM 2986 O O . LYS B 1 63 ? 3.018 36.281 5.801 1 94.06 63 LYS B O 1
ATOM 2991 N N . GLN B 1 64 ? 1.122 35.781 6.785 1 91.94 64 GLN B N 1
ATOM 2992 C CA . GLN B 1 64 ? 0.664 37.156 6.797 1 91.94 64 GLN B CA 1
ATOM 2993 C C . GLN B 1 64 ? 1.448 38 7.809 1 91.94 64 GLN B C 1
ATOM 2995 O O . GLN B 1 64 ? 1.636 39.188 7.621 1 91.94 64 GLN B O 1
ATOM 3000 N N . ASN B 1 65 ? 1.859 37.406 8.898 1 94.94 65 ASN B N 1
ATOM 3001 C CA . ASN B 1 65 ? 2.65 38.062 9.953 1 94.94 65 ASN B CA 1
ATOM 3002 C C . ASN B 1 65 ? 3.797 37.156 10.406 1 94.94 65 ASN B C 1
ATOM 3004 O O . ASN B 1 65 ? 3.754 36.594 11.5 1 94.94 65 ASN B O 1
ATOM 3008 N N . PRO B 1 66 ? 4.816 37.156 9.625 1 97.5 66 PRO B N 1
ATOM 3009 C CA . PRO B 1 66 ? 5.891 36.188 9.859 1 97.5 66 PRO B CA 1
ATOM 3010 C C . PRO B 1 66 ? 6.602 36.406 11.195 1 97.5 66 PRO B C 1
ATOM 3012 O O . PRO B 1 66 ? 6.793 37.562 11.609 1 97.5 66 PRO B O 1
ATOM 3015 N N . ILE B 1 67 ? 6.949 35.344 11.82 1 97.62 67 ILE B N 1
ATOM 3016 C CA . ILE B 1 67 ? 7.746 35.375 13.039 1 97.62 67 ILE B CA 1
ATOM 3017 C C . ILE B 1 67 ? 9.133 35.938 12.727 1 97.62 67 ILE B C 1
ATOM 3019 O O . ILE B 1 67 ? 9.773 35.5 11.766 1 97.62 67 ILE B O 1
ATOM 3023 N N . LEU B 1 68 ? 9.586 36.938 13.562 1 96.31 68 LEU B N 1
ATOM 3024 C CA . LEU B 1 68 ? 10.875 37.562 13.375 1 96.31 68 LEU B CA 1
ATOM 3025 C C . LEU B 1 68 ? 11 38.125 11.969 1 96.31 68 LEU B C 1
ATOM 3027 O O . LEU B 1 68 ? 12.109 38.219 11.422 1 96.31 68 LEU B O 1
ATOM 3031 N N . GLY B 1 69 ? 9.883 38.281 11.305 1 96.19 69 GLY B N 1
ATOM 3032 C CA . GLY B 1 69 ? 9.828 38.906 9.992 1 96.19 69 GLY B CA 1
ATOM 3033 C C . GLY B 1 69 ? 10.156 37.938 8.859 1 96.19 69 GLY B C 1
ATOM 3034 O O . GLY B 1 69 ? 10.102 38.312 7.688 1 96.19 69 GLY B O 1
ATOM 3035 N N . LYS B 1 70 ? 10.445 36.75 9.156 1 96.44 70 LYS B N 1
ATOM 3036 C CA . LYS B 1 70 ? 10.992 35.906 8.086 1 96.44 70 LYS B CA 1
ATOM 3037 C C . LYS B 1 70 ? 10.352 34.531 8.078 1 96.44 70 LYS B C 1
ATOM 3039 O O . LYS B 1 70 ? 10.258 33.875 7.031 1 96.44 70 LYS B O 1
ATOM 3044 N N . TYR B 1 71 ? 9.875 34 9.188 1 98.31 71 TYR B N 1
ATOM 3045 C CA . TYR B 1 71 ? 9.414 32.625 9.266 1 98.31 71 TYR B CA 1
ATOM 3046 C C . TYR B 1 71 ? 7.898 32.531 9.133 1 98.31 71 TYR B C 1
ATOM 3048 O O . TYR B 1 71 ? 7.168 33.125 9.945 1 98.31 71 TYR B O 1
ATOM 3056 N N . LYS B 1 72 ? 7.453 31.766 8.164 1 97.69 72 LYS B N 1
ATOM 3057 C CA . LYS B 1 72 ? 6.051 31.75 7.758 1 97.69 72 LYS B CA 1
ATOM 3058 C C . LYS B 1 72 ? 5.305 30.578 8.391 1 97.69 72 LYS B C 1
ATOM 3060 O O . LYS B 1 72 ? 4.074 30.531 8.359 1 97.69 72 LYS B O 1
ATOM 3065 N N . ALA B 1 73 ? 6.023 29.641 8.891 1 98.25 73 ALA B N 1
ATOM 3066 C CA . ALA B 1 73 ? 5.387 28.484 9.508 1 98.25 73 ALA B CA 1
ATOM 3067 C C . ALA B 1 73 ? 6.195 27.984 10.711 1 98.25 73 ALA B C 1
ATOM 3069 O O . ALA B 1 73 ? 7.426 28.062 10.711 1 98.25 73 ALA B O 1
ATOM 3070 N N . VAL B 1 74 ? 5.555 27.5 11.648 1 98.69 74 VAL B N 1
ATOM 3071 C CA . VAL B 1 74 ? 6.156 26.859 12.812 1 98.69 74 VAL B CA 1
ATOM 3072 C C . VAL B 1 74 ? 5.527 25.484 13.031 1 98.69 74 VAL B C 1
ATOM 3074 O O . VAL B 1 74 ? 4.309 25.359 13.141 1 98.69 74 VAL B O 1
ATOM 3077 N N . ALA B 1 75 ? 6.332 24.469 13.062 1 98.81 75 ALA B N 1
ATOM 3078 C CA . ALA B 1 75 ? 5.879 23.109 13.305 1 98.81 75 ALA B CA 1
ATOM 3079 C C . ALA B 1 75 ? 6.363 22.609 14.664 1 98.81 75 ALA B C 1
ATOM 3081 O O . ALA B 1 75 ? 7.508 22.844 15.047 1 98.81 75 ALA B O 1
ATOM 3082 N N . PHE B 1 76 ? 5.488 22 15.367 1 98.75 76 PHE B N 1
ATOM 3083 C CA . PHE B 1 76 ? 5.848 21.25 16.578 1 98.75 76 PHE B CA 1
ATOM 3084 C C . PHE B 1 76 ? 6.051 19.781 16.25 1 98.75 76 PHE B C 1
ATOM 3086 O O . PHE B 1 76 ? 5.098 19.078 15.922 1 98.75 76 PHE B O 1
ATOM 3093 N N . ASP B 1 77 ? 7.266 19.359 16.344 1 98.06 77 ASP B N 1
ATOM 3094 C CA . ASP B 1 77 ? 7.66 18 15.969 1 98.06 77 ASP B CA 1
ATOM 3095 C C . ASP B 1 77 ? 8.25 17.266 17.172 1 98.06 77 ASP B C 1
ATOM 3097 O O . ASP B 1 77 ? 9.141 17.781 17.844 1 98.06 77 ASP B O 1
ATOM 3101 N N . LEU B 1 78 ? 7.793 16.109 17.344 1 95.94 78 LEU B N 1
ATOM 3102 C CA . LEU B 1 78 ? 8.188 15.352 18.531 1 95.94 78 LEU B CA 1
ATOM 3103 C C . LEU B 1 78 ? 9.695 15.133 18.562 1 95.94 78 LEU B C 1
ATOM 3105 O O . LEU B 1 78 ? 10.32 15.188 19.625 1 95.94 78 LEU B O 1
ATOM 3109 N N . ASN B 1 79 ? 10.25 14.859 17.438 1 94.56 79 ASN B N 1
ATOM 3110 C CA . ASN B 1 79 ? 11.656 14.469 17.375 1 94.56 79 ASN B CA 1
ATOM 3111 C C . ASN B 1 79 ? 12.555 15.648 17.031 1 94.56 79 ASN B C 1
ATOM 3113 O O . ASN B 1 79 ? 13.75 15.625 17.328 1 94.56 79 ASN B O 1
ATOM 3117 N N . ARG B 1 80 ? 11.961 16.703 16.438 1 96.94 80 ARG B N 1
ATOM 3118 C CA . ARG B 1 80 ? 12.805 17.797 15.945 1 96.94 80 ARG B CA 1
ATOM 3119 C C . ARG B 1 80 ? 12.586 19.062 16.766 1 96.94 80 ARG B C 1
ATOM 3121 O O . ARG B 1 80 ? 13.273 20.062 16.562 1 96.94 80 ARG B O 1
ATOM 3128 N N . GLY B 1 81 ? 11.617 18.984 17.672 1 97.81 81 GLY B N 1
ATOM 3129 C CA . GLY B 1 81 ? 11.328 20.156 18.469 1 97.81 81 GLY B CA 1
ATOM 3130 C C . GLY B 1 81 ? 10.445 21.172 17.75 1 97.81 81 GLY B C 1
ATOM 3131 O O . GLY B 1 81 ? 9.469 20.781 17.094 1 97.81 81 GLY B O 1
ATOM 3132 N N . ILE B 1 82 ? 10.727 22.438 18.016 1 98.69 82 ILE B N 1
ATOM 3133 C CA . ILE B 1 82 ? 10.008 23.531 17.359 1 98.69 82 ILE B CA 1
ATOM 3134 C C . ILE B 1 82 ? 10.742 23.938 16.078 1 98.69 82 ILE B C 1
ATOM 3136 O O . ILE B 1 82 ? 11.852 24.469 16.141 1 98.69 82 ILE B O 1
ATOM 3140 N N . VAL B 1 83 ? 10.086 23.734 14.938 1 98.81 83 VAL B N 1
ATOM 3141 C CA . VAL B 1 83 ? 10.766 23.938 13.664 1 98.81 83 VAL B CA 1
ATOM 3142 C C . VAL B 1 83 ? 10.227 25.203 13 1 98.81 83 VAL B C 1
ATOM 3144 O O . VAL B 1 83 ? 9.031 25.312 12.727 1 98.81 83 VAL B O 1
ATOM 3147 N N . LEU B 1 84 ? 11.062 26.125 12.797 1 98.75 84 LEU B N 1
ATOM 3148 C CA . LEU B 1 84 ? 10.734 27.344 12.055 1 98.75 84 LEU B CA 1
ATOM 3149 C C . LEU B 1 84 ? 11.125 27.203 10.586 1 98.75 84 LEU B C 1
ATOM 3151 O O . LEU B 1 84 ? 12.219 26.734 10.273 1 98.75 84 LEU B O 1
ATOM 3155 N N . SER B 1 85 ? 10.203 27.562 9.781 1 98.62 85 SER B N 1
ATOM 3156 C CA . SER B 1 85 ? 10.453 27.5 8.344 1 98.62 85 SER B CA 1
ATOM 3157 C C . SER B 1 85 ? 10.094 28.828 7.66 1 98.62 85 SER B C 1
ATOM 3159 O O . SER B 1 85 ? 9.102 29.469 8.016 1 98.62 85 SER B O 1
ATOM 3161 N N . GLN B 1 86 ? 10.836 29.172 6.676 1 98.19 86 GLN B N 1
ATOM 3162 C CA . GLN B 1 86 ? 10.516 30.344 5.848 1 98.19 86 GLN B CA 1
ATOM 3163 C C . GLN B 1 86 ? 9.492 29.984 4.773 1 98.19 86 GLN B C 1
ATOM 3165 O O . GLN B 1 86 ? 8.938 30.875 4.125 1 98.19 86 GLN B O 1
ATOM 3170 N N . LYS B 1 87 ? 9.281 28.766 4.625 1 96 87 LYS B N 1
ATOM 3171 C CA . LYS B 1 87 ? 8.25 28.312 3.701 1 96 87 LYS B CA 1
ATOM 3172 C C . LYS B 1 87 ? 6.898 28.203 4.398 1 96 87 LYS B C 1
ATOM 3174 O O . LYS B 1 87 ? 6.832 28.062 5.621 1 96 87 LYS B O 1
ATOM 3179 N N . SER B 1 88 ? 5.855 28.297 3.605 1 93.88 88 SER B N 1
ATOM 3180 C CA . SER B 1 88 ? 4.496 28.281 4.137 1 93.88 88 SER B CA 1
ATOM 3181 C C . SER B 1 88 ? 4.082 26.859 4.527 1 93.88 88 SER B C 1
ATOM 3183 O O . SER B 1 88 ? 4.781 25.891 4.219 1 93.88 88 SER B O 1
ATOM 3185 N N . THR B 1 89 ? 2.963 26.797 5.195 1 94.56 89 THR B N 1
ATOM 3186 C CA . THR B 1 89 ? 2.406 25.5 5.543 1 94.56 89 THR B CA 1
ATOM 3187 C C . THR B 1 89 ? 1.972 24.75 4.293 1 94.56 89 THR B C 1
ATOM 3189 O O . THR B 1 89 ? 1.985 23.516 4.27 1 94.56 89 THR B O 1
ATOM 3192 N N . HIS B 1 90 ? 1.631 25.469 3.258 1 91.62 90 HIS B N 1
ATOM 3193 C CA . HIS B 1 90 ? 1.302 24.859 1.979 1 91.62 90 HIS B CA 1
ATOM 3194 C C . HIS B 1 90 ? 2.494 24.094 1.414 1 91.62 90 HIS B C 1
ATOM 3196 O O . HIS B 1 90 ? 2.338 22.969 0.913 1 91.62 90 HIS B O 1
ATOM 3202 N N . ALA B 1 91 ? 3.643 24.688 1.528 1 91.94 91 ALA B N 1
ATOM 3203 C CA . ALA B 1 91 ? 4.863 24.031 1.068 1 91.94 91 ALA B CA 1
ATOM 3204 C C . ALA B 1 91 ? 5.141 22.766 1.878 1 91.94 91 ALA B C 1
ATOM 3206 O O . ALA B 1 91 ? 5.621 21.766 1.337 1 91.94 91 ALA B O 1
ATOM 3207 N N . MET B 1 92 ? 4.906 22.797 3.139 1 94 92 MET B N 1
ATOM 3208 C CA . MET B 1 92 ? 5.098 21.641 3.998 1 94 92 MET B CA 1
ATOM 3209 C C . MET B 1 92 ? 4.18 20.5 3.578 1 94 92 MET B C 1
ATOM 3211 O O . MET B 1 92 ? 4.598 19.328 3.557 1 94 92 MET B O 1
ATOM 3215 N N . MET B 1 93 ? 2.959 20.859 3.283 1 92.56 93 MET B N 1
ATOM 3216 C CA . MET B 1 93 ? 1.99 19.875 2.816 1 92.56 93 MET B CA 1
ATOM 3217 C C . MET B 1 93 ? 2.422 19.266 1.483 1 92.56 93 MET B C 1
ATOM 3219 O O . MET B 1 93 ? 2.357 18.062 1.296 1 92.56 93 MET B O 1
ATOM 3223 N N . GLN B 1 94 ? 2.885 20.078 0.598 1 90.62 94 GLN B N 1
ATOM 3224 C CA . GLN B 1 94 ? 3.379 19.578 -0.683 1 90.62 94 GLN B CA 1
ATOM 3225 C C . GLN B 1 94 ? 4.559 18.641 -0.489 1 90.62 94 GLN B C 1
ATOM 3227 O O . GLN B 1 94 ? 4.699 17.656 -1.225 1 90.62 94 GLN B O 1
ATOM 3232 N N . GLY B 1 95 ? 5.414 19.016 0.455 1 92.12 95 GLY B N 1
ATOM 3233 C CA . GLY B 1 95 ? 6.512 18.125 0.785 1 92.12 95 GLY B CA 1
ATOM 3234 C C . GLY B 1 95 ? 6.055 16.734 1.193 1 92.12 95 GLY B C 1
ATOM 3235 O O . GLY B 1 95 ? 6.648 15.734 0.783 1 92.12 95 GLY B O 1
ATOM 3236 N N . LEU B 1 96 ? 5.039 16.688 1.989 1 94.19 96 LEU B N 1
ATOM 3237 C CA . LEU B 1 96 ? 4.441 15.414 2.375 1 94.19 96 LEU B CA 1
ATOM 3238 C C . LEU B 1 96 ? 3.982 14.633 1.148 1 94.19 96 LEU B C 1
ATOM 3240 O O . LEU B 1 96 ? 4.309 13.453 0.999 1 94.19 96 LEU B O 1
ATOM 3244 N N . MET B 1 97 ? 3.283 15.258 0.298 1 90.25 97 MET B N 1
ATOM 3245 C CA . MET B 1 97 ? 2.684 14.617 -0.87 1 90.25 97 MET B CA 1
ATOM 3246 C C . MET B 1 97 ? 3.758 14.086 -1.809 1 90.25 97 MET B C 1
ATOM 3248 O O . MET B 1 97 ? 3.551 13.078 -2.484 1 90.25 97 MET B O 1
ATOM 3252 N N . ARG B 1 98 ? 4.891 14.633 -1.753 1 89.12 98 ARG B N 1
ATOM 3253 C CA . ARG B 1 98 ? 5.992 14.203 -2.605 1 89.12 98 ARG B CA 1
ATOM 3254 C C . ARG B 1 98 ? 6.715 13 -2.006 1 89.12 98 ARG B C 1
ATOM 3256 O O . ARG B 1 98 ? 7.449 12.297 -2.703 1 89.12 98 ARG B O 1
ATOM 3263 N N . HIS B 1 99 ? 6.398 12.75 -0.815 1 91.12 99 HIS B N 1
ATOM 3264 C CA . HIS B 1 99 ? 7.223 11.742 -0.151 1 91.12 99 HIS B CA 1
ATOM 3265 C C . HIS B 1 99 ? 6.398 10.516 0.224 1 91.12 99 HIS B C 1
ATOM 3267 O O . HIS B 1 99 ? 6.957 9.453 0.512 1 91.12 99 HIS B O 1
ATOM 3273 N N . ALA B 1 100 ? 5.168 10.672 0.293 1 93.31 100 ALA B N 1
ATOM 3274 C CA . ALA B 1 100 ? 4.328 9.562 0.743 1 93.31 100 ALA B CA 1
ATOM 3275 C C . ALA B 1 100 ? 3.408 9.078 -0.377 1 93.31 100 ALA B C 1
ATOM 3277 O O . ALA B 1 100 ? 2.963 9.875 -1.208 1 93.31 100 ALA B O 1
ATOM 3278 N N . VAL B 1 101 ? 3.264 7.777 -0.304 1 90.25 101 VAL B N 1
ATOM 3279 C CA . VAL B 1 101 ? 2.305 7.219 -1.253 1 90.25 101 VAL B CA 1
ATOM 3280 C C . VAL B 1 101 ? 0.885 7.395 -0.719 1 90.25 101 VAL B C 1
ATOM 3282 O O . VAL B 1 101 ? 0.685 7.562 0.487 1 90.25 101 VAL B O 1
ATOM 3285 N N . HIS B 1 102 ? -0.121 7.441 -1.557 1 84.94 102 HIS B N 1
ATOM 3286 C CA . HIS B 1 102 ? -1.54 7.551 -1.238 1 84.94 102 HIS B CA 1
ATOM 3287 C C . HIS B 1 102 ? -1.841 8.844 -0.491 1 84.94 102 HIS B C 1
ATOM 3289 O O . HIS B 1 102 ? -2.646 8.859 0.443 1 84.94 102 HIS B O 1
ATOM 3295 N N . CYS B 1 103 ? -1.147 9.859 -0.823 1 89.25 103 CYS B N 1
ATOM 3296 C CA . CYS B 1 103 ? -1.4 11.117 -0.125 1 89.25 103 CYS B CA 1
ATOM 3297 C C . CYS B 1 103 ? -1.579 12.266 -1.111 1 89.25 103 CYS B C 1
ATOM 3299 O O . CYS B 1 103 ? -1.884 13.391 -0.713 1 89.25 103 CYS B O 1
ATOM 3301 N N . ASP B 1 104 ? -1.42 11.953 -2.359 1 87.19 104 ASP B N 1
ATOM 3302 C CA . ASP B 1 104 ? -1.501 13.07 -3.297 1 87.19 104 ASP B CA 1
ATOM 3303 C C . ASP B 1 104 ? -2.939 13.555 -3.445 1 87.19 104 ASP B C 1
ATOM 3305 O O . ASP B 1 104 ? -3.877 12.883 -3.014 1 87.19 104 ASP B O 1
ATOM 3309 N N . MET B 1 105 ? -3.105 14.672 -4.102 1 86.62 105 MET B N 1
ATOM 3310 C CA . MET B 1 105 ? -4.383 15.375 -4.117 1 86.62 105 MET B CA 1
ATOM 3311 C C . MET B 1 105 ? -5.422 14.602 -4.922 1 86.62 105 MET B C 1
ATOM 3313 O O . MET B 1 105 ? -6.609 14.617 -4.59 1 86.62 105 MET B O 1
ATOM 3317 N N . ILE B 1 106 ? -4.961 13.953 -5.965 1 88.19 106 ILE B N 1
ATOM 3318 C CA . ILE B 1 106 ? -5.91 13.195 -6.773 1 88.19 106 ILE B CA 1
ATOM 3319 C C . ILE B 1 106 ? -6.512 12.07 -5.941 1 88.19 106 ILE B C 1
ATOM 3321 O O . ILE B 1 106 ? -7.73 11.883 -5.922 1 88.19 106 ILE B O 1
ATOM 3325 N N . TRP B 1 107 ? -5.691 11.383 -5.254 1 91 107 TRP B N 1
ATOM 3326 C CA . TRP B 1 107 ? -6.133 10.289 -4.395 1 91 107 TRP B CA 1
ATOM 3327 C C . TRP B 1 107 ? -7.039 10.805 -3.279 1 91 107 TRP B C 1
ATOM 3329 O O . TRP B 1 107 ? -8.133 10.273 -3.068 1 91 107 TRP B O 1
ATOM 3339 N N . GLN B 1 108 ? -6.633 11.844 -2.623 1 90.56 108 GLN B N 1
ATOM 3340 C CA . GLN B 1 108 ? -7.363 12.398 -1.485 1 90.56 108 GLN B CA 1
ATOM 3341 C C . GLN B 1 108 ? -8.734 12.914 -1.91 1 90.56 108 GLN B C 1
ATOM 3343 O O . GLN B 1 108 ? -9.734 12.664 -1.229 1 90.56 108 GLN B O 1
ATOM 3348 N N . ARG B 1 109 ? -8.766 13.523 -2.98 1 86.69 109 ARG B N 1
ATOM 3349 C CA . ARG B 1 109 ? -10.023 14.062 -3.475 1 86.69 109 ARG B CA 1
ATOM 3350 C C . ARG B 1 109 ? -10.969 12.945 -3.91 1 86.69 109 ARG B C 1
ATOM 3352 O O . ARG B 1 109 ? -12.172 13.016 -3.682 1 86.69 109 ARG B O 1
ATOM 3359 N N . MET B 1 110 ? -10.398 12 -4.578 1 87.12 110 MET B N 1
ATOM 3360 C CA . MET B 1 110 ? -11.219 10.859 -4.984 1 87.12 110 MET B CA 1
ATOM 3361 C C . MET B 1 110 ? -11.836 10.18 -3.773 1 87.12 110 MET B C 1
ATOM 3363 O O . MET B 1 110 ? -13.039 9.883 -3.766 1 87.12 110 MET B O 1
ATOM 3367 N N . LEU B 1 111 ? -11.031 9.984 -2.762 1 86.69 111 LEU B N 1
ATOM 3368 C CA . LEU B 1 111 ? -11.531 9.344 -1.547 1 86.69 111 LEU B CA 1
ATOM 3369 C C . LEU B 1 111 ? -12.648 10.18 -0.917 1 86.69 111 LEU B C 1
ATOM 3371 O O . LEU B 1 111 ? -13.672 9.633 -0.503 1 86.69 111 LEU B O 1
ATOM 3375 N N . ALA B 1 112 ? -12.367 11.422 -0.822 1 83.31 112 ALA B N 1
ATOM 3376 C CA . ALA B 1 112 ? -13.352 12.32 -0.227 1 83.31 112 ALA B CA 1
ATOM 3377 C C . ALA B 1 112 ? -14.672 12.289 -1 1 83.31 112 ALA B C 1
ATOM 3379 O O . ALA B 1 112 ? -15.742 12.219 -0.402 1 83.31 112 ALA B O 1
ATOM 3380 N N . ARG B 1 113 ? -14.516 12.289 -2.264 1 81.88 113 ARG B N 1
ATOM 3381 C CA . ARG B 1 113 ? -15.711 12.242 -3.105 1 81.88 113 ARG B CA 1
ATOM 3382 C C . ARG B 1 113 ? -16.484 10.945 -2.895 1 81.88 113 ARG B C 1
ATOM 3384 O O . ARG B 1 113 ? -17.703 10.945 -2.82 1 81.88 113 ARG B O 1
ATOM 3391 N N . GLU B 1 114 ? -15.742 9.93 -2.846 1 81.69 114 GLU B N 1
ATOM 3392 C CA . GLU B 1 114 ? -16.359 8.633 -2.621 1 81.69 114 GLU B CA 1
ATOM 3393 C C . GLU B 1 114 ? -17.094 8.586 -1.279 1 81.69 114 GLU B C 1
ATOM 3395 O O . GLU B 1 114 ? -18.094 7.883 -1.128 1 81.69 114 GLU B O 1
ATOM 3400 N N . ALA B 1 115 ? -16.594 9.375 -0.364 1 79.44 115 ALA B N 1
ATOM 3401 C CA . ALA B 1 115 ? -17.172 9.398 0.979 1 79.44 115 ALA B CA 1
ATOM 3402 C C . ALA B 1 115 ? -18.25 10.469 1.096 1 79.44 115 ALA B C 1
ATOM 3404 O O . ALA B 1 115 ? -18.938 10.562 2.121 1 79.44 115 ALA B O 1
ATOM 3405 N N . GLY B 1 116 ? -18.391 11.266 0.101 1 75.75 116 GLY B N 1
ATOM 3406 C CA . GLY B 1 116 ? -19.375 12.336 0.137 1 75.75 116 GLY B CA 1
ATOM 3407 C C . GLY B 1 116 ? -18.906 13.555 0.898 1 75.75 116 GLY B C 1
ATOM 3408 O O . GLY B 1 116 ? -19.719 14.336 1.399 1 75.75 116 GLY B O 1
ATOM 3409 N N . VAL B 1 117 ? -17.656 13.594 1.107 1 75 117 VAL B N 1
ATOM 3410 C CA . VAL B 1 117 ? -17.094 14.75 1.784 1 75 117 VAL B CA 1
ATOM 3411 C C . VAL B 1 117 ? -16.797 15.852 0.766 1 75 117 VAL B C 1
ATOM 3413 O O . VAL B 1 117 ? -16.141 15.609 -0.247 1 75 117 VAL B O 1
ATOM 3416 N N . ASP B 1 118 ? -17.328 16.969 0.954 1 69 118 ASP B N 1
ATOM 3417 C CA . ASP B 1 118 ? -17.219 18.047 -0.028 1 69 118 ASP B CA 1
ATOM 3418 C C . ASP B 1 118 ? -16.078 19 0.328 1 69 118 ASP B C 1
ATOM 3420 O O . ASP B 1 118 ? -15.633 19.781 -0.513 1 69 118 ASP B O 1
ATOM 3424 N N . ILE B 1 119 ? -15.688 18.969 1.536 1 66.44 119 ILE B N 1
ATOM 3425 C CA . ILE B 1 119 ? -14.648 19.906 1.937 1 66.44 119 ILE B CA 1
ATOM 3426 C C . ILE B 1 119 ? -13.336 19.172 2.162 1 66.44 119 ILE B C 1
ATOM 3428 O O . ILE B 1 119 ? -13.312 18.141 2.838 1 66.44 119 ILE B O 1
ATOM 3432 N N . TYR B 1 120 ? -12.32 19.781 1.547 1 81.62 120 TYR B N 1
ATOM 3433 C CA . TYR B 1 120 ? -11.016 19.125 1.645 1 81.62 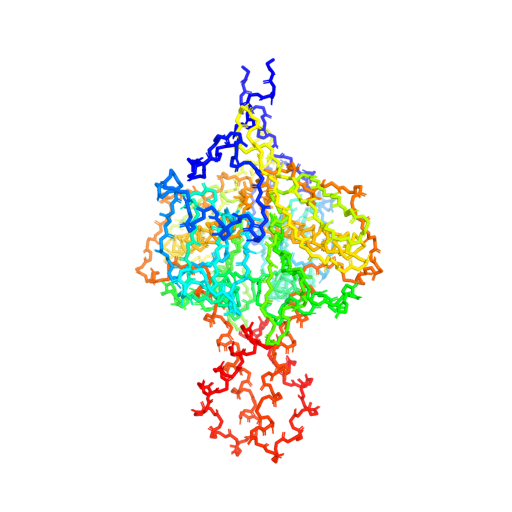120 TYR B CA 1
ATOM 3434 C C . TYR B 1 120 ? -10.188 19.719 2.771 1 81.62 120 TYR B C 1
ATOM 3436 O O . TYR B 1 120 ? -9.5 20.734 2.578 1 81.62 120 TYR B O 1
ATOM 3444 N N . GLN B 1 121 ? -10.336 19.078 3.941 1 88.56 121 GLN B N 1
ATOM 3445 C CA . GLN B 1 121 ? -9.672 19.594 5.129 1 88.56 121 GLN B CA 1
ATOM 3446 C C . GLN B 1 121 ? -8.773 18.531 5.766 1 88.56 121 GLN B C 1
ATOM 3448 O O . GLN B 1 121 ? -8.133 18.781 6.785 1 88.56 121 GLN B O 1
ATOM 3453 N N . GLY B 1 122 ? -8.766 17.438 5.148 1 91.75 122 GLY B N 1
ATOM 3454 C CA . GLY B 1 122 ? -7.973 16.391 5.773 1 91.75 122 GLY B CA 1
ATOM 3455 C C . GLY B 1 122 ? -7.219 15.531 4.773 1 91.75 122 GLY B C 1
ATOM 3456 O O . GLY B 1 122 ? -7.672 15.336 3.645 1 91.75 122 GLY B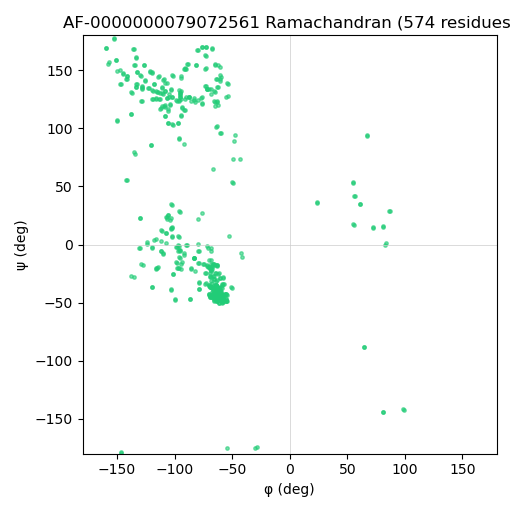 O 1
ATOM 3457 N N . ILE B 1 123 ? -6.062 15.117 5.145 1 93.5 123 ILE B N 1
ATOM 3458 C CA . ILE B 1 123 ? -5.297 14.102 4.426 1 93.5 123 ILE B CA 1
ATOM 3459 C C . ILE B 1 123 ? -5.293 12.805 5.227 1 93.5 123 ILE B C 1
ATOM 3461 O O . ILE B 1 123 ? -4.703 12.734 6.309 1 93.5 123 ILE B O 1
ATOM 3465 N N . VAL B 1 124 ? -5.984 11.844 4.68 1 94.38 124 VAL B N 1
ATOM 3466 C CA . VAL B 1 124 ? -6.137 10.57 5.375 1 94.38 124 VAL B CA 1
ATOM 3467 C C . VAL B 1 124 ? -5.078 9.586 4.887 1 94.38 124 VAL B C 1
ATOM 3469 O O . VAL B 1 124 ? -4.949 9.352 3.684 1 94.38 124 VAL B O 1
ATOM 3472 N N . MET B 1 125 ? -4.344 9.016 5.797 1 95.69 125 MET B N 1
ATOM 3473 C CA . MET B 1 125 ? -3.234 8.117 5.48 1 95.69 125 MET B CA 1
ATOM 3474 C C . MET B 1 125 ? -3.166 6.961 6.477 1 95.69 125 MET B C 1
ATOM 3476 O O . MET B 1 125 ? -2.133 6.746 7.109 1 95.69 125 MET B O 1
ATOM 3480 N N . TYR B 1 126 ? -4.219 6.234 6.633 1 95.12 126 TYR B N 1
ATOM 3481 C CA . TYR B 1 126 ? -4.359 5.043 7.465 1 95.12 126 TYR B CA 1
ATOM 3482 C C . TYR B 1 126 ? -4.176 5.387 8.938 1 95.12 126 TYR B C 1
ATOM 3484 O O . TYR B 1 126 ? -5.102 5.887 9.586 1 95.12 126 TYR B O 1
ATOM 3492 N N . ASN B 1 127 ? -2.93 5.371 9.453 1 96.69 127 ASN B N 1
ATOM 3493 C CA . ASN B 1 127 ? -2.723 5.621 10.875 1 96.69 127 ASN B CA 1
ATOM 3494 C C . ASN B 1 127 ? -2.197 7.031 11.125 1 96.69 127 ASN B C 1
ATOM 3496 O O . ASN B 1 127 ? -1.671 7.32 12.203 1 96.69 127 ASN B O 1
ATOM 3500 N N . VAL B 1 128 ? -2.289 7.848 10.109 1 96.81 128 VAL B N 1
ATOM 3501 C CA . VAL B 1 128 ? -1.961 9.266 10.211 1 96.81 128 VAL B CA 1
ATOM 3502 C C . VAL B 1 128 ? -3.057 10.102 9.555 1 96.81 128 VAL B C 1
ATOM 3504 O O . VAL B 1 128 ? -3.568 9.734 8.492 1 96.81 128 VAL B O 1
ATOM 3507 N N . LEU B 1 129 ? -3.426 11.133 10.242 1 97 129 LEU B N 1
ATOM 3508 C CA . LEU B 1 129 ? -4.426 12.055 9.703 1 97 129 LEU B CA 1
ATOM 3509 C C . LEU B 1 129 ? -4.027 13.5 9.969 1 97 129 LEU B C 1
ATOM 3511 O O . LEU B 1 129 ? -3.967 13.938 11.125 1 97 129 LEU B O 1
ATOM 3515 N N . TYR B 1 130 ? -3.715 14.211 8.875 1 96.5 130 TYR B N 1
ATOM 3516 C CA . TYR B 1 130 ? -3.418 15.633 8.938 1 96.5 130 TYR B CA 1
ATOM 3517 C C . TYR B 1 130 ? -4.672 16.469 8.68 1 96.5 130 TYR B C 1
ATOM 3519 O O . TYR B 1 130 ? -5.254 16.391 7.594 1 96.5 130 TYR B O 1
ATOM 3527 N N . PHE B 1 131 ? -5.039 17.219 9.656 1 96.5 131 PHE B N 1
ATOM 3528 C CA . PHE B 1 131 ? -6.277 17.984 9.555 1 96.5 131 PHE B CA 1
ATOM 3529 C C . PHE B 1 131 ? -5.984 19.484 9.508 1 96.5 131 PHE B C 1
ATOM 3531 O O . PHE B 1 131 ? -5.305 20.016 10.391 1 96.5 131 PHE B O 1
ATOM 3538 N N . SER B 1 132 ? -6.488 20.141 8.469 1 94.12 132 SER B N 1
ATOM 3539 C CA . SER B 1 132 ? -6.312 21.578 8.328 1 94.12 132 SER B CA 1
ATOM 3540 C C . SER B 1 132 ? -7.508 22.328 8.906 1 94.12 132 SER B C 1
ATOM 3542 O O . SER B 1 132 ? -8.648 21.875 8.797 1 94.12 132 SER B O 1
ATOM 3544 N N . MET B 1 133 ? -7.25 23.422 9.469 1 92.56 133 MET B N 1
ATOM 3545 C CA . MET B 1 133 ? -8.312 24.188 10.109 1 92.56 133 MET B CA 1
ATOM 3546 C C . MET B 1 133 ? -9.203 24.844 9.07 1 92.56 133 MET B C 1
ATOM 3548 O O . MET B 1 133 ? -10.375 25.141 9.344 1 92.56 133 MET B O 1
ATOM 3552 N N . HIS B 1 134 ? -8.602 25.031 7.93 1 86.62 134 HIS B N 1
ATOM 3553 C CA . HIS B 1 134 ? -9.352 25.531 6.781 1 86.62 134 HIS B CA 1
ATOM 3554 C C . HIS B 1 134 ? -9.047 24.719 5.531 1 86.62 134 HIS B C 1
ATOM 3556 O O . HIS B 1 134 ? -8.07 23.969 5.496 1 86.62 134 HIS B O 1
ATOM 3562 N N . ALA B 1 135 ? -9.961 24.828 4.562 1 78.75 135 ALA B N 1
ATOM 3563 C CA . ALA B 1 135 ? -9.742 24.109 3.316 1 78.75 135 ALA B CA 1
ATOM 3564 C C . ALA B 1 135 ? -8.383 24.438 2.717 1 78.75 135 ALA B C 1
ATOM 3566 O O . ALA B 1 135 ? -7.973 25.609 2.703 1 78.75 135 ALA B O 1
ATOM 3567 N N . PHE B 1 136 ? -7.66 23.453 2.43 1 68.56 136 PHE B N 1
ATOM 3568 C CA . PHE B 1 136 ? -6.309 23.703 1.936 1 68.56 136 PHE B CA 1
ATOM 3569 C C . PHE B 1 136 ? -6.27 23.641 0.413 1 68.56 136 PHE B C 1
ATOM 3571 O O . PHE B 1 136 ? -5.199 23.719 -0.189 1 68.56 136 PHE B O 1
ATOM 3578 N N . SER B 1 137 ? -7.469 23.531 -0.136 1 64.19 137 SER B N 1
ATOM 3579 C CA . SER B 1 137 ? -7.469 23.625 -1.592 1 64.19 137 SER B CA 1
ATOM 3580 C C . SER B 1 137 ? -7.312 25.078 -2.047 1 64.19 137 SER B C 1
ATOM 3582 O O . SER B 1 137 ? -7.805 26 -1.389 1 64.19 137 SER B O 1
ATOM 3584 N N . GLY B 1 138 ? -6.328 25.359 -2.898 1 59.22 138 GLY B N 1
ATOM 3585 C CA . GLY B 1 138 ? -6.133 26.703 -3.434 1 59.22 138 GLY B CA 1
ATOM 3586 C C . GLY B 1 138 ? -5.047 27.484 -2.715 1 59.22 138 GLY B C 1
ATOM 3587 O O . GLY B 1 138 ? -4.016 26.906 -2.34 1 59.22 138 GLY B O 1
ATOM 3588 N N . ASN B 1 139 ? -5.27 28.734 -2.543 1 57.78 139 ASN B N 1
ATOM 3589 C CA . ASN B 1 139 ? -4.258 29.656 -2.035 1 57.78 139 ASN B CA 1
ATOM 3590 C C . ASN B 1 139 ? -4.402 29.875 -0.531 1 57.78 139 ASN B C 1
ATOM 3592 O O . ASN B 1 139 ? -3.934 30.875 0.005 1 57.78 139 ASN B O 1
ATOM 3596 N N . PHE B 1 140 ? -4.941 28.781 0.058 1 64.62 140 PHE B N 1
ATOM 3597 C CA . PHE B 1 140 ? -5.184 29.078 1.465 1 64.62 140 PHE B CA 1
ATOM 3598 C C . PHE B 1 140 ? -4.125 28.422 2.346 1 64.62 140 PHE B C 1
ATOM 3600 O O . PHE B 1 140 ? -3.764 27.266 2.133 1 64.62 140 PHE B O 1
ATOM 3607 N N . PHE B 1 141 ? -3.498 29.266 3.014 1 75.06 141 PHE B N 1
ATOM 3608 C CA . PHE B 1 141 ? -2.582 28.875 4.074 1 75.06 141 PHE B CA 1
ATOM 3609 C C . PHE B 1 141 ? -3.34 28.609 5.371 1 75.06 141 PHE B C 1
ATOM 3611 O O . PHE B 1 141 ? -4.227 29.375 5.746 1 75.06 141 PHE B O 1
ATOM 3618 N N . THR B 1 142 ? -3.107 27.438 5.883 1 88.38 142 THR B N 1
ATOM 3619 C CA . THR B 1 142 ? -3.91 27.031 7.031 1 88.38 142 THR B CA 1
ATOM 3620 C C . THR B 1 142 ? -3.035 26.406 8.109 1 88.38 142 THR B C 1
ATOM 3622 O O . THR B 1 142 ? -1.883 26.047 7.848 1 88.38 142 THR B O 1
ATOM 3625 N N . ASP B 1 143 ? -3.564 26.516 9.312 1 95.94 143 ASP B N 1
ATOM 3626 C CA . ASP B 1 143 ? -2.988 25.75 10.422 1 95.94 143 ASP B CA 1
ATOM 3627 C C . ASP B 1 143 ? -3.332 24.266 10.32 1 95.94 143 ASP B C 1
ATOM 3629 O O . ASP B 1 143 ? -4.336 23.906 9.703 1 95.94 143 ASP B O 1
ATOM 3633 N N . TRP B 1 144 ? -2.443 23.469 10.859 1 96.88 144 TRP B N 1
ATOM 3634 C CA . TRP B 1 144 ? -2.646 22.031 10.797 1 96.88 144 TRP B CA 1
ATOM 3635 C C . TRP B 1 144 ? -2.582 21.406 12.195 1 96.88 144 TRP B C 1
ATOM 3637 O O . TRP B 1 144 ? -1.781 21.828 13.031 1 96.88 144 TRP B O 1
ATOM 3647 N N . ILE B 1 145 ? -3.408 20.469 12.445 1 98.19 145 ILE B N 1
ATOM 3648 C CA . ILE B 1 145 ? -3.336 19.609 13.617 1 98.19 145 ILE B CA 1
ATOM 3649 C C . ILE B 1 145 ? -3.24 18.141 13.172 1 98.19 145 ILE B C 1
ATOM 3651 O O . ILE B 1 145 ? -3.902 17.734 12.211 1 98.19 145 ILE B O 1
ATOM 3655 N N . CYS B 1 146 ? -2.365 17.391 13.766 1 97.88 146 CYS B N 1
ATOM 3656 C CA . CYS B 1 146 ? -2.166 15.984 13.422 1 97.88 146 CYS B CA 1
ATOM 3657 C C . CYS B 1 146 ? -2.934 15.078 14.375 1 97.88 146 CYS B C 1
ATOM 3659 O O . CYS B 1 146 ? -2.455 14.773 15.469 1 97.88 146 CYS B O 1
ATOM 3661 N N . LEU B 1 147 ? -3.992 14.547 13.938 1 97.88 147 LEU B N 1
ATOM 3662 C CA . LEU B 1 147 ? -4.988 13.922 14.797 1 97.88 147 LEU B CA 1
ATOM 3663 C C . LEU B 1 147 ? -4.5 12.57 15.297 1 97.88 147 LEU B C 1
ATOM 3665 O O . LEU B 1 147 ? -5.031 12.039 16.281 1 97.88 147 LEU B O 1
ATOM 3669 N N . HIS B 1 148 ? -3.482 11.992 14.672 1 97 148 HIS B N 1
ATOM 3670 C CA . HIS B 1 148 ? -2.934 10.719 15.125 1 97 148 HIS B CA 1
ATOM 3671 C C . HIS B 1 148 ? -2.164 10.891 16.438 1 97 148 HIS B C 1
ATOM 3673 O O . HIS B 1 148 ? -1.77 9.906 17.062 1 97 148 HIS B O 1
ATOM 3679 N N . TRP B 1 149 ? -2.055 12.109 16.922 1 96.94 149 TRP B N 1
ATOM 3680 C CA . TRP B 1 149 ? -1.423 12.367 18.203 1 96.94 149 TRP B CA 1
ATOM 3681 C C . TRP B 1 149 ? -2.426 12.953 19.188 1 96.94 149 TRP B C 1
ATOM 3683 O O . TRP B 1 149 ? -2.053 13.359 20.297 1 96.94 149 TRP B O 1
ATOM 3693 N N . ILE B 1 150 ? -3.641 13.055 18.844 1 98 150 ILE B N 1
ATOM 3694 C CA . ILE B 1 150 ? -4.625 13.766 19.641 1 98 150 ILE B CA 1
ATOM 3695 C C . ILE B 1 150 ? -5.504 12.766 20.391 1 98 150 ILE B C 1
ATOM 3697 O O . ILE B 1 150 ? -5.984 11.797 19.797 1 98 150 ILE B O 1
ATOM 3701 N N . LYS B 1 151 ? -5.676 13.031 21.625 1 97.44 151 LYS B N 1
ATOM 3702 C CA . LYS B 1 151 ? -6.543 12.219 22.469 1 97.44 151 LYS B CA 1
ATOM 3703 C C . LYS B 1 151 ? -7.992 12.695 22.391 1 97.44 151 LYS B C 1
ATOM 3705 O O . LYS B 1 151 ? -8.914 11.875 22.312 1 97.44 151 LYS B O 1
ATOM 3710 N N . ASP B 1 152 ? -8.148 13.93 22.5 1 97.31 152 ASP B N 1
ATOM 3711 C CA . ASP B 1 152 ? -9.469 14.555 22.484 1 97.31 152 ASP B CA 1
ATOM 3712 C C . ASP B 1 152 ? -9.375 16.031 22.125 1 97.31 152 ASP B C 1
ATOM 3714 O O . ASP B 1 152 ? -8.273 16.562 21.938 1 97.31 152 ASP B O 1
ATOM 3718 N N . PHE B 1 153 ? -10.578 16.609 21.859 1 97.19 153 PHE B N 1
ATOM 3719 C CA . PHE B 1 153 ? -10.625 18.031 21.594 1 97.19 153 PHE B CA 1
ATOM 3720 C C . PHE B 1 153 ? -11.969 18.625 22.016 1 97.19 153 PHE B C 1
ATOM 3722 O O . PHE B 1 153 ? -12.93 17.891 22.234 1 97.19 153 PHE B O 1
ATOM 3729 N N . HIS B 1 154 ? -11.938 19.891 22.219 1 94.19 154 HIS B N 1
ATOM 3730 C CA . HIS B 1 154 ? -13.164 20.594 22.547 1 94.19 154 HIS B CA 1
ATOM 3731 C C . HIS B 1 154 ? -13.195 21.969 21.875 1 94.19 154 HIS B C 1
ATOM 3733 O O . HIS B 1 154 ? -12.156 22.594 21.672 1 94.19 154 HIS B O 1
ATOM 3739 N N . VAL B 1 155 ? -14.352 22.359 21.438 1 91.44 155 VAL B N 1
ATOM 3740 C CA . VAL B 1 155 ? -14.578 23.656 20.828 1 91.44 155 VAL B CA 1
ATOM 3741 C C . VAL B 1 155 ? -15.32 24.578 21.797 1 91.44 155 VAL B C 1
ATOM 3743 O O . VAL B 1 155 ? -16.422 24.25 22.25 1 91.44 155 VAL B O 1
ATOM 3746 N N . LYS B 1 156 ? -14.617 25.641 22.188 1 82.44 156 LYS B N 1
ATOM 3747 C CA . LYS B 1 156 ? -15.195 26.594 23.125 1 82.44 156 LYS B CA 1
ATOM 3748 C C . LYS B 1 156 ? -15.984 27.672 22.406 1 82.44 156 LYS B C 1
ATOM 3750 O O . LYS B 1 156 ? -15.406 28.547 21.734 1 82.44 156 LYS B O 1
ATOM 3755 N N . ARG B 1 157 ? -17.234 27.859 22.812 1 69.69 157 ARG B N 1
ATOM 3756 C CA . ARG B 1 157 ? -18.188 28.891 22.406 1 69.69 157 ARG B CA 1
ATOM 3757 C C . ARG B 1 157 ? -17.844 29.453 21.031 1 69.69 157 ARG B C 1
ATOM 3759 O O . ARG B 1 157 ? -17.812 30.672 20.828 1 69.69 157 ARG B O 1
ATOM 3766 N N . HIS B 1 158 ? -17.391 28.797 20.125 1 65.75 158 HIS B N 1
ATOM 3767 C CA . HIS B 1 158 ? -17.109 29.109 18.734 1 65.75 158 HIS B CA 1
ATOM 3768 C C . HIS B 1 158 ? -15.898 30.016 18.609 1 65.75 158 HIS B C 1
ATOM 3770 O O . HIS B 1 158 ? -15.625 30.547 17.531 1 65.75 158 HIS B O 1
ATOM 3776 N N . ASP B 1 159 ? -15.227 30.094 19.641 1 82.5 159 ASP B N 1
ATOM 3777 C CA . ASP B 1 159 ? -14.109 31.031 19.562 1 82.5 159 ASP B CA 1
ATOM 3778 C C . ASP B 1 159 ? -12.781 30.297 19.375 1 82.5 159 ASP B C 1
ATOM 3780 O O . ASP B 1 159 ? -11.922 30.734 18.609 1 82.5 159 ASP B O 1
ATOM 3784 N N . GLN B 1 160 ? -12.672 29.141 20.062 1 93.38 160 GLN B N 1
ATOM 3785 C CA . GLN B 1 160 ? -11.383 28.469 20.016 1 93.38 160 GLN B CA 1
ATOM 3786 C C . GLN B 1 160 ? -11.555 26.953 20.062 1 93.38 160 GLN B C 1
ATOM 3788 O O . GLN B 1 160 ? -12.438 26.438 20.766 1 93.38 160 GLN B O 1
ATOM 3793 N N . ALA B 1 161 ? -10.82 26.281 19.281 1 96.44 161 ALA B N 1
ATOM 3794 C CA . ALA B 1 161 ? -10.719 24.812 19.375 1 96.44 161 ALA B CA 1
ATOM 3795 C C . ALA B 1 161 ? -9.414 24.406 20.062 1 96.44 161 ALA B C 1
ATOM 3797 O O . ALA B 1 161 ? -8.336 24.859 19.688 1 96.44 161 ALA B O 1
ATOM 3798 N N . ILE B 1 162 ? -9.523 23.578 21.094 1 97.56 162 ILE B N 1
ATOM 3799 C CA . ILE B 1 162 ? -8.352 23.125 21.828 1 97.56 162 ILE B CA 1
ATOM 3800 C C . ILE B 1 162 ? -8.195 21.609 21.672 1 97.56 162 ILE B C 1
ATOM 3802 O O . ILE B 1 162 ? -9.133 20.844 21.938 1 97.56 162 ILE B O 1
ATOM 3806 N N . PHE B 1 163 ? -7.012 21.188 21.234 1 98.31 163 PHE B N 1
ATOM 3807 C CA . PHE B 1 163 ? -6.688 19.766 21.047 1 98.31 163 PHE B CA 1
ATOM 3808 C C . PHE B 1 163 ? -5.672 19.312 22.078 1 98.31 163 PHE B C 1
ATOM 3810 O O . PHE B 1 163 ? -4.613 19.922 22.234 1 98.31 163 PHE B O 1
ATOM 3817 N N . ASN B 1 164 ? -5.961 18.234 22.719 1 98.31 164 ASN B N 1
ATOM 3818 C CA . ASN B 1 164 ? -5.062 17.625 23.703 1 98.31 164 ASN B CA 1
ATOM 3819 C C . ASN B 1 164 ? -4.375 16.391 23.156 1 98.31 164 ASN B C 1
ATOM 3821 O O . ASN B 1 164 ? -5.039 15.477 22.641 1 98.31 164 ASN B O 1
ATOM 3825 N N . SER B 1 165 ? -3.076 16.422 23.281 1 97.69 165 SER B N 1
ATOM 3826 C CA . SER B 1 165 ? -2.348 15.258 22.781 1 97.69 165 SER B CA 1
ATOM 3827 C C . SER B 1 165 ? -2.547 14.047 23.688 1 97.69 165 SER B C 1
ATOM 3829 O O . SER B 1 165 ? -3.016 14.18 24.812 1 97.69 165 SER B O 1
ATOM 3831 N N . ILE B 1 166 ? -2.244 12.922 23.141 1 96.25 166 ILE B N 1
ATOM 3832 C CA . ILE B 1 166 ? -2.092 11.734 23.984 1 96.25 166 ILE B CA 1
ATOM 3833 C C . ILE B 1 166 ? -0.864 11.891 24.875 1 96.25 166 ILE B C 1
ATOM 3835 O O . ILE B 1 166 ? -0.079 12.828 24.703 1 96.25 166 ILE B O 1
ATOM 3839 N N . ALA B 1 167 ? -0.77 10.945 25.859 1 94.69 167 ALA B N 1
ATOM 3840 C CA . ALA B 1 167 ? 0.466 10.906 26.641 1 94.69 167 ALA B CA 1
ATOM 3841 C C . ALA B 1 167 ? 1.653 10.516 25.766 1 94.69 167 ALA B C 1
ATOM 3843 O O . ALA B 1 167 ? 1.656 9.445 25.156 1 94.69 167 ALA B O 1
ATOM 3844 N N . LEU B 1 168 ? 2.627 11.367 25.734 1 93.5 168 LEU B N 1
ATOM 3845 C CA . LEU B 1 168 ? 3.711 11.188 24.766 1 93.5 168 LEU B CA 1
ATOM 3846 C C . LEU B 1 168 ? 4.887 10.461 25.406 1 93.5 168 LEU B C 1
ATOM 3848 O O . LEU B 1 168 ? 5.828 10.062 24.719 1 93.5 168 LEU B O 1
ATOM 3852 N N . ASP B 1 169 ? 4.84 10.328 26.672 1 87.94 169 ASP B N 1
ATOM 3853 C CA . ASP B 1 169 ? 5.848 9.531 27.359 1 87.94 169 ASP B CA 1
ATOM 3854 C C . ASP B 1 169 ? 5.25 8.82 28.578 1 87.94 169 ASP B C 1
ATOM 3856 O O . ASP B 1 169 ? 4.043 8.898 28.812 1 87.94 169 ASP B O 1
ATOM 3860 N N . GLU B 1 170 ? 6.09 8.102 29.266 1 85.5 170 GLU B N 1
ATOM 3861 C CA . GLU B 1 170 ? 5.641 7.285 30.391 1 85.5 170 GLU B CA 1
ATOM 3862 C C . GLU B 1 170 ? 5.18 8.156 31.562 1 85.5 170 GLU B C 1
ATOM 3864 O O . GLU B 1 170 ? 4.398 7.707 32.406 1 85.5 170 GLU B O 1
ATOM 3869 N N . ASN B 1 171 ? 5.629 9.383 31.594 1 87.44 171 ASN B N 1
ATOM 3870 C CA . ASN B 1 171 ? 5.293 10.289 32.688 1 87.44 171 ASN B CA 1
ATOM 3871 C C . ASN B 1 171 ? 4.012 11.062 32.406 1 87.44 171 ASN B C 1
ATOM 3873 O O . ASN B 1 171 ? 3.596 11.898 33.188 1 87.44 171 ASN B O 1
ATOM 3877 N N . GLY B 1 172 ? 3.439 10.836 31.297 1 90.5 172 GLY B N 1
ATOM 3878 C CA . GLY B 1 172 ? 2.164 11.461 30.984 1 90.5 172 GLY B CA 1
ATOM 3879 C C . GLY B 1 172 ? 2.311 12.836 30.359 1 90.5 172 GLY B C 1
ATOM 3880 O O . GLY B 1 172 ? 1.44 13.695 30.531 1 90.5 172 GLY B O 1
ATOM 3881 N N . LEU B 1 173 ? 3.328 13.109 29.688 1 94.88 173 LEU B N 1
ATOM 3882 C CA . LEU B 1 173 ? 3.562 14.383 29.016 1 94.88 173 LEU B CA 1
ATOM 3883 C C . LEU B 1 173 ? 2.512 14.633 27.938 1 94.88 173 LEU B C 1
ATOM 3885 O O . LEU B 1 173 ? 2.328 13.805 27.047 1 94.88 173 LEU B O 1
ATOM 3889 N N . VAL B 1 174 ? 1.835 15.789 28.109 1 96.75 174 VAL B N 1
ATOM 3890 C CA . VAL B 1 174 ? 0.795 16.141 27.141 1 96.75 174 VAL B CA 1
ATOM 3891 C C . VAL B 1 174 ? 0.976 17.594 26.703 1 96.75 174 VAL B C 1
ATOM 3893 O O . VAL B 1 174 ? 1.478 18.422 27.469 1 96.75 174 VAL B O 1
ATOM 3896 N N . TYR B 1 175 ? 0.606 17.828 25.469 1 98.06 175 TYR B N 1
ATOM 3897 C CA . TYR B 1 175 ? 0.553 19.188 24.938 1 98.06 175 TYR B CA 1
ATOM 3898 C C . TYR B 1 175 ? -0.86 19.547 24.5 1 98.06 175 TYR B C 1
ATOM 3900 O O . TYR B 1 175 ? -1.617 18.688 24.047 1 98.06 175 TYR B O 1
ATOM 3908 N N . ASN B 1 176 ? -1.165 20.797 24.641 1 98.38 176 ASN B N 1
ATOM 3909 C CA . ASN B 1 176 ? -2.426 21.344 24.156 1 98.38 176 ASN B CA 1
ATOM 3910 C C . ASN B 1 176 ? -2.201 22.375 23.047 1 98.38 176 ASN B C 1
ATOM 3912 O O . ASN B 1 176 ? -1.355 23.25 23.188 1 98.38 176 ASN B O 1
ATOM 3916 N N . PHE B 1 177 ? -2.916 22.234 22 1 98.56 177 PHE B N 1
ATOM 3917 C CA . PHE B 1 177 ? -2.826 23.156 20.875 1 98.56 177 PHE B CA 1
ATOM 3918 C C . PHE B 1 177 ? -4.168 23.844 20.625 1 98.56 177 PHE B C 1
ATOM 3920 O O . PHE B 1 177 ? -5.18 23.172 20.422 1 98.56 177 PHE B O 1
ATOM 3927 N N . ALA B 1 178 ? -4.16 25.125 20.609 1 97.81 178 ALA B N 1
ATOM 3928 C CA . ALA B 1 178 ? -5.383 25.891 20.422 1 97.81 178 ALA B CA 1
ATOM 3929 C C . ALA B 1 178 ? -5.395 26.578 19.047 1 97.81 178 ALA B C 1
ATOM 3931 O O . ALA B 1 178 ? -4.359 27.047 18.578 1 97.81 178 ALA B O 1
ATOM 3932 N N . PHE B 1 179 ? -6.523 26.609 18.453 1 96.62 179 PHE B N 1
ATOM 3933 C CA . PHE B 1 179 ? -6.758 27.266 17.172 1 96.62 179 PHE B CA 1
ATOM 3934 C C . PHE B 1 179 ? -7.941 28.219 17.266 1 96.62 179 PHE B C 1
ATOM 3936 O O . PHE B 1 179 ? -9.023 27.844 17.719 1 96.62 179 PHE B O 1
ATOM 3943 N N . ASP B 1 180 ? -7.758 29.344 16.719 1 92.25 180 ASP B N 1
ATOM 3944 C CA . ASP B 1 180 ? -8.789 30.359 16.844 1 92.25 180 ASP B CA 1
ATOM 3945 C C . ASP B 1 180 ? -9.773 30.297 15.68 1 92.25 180 ASP B C 1
ATOM 3947 O O . ASP B 1 180 ? -9.43 29.812 14.602 1 92.25 180 ASP B O 1
ATOM 3951 N N . SER B 1 181 ? -10.984 30.688 15.914 1 87.38 181 SER B N 1
ATOM 3952 C CA . SER B 1 181 ? -12.062 30.875 14.945 1 87.38 181 SER B CA 1
ATOM 3953 C C . SER B 1 181 ? -12.297 29.609 14.141 1 87.38 181 SER B C 1
ATOM 3955 O O . SER B 1 181 ? -12.312 29.641 12.906 1 87.38 181 SER B O 1
ATOM 3957 N N . PRO B 1 182 ? -12.5 28.578 14.922 1 88.31 182 PRO B N 1
ATOM 3958 C CA . PRO B 1 182 ? -12.836 27.359 14.195 1 88.31 182 PRO B CA 1
ATOM 3959 C C . PRO B 1 182 ? -14.164 27.453 13.445 1 88.31 182 PRO B C 1
ATOM 3961 O O . PRO B 1 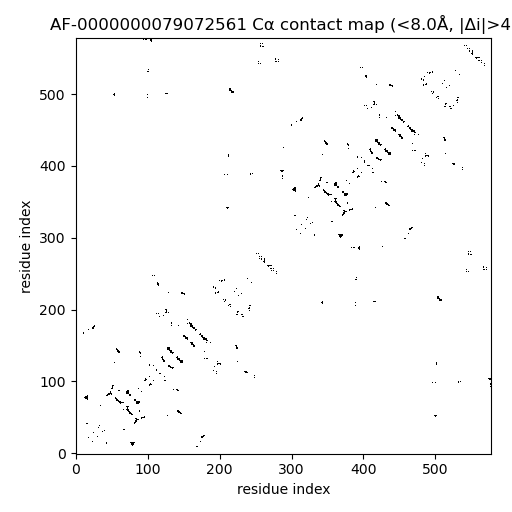182 ? -15.031 28.25 13.82 1 88.31 182 PRO B O 1
ATOM 3964 N N . LYS B 1 183 ? -14.273 26.672 12.406 1 84.88 183 LYS B N 1
ATOM 3965 C CA . LYS B 1 183 ? -15.57 26.562 11.75 1 84.88 183 LYS B CA 1
ATOM 3966 C C . LYS B 1 183 ? -16.641 26.031 12.703 1 84.88 183 LYS B C 1
ATOM 3968 O O . LYS B 1 183 ? -16.344 25.172 13.539 1 84.88 183 LYS B O 1
ATOM 3973 N N . PRO B 1 184 ? -17.922 26.562 12.539 1 84.19 184 PRO B N 1
ATOM 3974 C CA . PRO B 1 184 ? -18.984 26.125 13.445 1 84.19 184 PRO B CA 1
ATOM 3975 C C . PRO B 1 184 ? -19.188 24.609 13.438 1 84.19 184 PRO B C 1
ATOM 3977 O O . PRO B 1 184 ? -19.5 24.016 14.477 1 84.19 184 PRO B O 1
ATOM 3980 N N . ASN B 1 185 ? -19.016 23.922 12.375 1 88.56 185 ASN B N 1
ATOM 3981 C CA . ASN B 1 185 ? -19.266 22.484 12.289 1 88.56 185 ASN B CA 1
ATOM 3982 C C . ASN B 1 185 ? -17.969 21.688 12.328 1 88.56 185 ASN B C 1
ATOM 3984 O O . ASN B 1 185 ? -17.891 20.594 11.773 1 88.56 185 ASN B O 1
ATOM 3988 N N . LEU B 1 186 ? -17.031 22.219 13.102 1 91.75 186 LEU B N 1
ATOM 3989 C CA . LEU B 1 186 ? -15.703 21.609 13.125 1 91.75 186 LEU B CA 1
ATOM 3990 C C . LEU B 1 186 ? -15.766 20.203 13.695 1 91.75 186 LEU B C 1
ATOM 3992 O O . LEU B 1 186 ? -15.148 19.281 13.156 1 91.75 186 LEU B O 1
ATOM 3996 N N . THR B 1 187 ? -16.531 20.062 14.773 1 93 187 THR B N 1
ATOM 3997 C CA . THR B 1 187 ? -16.656 18.766 15.422 1 93 187 THR B CA 1
ATOM 3998 C C . THR B 1 187 ? -17.219 17.719 14.461 1 93 187 THR B C 1
ATOM 4000 O O . THR B 1 187 ? -16.703 16.609 14.375 1 93 187 THR B O 1
ATOM 4003 N N . LYS B 1 188 ? -18.188 18.094 13.773 1 92 188 LYS B N 1
ATOM 4004 C CA . LYS B 1 188 ? -18.797 17.203 12.805 1 92 188 LYS B CA 1
ATOM 4005 C C . LYS B 1 188 ? -17.844 16.859 11.672 1 92 188 LYS B C 1
ATOM 4007 O O . LYS B 1 188 ? -17.734 15.711 11.258 1 92 188 LYS B O 1
ATOM 4012 N N . ILE B 1 189 ? -17.125 17.844 11.211 1 92 189 ILE B N 1
ATOM 4013 C CA . ILE B 1 189 ? -16.188 17.656 10.102 1 92 189 ILE B CA 1
ATOM 4014 C C . ILE B 1 189 ? -15.07 16.703 10.516 1 92 189 ILE B C 1
ATOM 4016 O O . ILE B 1 189 ? -14.727 15.781 9.781 1 92 189 ILE B O 1
ATOM 4020 N N . ILE B 1 190 ? -14.547 16.922 11.703 1 94.75 190 ILE B N 1
ATOM 4021 C CA . ILE B 1 190 ? -13.484 16.047 12.203 1 94.75 190 ILE B CA 1
ATOM 4022 C C . ILE B 1 190 ? -14 14.617 12.328 1 94.75 190 ILE B C 1
ATOM 4024 O O . ILE B 1 190 ? -13.336 13.672 11.906 1 94.75 190 ILE B O 1
ATOM 4028 N N . GLY B 1 191 ? -15.203 14.516 12.867 1 94.75 191 GLY B N 1
ATOM 4029 C CA . GLY B 1 191 ? -15.797 13.195 13 1 94.75 191 GLY B CA 1
ATOM 4030 C C . GLY B 1 191 ? -15.969 12.477 11.672 1 94.75 191 GLY B C 1
ATOM 4031 O O . GLY B 1 191 ? -15.773 11.266 11.586 1 94.75 191 GLY B O 1
ATOM 4032 N N . GLN B 1 192 ? -16.297 13.203 10.648 1 92.44 192 GLN B N 1
ATOM 4033 C CA . GLN B 1 192 ? -16.438 12.641 9.312 1 92.44 192 GLN B CA 1
ATOM 4034 C C . GLN B 1 192 ? -15.094 12.148 8.773 1 92.44 192 GLN B C 1
ATOM 4036 O O . GLN B 1 192 ? -15.008 11.062 8.203 1 92.44 192 GLN B O 1
ATOM 4041 N N . TYR B 1 193 ? -14.07 12.914 8.984 1 93.88 193 TYR B N 1
ATOM 4042 C CA . TYR B 1 193 ? -12.75 12.523 8.516 1 93.88 193 TYR B CA 1
ATOM 4043 C C . TYR B 1 193 ? -12.227 11.32 9.289 1 93.88 193 TYR B C 1
ATOM 4045 O O . TYR B 1 193 ? -11.539 10.461 8.734 1 93.88 193 TYR B O 1
ATOM 4053 N N . LEU B 1 194 ? -12.547 11.312 10.555 1 94.88 194 LEU B N 1
ATOM 4054 C CA . LEU B 1 194 ? -12.141 10.164 11.352 1 94.88 194 LEU B CA 1
ATOM 4055 C C . LEU B 1 194 ? -12.812 8.891 10.852 1 94.88 194 LEU B C 1
ATOM 4057 O O . LEU B 1 194 ? -12.156 7.855 10.703 1 94.88 194 LEU B O 1
ATOM 4061 N N . PHE B 1 195 ? -14.055 8.984 10.586 1 93.56 195 PHE B N 1
ATOM 4062 C CA . PHE B 1 195 ? -14.789 7.84 10.07 1 93.56 195 PHE B CA 1
ATOM 4063 C C . PHE B 1 195 ? -14.266 7.434 8.695 1 93.56 195 PHE B C 1
ATOM 4065 O O . PHE B 1 195 ? -14.039 6.25 8.438 1 93.56 195 PHE B O 1
ATOM 4072 N N . HIS B 1 196 ? -14.117 8.383 7.922 1 91.12 196 HIS B N 1
ATOM 4073 C CA . HIS B 1 196 ? -13.578 8.18 6.582 1 91.12 196 HIS B CA 1
ATOM 4074 C C . HIS B 1 196 ? -12.227 7.477 6.637 1 91.12 196 HIS B C 1
ATOM 4076 O O . HIS B 1 196 ? -12 6.504 5.91 1 91.12 196 HIS B O 1
ATOM 4082 N N . ASN B 1 197 ? -11.383 7.953 7.441 1 93.19 197 ASN B N 1
ATOM 4083 C CA . ASN B 1 197 ? -10.055 7.355 7.602 1 93.19 197 ASN B CA 1
ATOM 4084 C C . ASN B 1 197 ? -10.148 5.914 8.094 1 93.19 197 ASN B C 1
ATOM 4086 O O . ASN B 1 197 ? -9.438 5.039 7.602 1 93.19 197 ASN B O 1
ATOM 4090 N N . HIS B 1 198 ? -10.977 5.715 9.008 1 93.19 198 HIS B N 1
ATOM 4091 C CA . HIS B 1 198 ? -11.164 4.379 9.57 1 93.19 198 HIS B CA 1
ATOM 4092 C C . HIS B 1 198 ? -11.633 3.396 8.5 1 93.19 198 HIS B C 1
ATOM 4094 O O . HIS B 1 198 ? -11.07 2.305 8.367 1 93.19 198 HIS B O 1
ATOM 4100 N N . TYR B 1 199 ? -12.57 3.807 7.793 1 91.62 199 TYR B N 1
ATOM 4101 C CA . TYR B 1 199 ? -13.148 2.949 6.77 1 91.62 199 TYR B CA 1
ATOM 4102 C C . TYR B 1 199 ? -12.109 2.578 5.715 1 91.62 199 TYR B C 1
ATOM 4104 O O . TYR B 1 199 ? -11.93 1.399 5.402 1 91.62 199 TYR B O 1
ATOM 4112 N N . TYR B 1 200 ? -11.484 3.561 5.246 1 91.44 200 TYR B N 1
ATOM 4113 C CA . TYR B 1 200 ? -10.461 3.363 4.234 1 91.44 200 TYR B CA 1
ATOM 4114 C C . TYR B 1 200 ? -9.32 2.502 4.77 1 91.44 200 TYR B C 1
ATOM 4116 O O . TYR B 1 200 ? -8.82 1.617 4.07 1 91.44 200 TYR B O 1
ATOM 4124 N N . SER B 1 201 ? -8.914 2.734 5.957 1 94 201 SER B N 1
ATOM 4125 C CA . SER B 1 201 ? -7.844 1.957 6.574 1 94 201 SER B CA 1
ATOM 4126 C C . SER B 1 201 ? -8.227 0.484 6.688 1 94 201 SER B C 1
ATOM 4128 O O . SER B 1 201 ? -7.422 -0.396 6.383 1 94 201 SER B O 1
ATOM 4130 N N . ASP B 1 202 ? -9.453 0.265 7.035 1 93.81 202 ASP B N 1
ATOM 4131 C CA . ASP B 1 202 ? -9.93 -1.104 7.188 1 93.81 202 ASP B CA 1
ATOM 4132 C C . ASP B 1 202 ? -9.906 -1.848 5.855 1 93.81 202 ASP B C 1
ATOM 4134 O O . ASP B 1 202 ? -9.508 -3.014 5.797 1 93.81 202 ASP B O 1
ATOM 4138 N N . LEU B 1 203 ? -10.344 -1.187 4.824 1 93.75 203 LEU B N 1
ATOM 4139 C CA . LEU B 1 203 ? -10.305 -1.788 3.496 1 93.75 203 LEU B CA 1
ATOM 4140 C C . LEU B 1 203 ? -8.875 -2.168 3.117 1 93.75 203 LEU B C 1
ATOM 4142 O O . LEU B 1 203 ? -8.641 -3.25 2.574 1 93.75 203 LEU B O 1
ATOM 4146 N N . TYR B 1 204 ? -8.016 -1.287 3.414 1 95.94 204 TYR B N 1
ATOM 4147 C CA . TYR B 1 204 ? -6.609 -1.517 3.088 1 95.94 204 TYR B CA 1
ATOM 4148 C C . TYR B 1 204 ? -6.043 -2.68 3.893 1 95.94 204 TYR B C 1
ATOM 4150 O O . TYR B 1 204 ? -5.387 -3.564 3.34 1 95.94 204 TYR B O 1
ATOM 4158 N N . TYR B 1 205 ? -6.277 -2.678 5.191 1 96.06 205 TYR B N 1
ATOM 4159 C CA . TYR B 1 205 ? -5.762 -3.73 6.059 1 96.06 205 TYR B CA 1
ATOM 4160 C C . TYR B 1 205 ? -6.289 -5.094 5.633 1 96.06 205 TYR B C 1
ATOM 4162 O O . TYR B 1 205 ? -5.539 -6.07 5.582 1 96.06 205 TYR B O 1
ATOM 4170 N N . GLN B 1 206 ? -7.523 -5.141 5.324 1 95.88 206 GLN B N 1
ATOM 4171 C CA . GLN B 1 206 ? -8.133 -6.387 4.875 1 95.88 206 GLN B CA 1
ATOM 4172 C C . GLN B 1 206 ? -7.508 -6.867 3.568 1 95.88 206 GLN B C 1
ATOM 4174 O O . GLN B 1 206 ? -7.246 -8.062 3.398 1 95.88 206 GLN B O 1
ATOM 4179 N N . HIS B 1 207 ? -7.324 -5.969 2.732 1 96.94 207 HIS B N 1
ATOM 4180 C CA . HIS B 1 207 ? -6.715 -6.32 1.454 1 96.94 207 HIS B CA 1
ATOM 4181 C C . HIS B 1 207 ? -5.32 -6.91 1.65 1 96.94 207 HIS B C 1
ATOM 4183 O O . HIS B 1 207 ? -4.988 -7.941 1.064 1 96.94 207 HIS B O 1
ATOM 4189 N N . MET B 1 208 ? -4.496 -6.258 2.459 1 96.75 208 MET B N 1
ATOM 4190 C CA . MET B 1 208 ? -3.135 -6.723 2.709 1 96.75 208 MET B CA 1
ATOM 4191 C C . MET B 1 208 ? -3.143 -8.109 3.354 1 96.75 208 MET B C 1
ATOM 4193 O O . MET B 1 208 ? -2.309 -8.953 3.027 1 96.75 208 MET B O 1
ATOM 4197 N N . LEU B 1 209 ? -4.07 -8.289 4.184 1 95.56 209 LEU B N 1
ATOM 4198 C CA . LEU B 1 209 ? -4.199 -9.578 4.844 1 95.56 209 LEU B CA 1
ATOM 4199 C C . LEU B 1 209 ? -4.633 -10.656 3.855 1 95.56 209 LEU B C 1
ATOM 4201 O O . LEU B 1 209 ? -4.035 -11.734 3.799 1 95.56 209 LEU B O 1
ATOM 4205 N N . GLN B 1 210 ? -5.586 -10.367 3.049 1 94.38 210 GLN B N 1
ATOM 4206 C CA . GLN B 1 210 ? -6.234 -11.352 2.191 1 94.38 210 GLN B CA 1
ATOM 4207 C C . GLN B 1 210 ? -5.383 -11.656 0.965 1 94.38 210 GLN B C 1
ATOM 4209 O O . GLN B 1 210 ? -5.32 -12.805 0.52 1 94.38 210 GLN B O 1
ATOM 4214 N N . GLU B 1 211 ? -4.758 -10.633 0.433 1 95.81 211 GLU B N 1
ATOM 4215 C CA . GLU B 1 211 ? -4.078 -10.82 -0.844 1 95.81 211 GLU B CA 1
ATOM 4216 C C . GLU B 1 211 ? -2.572 -10.992 -0.648 1 95.81 211 GLU B C 1
ATOM 4218 O O . GLU B 1 211 ? -1.907 -11.641 -1.455 1 95.81 211 GLU B O 1
ATOM 4223 N N . ASN B 1 212 ? -2.051 -10.453 0.462 1 95.75 212 ASN B N 1
ATOM 4224 C CA . ASN B 1 212 ? -0.598 -10.43 0.597 1 95.75 212 ASN B CA 1
ATOM 4225 C C . ASN B 1 212 ? -0.137 -11.203 1.827 1 95.75 212 ASN B C 1
ATOM 4227 O O . ASN B 1 212 ? 1.063 -11.344 2.066 1 95.75 212 ASN B O 1
ATOM 4231 N N . ASN B 1 213 ? -1.036 -11.695 2.561 1 94.5 213 ASN B N 1
ATOM 4232 C CA . ASN B 1 213 ? -0.708 -12.438 3.773 1 94.5 213 ASN B CA 1
ATOM 4233 C C . ASN B 1 213 ? 0.139 -11.602 4.73 1 94.5 213 ASN B C 1
ATOM 4235 O O . ASN B 1 213 ? 1.132 -12.086 5.273 1 94.5 213 ASN B O 1
ATOM 4239 N N . LEU B 1 214 ? -0.235 -10.352 4.848 1 96.12 214 LEU B N 1
ATOM 4240 C CA . LEU B 1 214 ? 0.427 -9.406 5.73 1 96.12 214 LEU B CA 1
ATOM 4241 C C . LEU B 1 214 ? -0.533 -8.898 6.805 1 96.12 214 LEU B C 1
ATOM 4243 O O . LEU B 1 214 ? -1.703 -8.633 6.52 1 96.12 214 LEU B O 1
ATOM 4247 N N . ARG B 1 215 ? -0.051 -8.805 7.988 1 95.19 215 ARG B N 1
ATOM 4248 C CA . ARG B 1 215 ? -0.77 -8.109 9.055 1 95.19 215 ARG B CA 1
ATOM 4249 C C . ARG B 1 215 ? -0.279 -6.672 9.195 1 95.19 215 ARG B C 1
ATOM 4251 O O . ARG B 1 215 ? 0.923 -6.434 9.32 1 95.19 215 ARG B O 1
ATOM 4258 N N . VAL B 1 216 ? -1.167 -5.801 9.094 1 95.88 216 VAL B N 1
ATOM 4259 C CA . VAL B 1 216 ? -0.866 -4.383 9.266 1 95.88 216 VAL B CA 1
ATOM 4260 C C . VAL B 1 216 ? -1.414 -3.9 10.609 1 95.88 216 VAL B C 1
ATOM 4262 O O . VAL B 1 216 ? -2.605 -4.051 10.891 1 95.88 216 VAL B O 1
ATOM 4265 N N . THR B 1 217 ? -0.516 -3.309 11.383 1 93.75 217 THR B N 1
ATOM 4266 C CA . THR B 1 217 ? -0.91 -2.885 12.719 1 93.75 217 THR B CA 1
ATOM 4267 C C . THR B 1 217 ? -0.547 -1.42 12.953 1 93.75 217 THR B C 1
ATOM 4269 O O . THR B 1 217 ? 0.539 -0.976 12.57 1 93.75 217 THR B O 1
ATOM 4272 N N . ALA B 1 218 ? -1.496 -0.701 13.5 1 92.44 218 ALA B N 1
ATOM 4273 C CA . ALA B 1 218 ? -1.262 0.695 13.867 1 92.44 218 ALA B CA 1
ATOM 4274 C C . ALA B 1 218 ? -0.317 0.802 15.055 1 92.44 218 ALA B C 1
ATOM 4276 O O . ALA B 1 218 ? -0.449 0.055 16.031 1 92.44 218 ALA B O 1
ATOM 4277 N N . ILE B 1 219 ? 0.623 1.722 14.852 1 86.19 219 ILE B N 1
ATOM 4278 C CA . ILE B 1 219 ? 1.5 2.037 15.969 1 86.19 219 ILE B CA 1
ATOM 4279 C C . ILE B 1 219 ? 0.875 3.139 16.828 1 86.19 219 ILE B C 1
ATOM 4281 O O . ILE B 1 219 ? 0.476 4.184 16.297 1 86.19 219 ILE B O 1
ATOM 4285 N N . ASN B 1 220 ? 0.671 3.088 18.125 1 74.44 220 ASN B N 1
ATOM 4286 C CA . ASN B 1 220 ? 0.044 4.035 19.031 1 74.44 220 ASN B CA 1
ATOM 4287 C C . ASN B 1 220 ? -1.451 4.176 18.75 1 74.44 220 ASN B C 1
ATOM 4289 O O . ASN B 1 220 ? -1.866 5.039 17.984 1 74.44 220 ASN B O 1
ATOM 4293 N N . SER B 1 221 ? -2.236 3.506 19.359 1 75.06 221 SER B N 1
ATOM 4294 C CA . SER B 1 221 ? -3.664 3.438 19.062 1 75.06 221 SER B CA 1
ATOM 4295 C C . SER B 1 221 ? -4.48 4.211 20.109 1 75.06 221 SER B C 1
ATOM 4297 O O . SER B 1 221 ? -5.68 3.975 20.25 1 75.06 221 SER B O 1
ATOM 4299 N N . ASP B 1 222 ? -3.816 5.156 20.703 1 89.31 222 ASP B N 1
ATOM 4300 C CA . ASP B 1 222 ? -4.547 5.883 21.734 1 89.31 222 ASP B CA 1
ATOM 4301 C C . ASP B 1 222 ? -5.129 7.184 21.188 1 89.31 222 ASP B C 1
ATOM 4303 O O . ASP B 1 222 ? -5.793 7.926 21.922 1 89.31 222 ASP B O 1
ATOM 4307 N N . SER B 1 223 ? -4.902 7.426 20.016 1 95.19 223 SER B N 1
ATOM 4308 C CA . SER B 1 223 ? -5.367 8.688 19.453 1 95.19 223 SER B CA 1
ATOM 4309 C C . SER B 1 223 ? -6.848 8.617 19.078 1 95.19 223 SER B C 1
ATOM 4311 O O . SER B 1 223 ? -7.441 7.539 19.078 1 95.19 223 SER B O 1
ATOM 4313 N N . ILE B 1 224 ? -7.387 9.68 18.828 1 97.06 224 ILE B N 1
ATOM 4314 C CA . ILE B 1 224 ? -8.797 9.82 18.5 1 97.06 224 ILE B CA 1
ATOM 4315 C C . ILE B 1 224 ? -9.094 9.07 17.203 1 97.06 224 ILE B C 1
ATOM 4317 O O . ILE B 1 224 ? -10.25 8.773 16.891 1 97.06 224 ILE B O 1
ATOM 4321 N N . LEU B 1 225 ? -8.062 8.727 16.391 1 96.44 225 LEU B N 1
ATOM 4322 C CA . LEU B 1 225 ? -8.242 7.957 15.164 1 96.44 225 LEU B CA 1
ATOM 4323 C C . LEU B 1 225 ? -8.914 6.621 15.461 1 96.44 225 LEU B C 1
ATOM 4325 O O . LEU B 1 225 ? -9.594 6.059 14.594 1 96.44 225 LEU B O 1
ATOM 4329 N N . HIS B 1 226 ? -8.695 6.164 16.625 1 95.5 226 HIS B N 1
ATOM 4330 C CA . HIS B 1 226 ? -9.141 4.816 16.953 1 95.5 226 HIS B CA 1
ATOM 4331 C C . HIS B 1 226 ? -10.273 4.84 17.969 1 95.5 226 HIS B C 1
ATOM 4333 O O . HIS B 1 226 ? -10.586 3.816 18.578 1 95.5 226 HIS B O 1
ATOM 4339 N N . ASN B 1 227 ? -10.828 5.953 18.203 1 96.25 227 ASN B N 1
ATOM 4340 C CA . ASN B 1 227 ? -11.953 6.105 19.125 1 96.25 227 ASN B CA 1
ATOM 4341 C C . ASN B 1 227 ? -13.258 6.332 18.359 1 96.25 227 ASN B C 1
ATOM 4343 O O . ASN B 1 227 ? -13.562 7.457 17.969 1 96.25 227 ASN B O 1
ATOM 4347 N N . SER B 1 228 ? -14.07 5.332 18.281 1 94.56 228 SER B N 1
ATOM 4348 C CA . SER B 1 228 ? -15.273 5.344 17.469 1 94.56 228 SER B CA 1
ATOM 4349 C C . SER B 1 228 ? -16.312 6.305 18.016 1 94.56 228 SER B C 1
ATOM 4351 O O . SER B 1 228 ? -17.281 6.66 17.328 1 94.56 228 SER B O 1
ATOM 4353 N N . ASN B 1 229 ? -16.141 6.773 19.219 1 95.5 229 ASN B N 1
ATOM 4354 C CA . ASN B 1 229 ? -17.078 7.723 19.812 1 95.5 229 ASN B CA 1
ATOM 4355 C C . ASN B 1 229 ? -17.047 9.07 19.094 1 95.5 229 ASN B C 1
ATOM 4357 O O . ASN B 1 229 ? -17.984 9.867 19.203 1 95.5 229 ASN B O 1
ATOM 4361 N N . TYR B 1 230 ? -15.977 9.273 18.375 1 96.31 230 TYR B N 1
ATOM 4362 C CA . TYR B 1 230 ? -15.82 10.555 17.703 1 96.31 230 TYR B CA 1
ATOM 4363 C C . TYR B 1 230 ? -16.281 10.469 16.25 1 96.31 230 TYR B C 1
ATOM 4365 O O . TYR B 1 230 ? -16.344 11.477 15.547 1 96.31 230 TYR B O 1
ATOM 4373 N N . TYR B 1 231 ? -16.625 9.258 15.828 1 94.56 231 TYR B N 1
ATOM 4374 C CA . TYR B 1 231 ? -16.953 9.078 14.414 1 94.56 231 TYR B CA 1
ATOM 4375 C C . TYR B 1 231 ? -18.312 9.68 14.086 1 94.56 231 TYR B C 1
ATOM 4377 O O . TYR B 1 231 ? -19.266 9.57 14.875 1 94.56 231 TYR B O 1
ATOM 4385 N N . VAL B 1 232 ? -18.281 10.32 13.023 1 92.25 232 VAL B N 1
ATOM 4386 C CA . VAL B 1 232 ? -19.547 10.703 12.398 1 92.25 232 VAL B CA 1
ATOM 4387 C C . VAL B 1 232 ? -19.734 9.938 11.094 1 92.25 232 VAL B C 1
ATOM 4389 O O . VAL B 1 232 ? -18.984 10.125 10.133 1 92.25 232 VAL B O 1
ATOM 4392 N N . GLN B 1 233 ? -20.766 9.172 11.109 1 86.69 233 GLN B N 1
ATOM 4393 C CA . GLN B 1 233 ? -20.984 8.234 10.008 1 86.69 233 GLN B CA 1
ATOM 4394 C C . GLN B 1 233 ? -21.312 8.969 8.719 1 86.69 233 GLN B C 1
ATOM 4396 O O . GLN B 1 233 ? -22.094 9.93 8.727 1 86.69 233 GLN B O 1
ATOM 4401 N N . LEU B 1 234 ? -20.578 8.57 7.777 1 84 234 LEU B N 1
ATOM 4402 C CA . LEU B 1 234 ? -20.844 9.039 6.422 1 84 234 LEU B CA 1
ATOM 4403 C C . LEU B 1 234 ? -21.594 7.977 5.613 1 84 234 LEU B C 1
ATOM 4405 O O . LEU B 1 234 ? -21.625 6.809 6.008 1 84 234 LEU B O 1
ATOM 4409 N N . ASP B 1 235 ? -22.469 8.477 4.75 1 69.94 235 ASP B N 1
ATOM 4410 C CA . ASP B 1 235 ? -23.109 7.527 3.84 1 69.94 235 ASP B CA 1
ATOM 4411 C C . ASP B 1 235 ? -22.094 6.934 2.869 1 69.94 235 ASP B C 1
ATOM 4413 O O . ASP B 1 235 ? -21.828 7.5 1.804 1 69.94 235 ASP B O 1
ATOM 4417 N N . LEU B 1 236 ? -21.297 6.266 3.652 1 63.19 236 LEU B N 1
ATOM 4418 C CA . LEU B 1 236 ? -20.141 5.77 2.922 1 63.19 236 LEU B CA 1
ATOM 4419 C C . LEU B 1 236 ? -20.562 4.953 1.707 1 63.19 236 LEU B C 1
ATOM 4421 O O . LEU B 1 236 ? -21.734 4.543 1.608 1 63.19 236 LEU B O 1
ATOM 4425 N N . TYR B 1 237 ? -19.375 4.391 1.081 1 59.69 237 TYR B N 1
ATOM 4426 C CA . TYR B 1 237 ? -19.062 3.957 -0.279 1 59.69 237 TYR B CA 1
ATOM 4427 C C . TYR B 1 237 ? -19.625 2.568 -0.549 1 59.69 237 TYR B C 1
ATOM 4429 O O . TYR B 1 237 ? -19.766 1.76 0.37 1 59.69 237 TYR B O 1
ATOM 4437 N N . ALA B 1 238 ? -20.328 2.598 -1.497 1 63.72 238 ALA B N 1
ATOM 4438 C CA . ALA B 1 238 ? -20.625 1.323 -2.148 1 63.72 238 ALA B CA 1
ATOM 4439 C C . ALA B 1 238 ? -19.344 0.572 -2.486 1 63.72 238 ALA B C 1
ATOM 4441 O O . ALA B 1 238 ? -19.391 -0.509 -3.078 1 63.72 238 ALA B O 1
ATOM 4442 N N . ILE B 1 239 ? -18.188 1.112 -2.002 1 74.25 239 ILE B N 1
ATOM 4443 C CA . ILE B 1 239 ? -16.969 0.416 -2.416 1 74.25 239 ILE B CA 1
ATOM 4444 C C . ILE B 1 239 ? -16.578 -0.603 -1.352 1 74.25 239 ILE B C 1
ATOM 4446 O O . ILE B 1 239 ? -16.344 -0.242 -0.194 1 74.25 239 ILE B O 1
ATOM 4450 N N . ASP B 1 240 ? -16.438 -1.766 -1.797 1 78.88 240 ASP B N 1
ATOM 4451 C CA . ASP B 1 240 ? -16.297 -2.844 -0.824 1 78.88 240 ASP B CA 1
ATOM 4452 C C . ASP B 1 240 ? -14.883 -3.43 -0.863 1 78.88 240 ASP B C 1
ATOM 4454 O O . ASP B 1 240 ? -14.578 -4.375 -0.131 1 78.88 240 ASP B O 1
ATOM 4458 N N . SER B 1 241 ? -14.047 -2.836 -1.7 1 89.44 241 SER B N 1
ATOM 4459 C CA . SER B 1 241 ? -12.695 -3.381 -1.683 1 89.44 241 SER B CA 1
ATOM 4460 C C . SER B 1 241 ? -11.664 -2.311 -2.023 1 89.44 241 SER B C 1
ATOM 4462 O O . SER B 1 241 ? -11.953 -1.383 -2.783 1 89.44 241 SER B O 1
ATOM 4464 N N . PHE B 1 242 ? -10.547 -2.461 -1.48 1 93.12 242 PHE B N 1
ATOM 4465 C CA . PHE B 1 242 ? -9.445 -1.537 -1.739 1 93.12 242 PHE B CA 1
ATOM 4466 C C . PHE B 1 242 ? -9.023 -1.596 -3.203 1 93.12 242 PHE B C 1
ATOM 4468 O O . PHE B 1 242 ? -8.648 -0.576 -3.787 1 93.12 242 PHE B O 1
ATOM 4475 N N . LYS B 1 243 ? -9.086 -2.75 -3.781 1 93.25 243 LYS B N 1
ATOM 4476 C CA . LYS B 1 243 ? -8.75 -2.896 -5.195 1 93.25 243 LYS B CA 1
ATOM 4477 C C . LYS B 1 243 ? -9.656 -2.029 -6.066 1 93.25 243 LYS B C 1
ATOM 4479 O O . LYS B 1 243 ? -9.195 -1.4 -7.02 1 93.25 243 LYS B O 1
ATOM 4484 N N . LYS B 1 244 ? -10.891 -2.033 -5.805 1 90.31 244 LYS B N 1
ATOM 4485 C CA . LYS B 1 244 ? -11.828 -1.202 -6.559 1 90.31 244 LYS B CA 1
ATOM 4486 C C . LYS B 1 244 ? -11.492 0.279 -6.402 1 90.31 244 LYS B C 1
ATOM 4488 O O . LYS B 1 244 ? -11.594 1.045 -7.363 1 90.31 244 LYS B O 1
ATOM 4493 N N . LEU B 1 245 ? -11.148 0.637 -5.234 1 89.88 245 LEU B N 1
ATOM 4494 C CA . LEU B 1 245 ? -10.727 2.014 -5 1 89.88 245 LEU B CA 1
ATOM 4495 C C . LEU B 1 245 ? -9.484 2.346 -5.824 1 89.88 245 LEU B C 1
ATOM 4497 O O . LEU B 1 245 ? -9.422 3.396 -6.469 1 89.88 245 LEU B O 1
ATOM 4501 N N . ALA B 1 246 ? -8.547 1.483 -5.789 1 90.44 246 ALA B N 1
ATOM 4502 C CA . ALA B 1 246 ? -7.312 1.673 -6.551 1 90.44 246 ALA B CA 1
ATOM 4503 C C . ALA B 1 246 ? -7.602 1.78 -8.047 1 90.44 246 ALA B C 1
ATOM 4505 O O . ALA B 1 246 ? -7.023 2.625 -8.734 1 90.44 246 ALA B O 1
ATOM 4506 N N . ASP B 1 247 ? -8.453 0.947 -8.523 1 89.38 247 ASP B N 1
ATOM 4507 C CA . ASP B 1 247 ? -8.812 0.976 -9.938 1 89.38 247 ASP B CA 1
ATOM 4508 C C . ASP B 1 247 ? -9.5 2.289 -10.305 1 89.38 247 ASP B C 1
ATOM 4510 O O . ASP B 1 247 ? -9.25 2.846 -11.375 1 89.38 247 ASP B O 1
ATOM 4514 N N . LYS B 1 248 ? -10.375 2.711 -9.477 1 88.12 248 LYS B N 1
ATOM 4515 C CA . LYS B 1 248 ? -11.023 3.996 -9.711 1 88.12 248 LYS B CA 1
ATOM 4516 C C . LYS B 1 248 ? -10 5.125 -9.781 1 88.12 248 LYS B C 1
ATOM 4518 O O . LYS B 1 248 ? -10.109 6.02 -10.625 1 88.12 248 LYS B O 1
ATOM 4523 N N . PHE B 1 249 ? -9.133 5.098 -8.859 1 88.88 249 PHE B N 1
ATOM 4524 C CA . PHE B 1 249 ? -8.062 6.094 -8.852 1 88.88 249 PHE B CA 1
ATOM 4525 C C . PHE B 1 249 ? -7.305 6.078 -10.172 1 88.88 249 PHE B C 1
ATOM 4527 O O . PHE B 1 249 ? -7.086 7.129 -10.781 1 88.88 249 PHE B O 1
ATOM 4534 N N . TYR B 1 250 ? -6.934 4.91 -10.594 1 86.88 250 TYR B N 1
ATOM 4535 C CA . TYR B 1 250 ? -6.199 4.758 -11.844 1 86.88 250 TYR B CA 1
ATOM 4536 C C . TYR B 1 250 ? -6.988 5.332 -13.016 1 86.88 250 TYR B C 1
ATOM 4538 O O . TYR B 1 250 ? -6.441 6.07 -13.836 1 86.88 250 TYR B O 1
ATOM 4546 N N . ASN B 1 251 ? -8.141 5.02 -13.047 1 86.88 251 ASN B N 1
ATOM 4547 C CA . ASN B 1 251 ? -9.016 5.52 -14.102 1 86.88 251 ASN B CA 1
ATOM 4548 C C . ASN B 1 251 ? -9.109 7.043 -14.078 1 86.88 251 ASN B C 1
ATOM 4550 O O . ASN B 1 251 ? -9.109 7.688 -15.125 1 86.88 251 ASN B O 1
ATOM 4554 N N . HIS B 1 252 ? -9.219 7.551 -12.938 1 87.06 252 HIS B N 1
ATOM 4555 C CA . HIS B 1 252 ? -9.297 9 -12.773 1 87.06 252 HIS B CA 1
ATOM 4556 C C . HIS B 1 252 ? -8.023 9.672 -13.273 1 87.06 252 HIS B C 1
ATOM 4558 O O . HIS B 1 252 ? -8.086 10.695 -13.961 1 87.06 252 HIS B O 1
ATOM 4564 N N . VAL B 1 253 ? -6.938 9.148 -12.938 1 87.06 253 VAL B N 1
ATOM 4565 C CA . VAL B 1 253 ? -5.652 9.703 -13.352 1 87.06 253 VAL B CA 1
ATOM 4566 C C . VAL B 1 253 ? -5.547 9.688 -14.875 1 87.06 253 VAL B C 1
ATOM 4568 O O . VAL B 1 253 ? -5.125 10.672 -15.484 1 87.06 253 VAL B O 1
ATOM 4571 N N . LEU B 1 254 ? -5.891 8.609 -15.461 1 86.94 254 LEU B N 1
ATOM 4572 C CA . LEU B 1 254 ? -5.84 8.492 -16.906 1 86.94 254 LEU B CA 1
ATOM 4573 C C . LEU B 1 254 ? -6.773 9.492 -17.578 1 86.94 254 LEU B C 1
ATOM 4575 O O . LEU B 1 254 ? -6.426 10.094 -18.594 1 86.94 254 LEU B O 1
ATOM 4579 N N . ASN B 1 255 ? -7.895 9.609 -17.016 1 86 255 ASN B N 1
ATOM 4580 C CA . ASN B 1 255 ? -8.828 10.602 -17.531 1 86 255 ASN B CA 1
ATOM 4581 C C . ASN B 1 255 ? -8.258 12.008 -17.453 1 86 255 ASN B C 1
ATOM 4583 O O . ASN B 1 255 ? -8.367 12.789 -18.406 1 86 255 ASN B O 1
ATOM 4587 N N . LEU B 1 256 ? -7.727 12.312 -16.328 1 84.06 256 LEU B N 1
ATOM 4588 C CA . LEU B 1 256 ? -7.113 13.625 -16.156 1 84.06 256 LEU B CA 1
ATOM 4589 C C . LEU B 1 256 ? -5.984 13.844 -17.156 1 84.06 256 LEU B C 1
ATOM 4591 O O . LEU B 1 256 ? -5.824 14.938 -17.688 1 84.06 256 LEU B O 1
ATOM 4595 N N . HIS B 1 257 ? -5.23 12.852 -17.344 1 84.94 257 HIS B N 1
ATOM 4596 C CA . HIS B 1 257 ? -4.156 12.898 -18.328 1 84.94 257 HIS B CA 1
ATOM 4597 C C . HIS B 1 257 ? -4.699 13.211 -19.719 1 84.94 257 HIS B C 1
ATOM 4599 O O . HIS B 1 257 ? -4.16 14.062 -20.422 1 84.94 257 HIS B O 1
ATOM 4605 N N . LEU B 1 258 ? -5.691 12.555 -20.094 1 84 258 LEU B N 1
ATOM 4606 C CA . LEU B 1 258 ? -6.336 12.781 -21.375 1 84 258 LEU B CA 1
ATOM 4607 C C . LEU B 1 258 ? -6.867 14.211 -21.469 1 84 258 LEU B C 1
ATOM 4609 O O . LEU B 1 258 ? -6.703 14.875 -22.5 1 84 258 LEU B O 1
ATOM 4613 N N . LEU B 1 259 ? -7.477 14.609 -20.422 1 82.81 259 LEU B N 1
ATOM 4614 C CA . LEU B 1 259 ? -8.031 15.961 -20.391 1 82.81 259 LEU B CA 1
ATOM 4615 C C . LEU B 1 259 ? -6.926 17 -20.562 1 82.81 259 LEU B C 1
ATOM 4617 O O . LEU B 1 259 ? -7.133 18.031 -21.203 1 82.81 259 LEU B O 1
ATOM 4621 N N . THR B 1 260 ? -5.844 16.734 -19.969 1 82 260 THR B N 1
ATOM 4622 C CA . THR B 1 260 ? -4.715 17.656 -20.109 1 82 260 THR B CA 1
ATOM 4623 C C . THR B 1 260 ? -4.234 17.703 -21.562 1 82 260 THR B C 1
ATOM 4625 O O . THR B 1 260 ? -3.822 18.75 -22.047 1 82 260 THR B O 1
ATOM 4628 N N . ILE B 1 261 ? -4.273 16.625 -22.219 1 80.19 261 ILE B N 1
ATOM 4629 C CA . ILE B 1 261 ? -3.865 16.547 -23.609 1 80.19 261 ILE B CA 1
ATOM 4630 C C . ILE B 1 261 ? -4.855 17.312 -24.484 1 80.19 261 ILE B C 1
ATOM 4632 O O . ILE B 1 261 ? -4.453 18.109 -25.344 1 80.19 261 ILE B O 1
ATOM 4636 N N . VAL B 1 262 ? -6.09 17.078 -24.203 1 78.88 262 VAL B N 1
ATOM 4637 C CA . VAL B 1 262 ? -7.148 17.688 -25 1 78.88 262 VAL B CA 1
ATOM 4638 C C . VAL B 1 262 ? -7.141 19.203 -24.797 1 78.88 262 VAL B C 1
ATOM 4640 O O . VAL B 1 262 ? -7.418 19.969 -25.719 1 78.88 262 VAL B O 1
ATOM 4643 N N . LYS B 1 263 ? -6.922 19.609 -23.609 1 79 263 LYS B N 1
ATOM 4644 C CA . LYS B 1 263 ? -6.867 21.047 -23.328 1 79 263 LYS B CA 1
ATOM 4645 C C . LYS B 1 263 ? -5.746 21.719 -24.109 1 79 263 LYS B C 1
ATOM 4647 O O . LYS B 1 263 ? -5.887 22.875 -24.531 1 79 263 LYS B O 1
ATOM 4652 N N . GLU B 1 264 ? -4.645 21.031 -24.266 1 75.62 264 GLU B N 1
ATOM 4653 C CA . GLU B 1 264 ? -3.502 21.594 -24.969 1 75.62 264 GLU B CA 1
ATOM 4654 C C . GLU B 1 264 ? -3.697 21.531 -26.469 1 75.62 264 GLU B C 1
ATOM 4656 O O . GLU B 1 264 ? -3.18 22.375 -27.203 1 75.62 264 GLU B O 1
ATOM 4661 N N . PHE B 1 265 ? -4.402 20.469 -26.844 1 73.31 265 PHE B N 1
ATOM 4662 C CA . PHE B 1 265 ? -4.625 20.312 -28.281 1 73.31 265 PHE B CA 1
ATOM 4663 C C . PHE B 1 265 ? -6.117 20.297 -28.594 1 73.31 265 PHE B C 1
ATOM 4665 O O . PHE B 1 265 ? -6.711 19.219 -28.734 1 73.31 265 PHE B O 1
ATOM 4672 N N . LYS B 1 266 ? -6.703 21.438 -28.75 1 65.56 266 LYS B N 1
ATOM 4673 C CA . LYS B 1 266 ? -8.133 21.656 -28.906 1 65.56 266 LYS B CA 1
ATOM 4674 C C . LYS B 1 266 ? -8.727 20.75 -29.969 1 65.56 266 LYS B C 1
ATOM 4676 O O . LYS B 1 266 ? -9.812 20.188 -29.797 1 65.56 266 LYS B O 1
ATOM 4681 N N . PRO B 1 267 ? -8.031 20.531 -30.984 1 64 267 PRO B N 1
ATOM 4682 C CA . PRO B 1 267 ? -8.641 19.672 -32 1 64 267 PRO B CA 1
ATOM 4683 C C . PRO B 1 267 ? -8.797 18.234 -31.547 1 64 267 PRO B C 1
ATOM 4685 O O . PRO B 1 267 ? -9.508 17.453 -32.188 1 64 267 PRO B O 1
ATOM 4688 N N . LEU B 1 268 ? -8.273 18.047 -30.312 1 65.44 268 LEU B N 1
ATOM 4689 C CA . LEU B 1 268 ? -8.305 16.656 -29.859 1 65.44 268 LEU B CA 1
ATOM 4690 C C . LEU B 1 268 ? -9.414 16.438 -28.844 1 65.44 268 LEU B C 1
ATOM 4692 O O . LEU B 1 268 ? -9.398 15.461 -28.094 1 65.44 268 LEU B O 1
ATOM 4696 N N . ASP B 1 269 ? -10.367 17.281 -28.844 1 66.75 269 ASP B N 1
ATOM 4697 C CA . ASP B 1 269 ? -11.469 17.25 -27.891 1 66.75 269 ASP B CA 1
ATOM 4698 C C . ASP B 1 269 ? -12.266 15.945 -28.016 1 66.75 269 ASP B C 1
ATOM 4700 O O . ASP B 1 269 ? -12.852 15.469 -27.047 1 66.75 269 ASP B O 1
ATOM 4704 N N . TYR B 1 270 ? -12.109 15.445 -29.266 1 67.94 270 TYR B N 1
ATOM 4705 C CA . TYR B 1 270 ? -12.844 14.211 -29.516 1 67.94 270 TYR B CA 1
ATOM 4706 C C . TYR B 1 270 ? -12.258 13.055 -28.703 1 67.94 270 TYR B C 1
ATOM 4708 O O . TYR B 1 270 ? -12.922 12.039 -28.484 1 67.94 270 TYR B O 1
ATOM 4716 N N . LEU B 1 271 ? -11.094 13.195 -28.219 1 70.62 271 LEU B N 1
ATOM 4717 C CA . LEU B 1 271 ? -10.414 12.141 -27.469 1 70.62 271 LEU B CA 1
ATOM 4718 C C . LEU B 1 271 ? -11.078 11.906 -26.125 1 70.62 271 LEU B C 1
ATOM 4720 O O . LEU B 1 271 ? -11.031 10.797 -25.594 1 70.62 271 LEU B O 1
ATOM 4724 N N . HIS B 1 272 ? -11.672 12.969 -25.672 1 69.38 272 HIS B N 1
ATOM 4725 C CA . HIS B 1 272 ? -12.352 12.828 -24.391 1 69.38 272 HIS B CA 1
ATOM 4726 C C . HIS B 1 272 ? -13.5 11.828 -24.469 1 69.38 272 HIS B C 1
ATOM 4728 O O . HIS B 1 272 ? -13.742 11.078 -23.531 1 69.38 272 HIS B O 1
ATOM 4734 N N . ARG B 1 273 ? -14.07 11.789 -25.672 1 72.44 273 ARG B N 1
ATOM 4735 C CA . ARG B 1 273 ? -15.18 10.867 -25.875 1 72.44 273 ARG B CA 1
ATOM 4736 C C . ARG B 1 273 ? -14.688 9.422 -25.922 1 72.44 273 ARG B C 1
ATOM 4738 O O . ARG B 1 273 ? -15.461 8.492 -25.688 1 72.44 273 ARG B O 1
ATOM 4745 N N . GLU B 1 274 ? -13.383 9.328 -26.156 1 75.25 274 GLU B N 1
ATOM 4746 C CA . GLU B 1 274 ? -12.82 7.996 -26.328 1 75.25 274 GLU B CA 1
ATOM 4747 C C . GLU B 1 274 ? -12.094 7.543 -25.062 1 75.25 274 GLU B C 1
ATOM 4749 O O . GLU B 1 274 ? -11.352 6.559 -25.078 1 75.25 274 GLU B O 1
ATOM 4754 N N . HIS B 1 275 ? -12.32 8.234 -24 1 75.81 275 HIS B N 1
ATOM 4755 C CA . HIS B 1 275 ? -11.656 7.914 -22.75 1 75.81 275 HIS B CA 1
ATOM 4756 C C . HIS B 1 275 ? -11.891 6.457 -22.344 1 75.81 275 HIS B C 1
ATOM 4758 O O . HIS B 1 275 ? -10.953 5.762 -21.953 1 75.81 275 HIS B O 1
ATOM 4764 N N . ARG B 1 276 ? -13.133 6.07 -22.531 1 78.12 276 ARG B N 1
ATOM 4765 C CA . ARG B 1 276 ? -13.484 4.703 -22.156 1 78.12 276 ARG B CA 1
ATOM 4766 C C . ARG B 1 276 ? -12.703 3.691 -22.984 1 78.12 276 ARG B C 1
ATOM 4768 O O . ARG B 1 276 ? -12.266 2.664 -22.469 1 78.12 276 ARG B O 1
ATOM 4775 N N . PHE B 1 277 ? -12.594 4.039 -24.188 1 79.38 277 PHE B N 1
ATOM 4776 C CA . PHE B 1 277 ? -11.859 3.158 -25.078 1 79.38 277 PHE B CA 1
ATOM 4777 C C . PHE B 1 277 ? -10.398 3.049 -24.656 1 79.38 277 PHE B C 1
ATOM 4779 O O . PHE B 1 277 ? -9.867 1.945 -24.516 1 79.38 277 PHE B O 1
ATOM 4786 N N . PHE B 1 278 ? -9.766 4.113 -24.422 1 79.75 278 PHE B N 1
ATOM 4787 C CA . PHE B 1 278 ? -8.344 4.121 -24.094 1 79.75 278 PHE B CA 1
ATOM 4788 C C . PHE B 1 278 ? -8.102 3.492 -22.719 1 79.75 278 PHE B C 1
ATOM 4790 O O . PHE B 1 278 ? -7.098 2.799 -22.516 1 79.75 278 PHE B O 1
ATOM 4797 N N . THR B 1 279 ? -9 3.74 -21.828 1 79.5 279 THR B N 1
ATOM 4798 C CA . THR B 1 279 ? -8.883 3.129 -20.516 1 79.5 279 THR B CA 1
ATOM 4799 C C . THR B 1 279 ? -8.969 1.608 -20.609 1 79.5 279 THR B C 1
ATOM 4801 O O . THR B 1 279 ? -8.227 0.895 -19.938 1 79.5 279 THR B O 1
ATOM 4804 N N . LYS B 1 280 ? -9.812 1.188 -21.453 1 80.56 280 LYS B N 1
ATOM 4805 C CA . LYS B 1 280 ? -9.953 -0.25 -21.672 1 80.56 280 LYS B CA 1
ATOM 4806 C C . LYS B 1 280 ? -8.672 -0.848 -22.234 1 80.56 280 LYS B C 1
ATOM 4808 O O . LYS B 1 280 ? -8.289 -1.967 -21.891 1 80.56 280 LYS B O 1
ATOM 4813 N N . GLN B 1 281 ? -8.055 -0.133 -23.047 1 81.19 281 GLN B N 1
ATOM 4814 C CA . GLN B 1 281 ? -6.809 -0.611 -23.641 1 81.19 281 GLN B CA 1
ATOM 4815 C C . GLN B 1 281 ? -5.719 -0.744 -22.578 1 81.19 281 GLN B C 1
ATOM 4817 O O . GLN B 1 281 ? -4.969 -1.723 -22.562 1 81.19 281 GLN B O 1
ATOM 4822 N N . ILE B 1 282 ? -5.699 0.215 -21.75 1 81.94 282 ILE B N 1
ATOM 4823 C CA . ILE B 1 282 ? -4.688 0.18 -20.703 1 81.94 282 ILE B CA 1
ATOM 4824 C C . ILE B 1 282 ? -4.98 -0.974 -19.734 1 81.94 282 ILE B C 1
ATOM 4826 O O . ILE B 1 282 ? -4.062 -1.651 -19.281 1 81.94 282 ILE B O 1
ATOM 4830 N N . ILE B 1 283 ? -6.207 -1.173 -19.516 1 79.25 283 ILE B N 1
ATOM 4831 C CA . ILE B 1 283 ? -6.602 -2.268 -18.641 1 79.25 283 ILE B CA 1
ATOM 4832 C C . ILE B 1 283 ? -6.164 -3.6 -19.25 1 79.25 283 ILE B C 1
ATOM 4834 O O . ILE B 1 283 ? -5.676 -4.48 -18.531 1 79.25 283 ILE B O 1
ATOM 4838 N N . LYS B 1 284 ? -6.289 -3.713 -20.516 1 79.94 284 LYS B N 1
ATOM 4839 C CA . LYS B 1 284 ? -5.844 -4.922 -21.188 1 79.94 284 LYS B CA 1
ATOM 4840 C C . LYS B 1 284 ? -4.336 -5.109 -21.047 1 79.94 284 LYS B C 1
ATOM 4842 O O . LYS B 1 284 ? -3.859 -6.23 -20.859 1 79.94 284 LYS B O 1
ATOM 4847 N N . ILE B 1 285 ? -3.666 -4.098 -21.094 1 80 285 ILE B N 1
ATOM 4848 C CA . ILE B 1 285 ? -2.215 -4.156 -20.953 1 80 285 ILE B CA 1
ATOM 4849 C C . ILE B 1 285 ? -1.845 -4.531 -19.516 1 80 285 ILE B C 1
ATOM 4851 O O . ILE B 1 285 ? -0.91 -5.305 -19.297 1 80 285 ILE B O 1
ATOM 4855 N N . ARG B 1 286 ? -2.586 -4.047 -18.625 1 80.44 286 ARG B N 1
ATOM 4856 C CA . ARG B 1 286 ? -2.33 -4.289 -17.219 1 80.44 286 ARG B CA 1
ATOM 4857 C C . ARG B 1 286 ? -2.512 -5.766 -16.875 1 80.44 286 ARG B C 1
ATOM 4859 O O . ARG B 1 286 ? -1.79 -6.305 -16.031 1 80.44 286 ARG B O 1
ATOM 4866 N N . TYR B 1 287 ? -3.385 -6.434 -17.609 1 76.25 287 TYR B N 1
ATOM 4867 C CA . TYR B 1 287 ? -3.744 -7.77 -17.156 1 76.25 287 TYR B CA 1
ATOM 4868 C C . TYR B 1 287 ? -3.279 -8.828 -18.141 1 76.25 287 TYR B C 1
ATOM 4870 O O . TYR B 1 287 ? -3.324 -10.023 -17.844 1 76.25 287 TYR B O 1
ATOM 4878 N N . ASN B 1 288 ? -2.994 -8.594 -19.328 1 67.5 288 ASN B N 1
ATOM 4879 C CA . ASN B 1 288 ? -2.695 -9.609 -20.344 1 67.5 288 ASN B CA 1
ATOM 4880 C C . ASN B 1 288 ? -1.291 -9.438 -20.906 1 67.5 288 ASN B C 1
ATOM 4882 O O . ASN B 1 288 ? -0.754 -10.352 -21.531 1 67.5 288 ASN B O 1
ATOM 4886 N N . ARG B 1 289 ? -0.8 -8.242 -21.078 1 62.97 289 ARG B N 1
ATOM 4887 C CA . ARG B 1 289 ? 0.374 -8.031 -21.922 1 62.97 289 ARG B CA 1
ATOM 4888 C C . ARG B 1 289 ? 1.571 -7.586 -21.078 1 62.97 289 ARG B C 1
ATOM 4890 O O . ARG B 1 289 ? 1.413 -6.871 -20.094 1 62.97 289 ARG B O 1
#

Foldseek 3Di:
DPPVVPLQLPPDAFLADQDPVRQEDEPVRVLCCVQPPPVLVSQEAEDQLAADDPQWFKKDAQCVPARVRAFGMWTAGRVRGIYTHSDANLNNLVSVLVPDPQFDPLNQVLLCVLLVNPAAAWGADQLWIKGWLHGSPDPDGTMIGIQSFFQDWDDDPQFKIKTKGAQSHPVRGIHIYMYGRGDPCNLVNVQAVLQSNNVLNVQVQVCCCPPVVDHDDHRRCNTCSNPNVSHDHTDRNPDDHPVVSVLVSVLSVLLVVQVVVCVVPVVCVVVNVCSVVVSVVVVCVVPPD/DPPVPPLQLPPDAFLADQDPVRQEDEPVRVLCCVQPPPVLVSQEAEDQLAADDPQWFKKDAQCVPARVRAFGMWTAGRVRGIYTHSDANLNNLVSVLVPDPQFDPLNQVLLCVQLVNDAAAWGADQLWIKGWLHGSPDPDGTMIGIQSQFQDWDQDPQFKIKTKGAQSHPVRGIHIYMYGRGDPCNLVNVQAVLQSNNVLNVQVQVCCCPPVVDHDDHRRCNTCSNPNVSHDDTPHHPDDHPVVSVLVSVLSVLLVVQVVVCVVPVVCVVVNVCSVVVSVVVVCVVPPD

Solvent-accessible surface area (backbone atoms only — not comparable to full-atom values): 30324 Å² total; per-residue (Å²): 133,74,78,75,65,74,68,59,72,78,58,69,69,72,35,49,71,80,53,76,87,59,26,63,41,32,67,67,53,46,49,52,40,72,75,68,37,74,82,53,54,84,30,52,35,80,41,74,80,56,45,61,50,70,50,40,45,36,33,42,52,21,70,94,64,32,48,96,73,56,27,10,19,42,34,39,22,41,65,63,5,36,32,38,14,62,41,42,42,53,54,16,51,37,44,29,32,72,60,34,74,75,49,26,38,57,52,47,49,50,51,30,50,49,42,66,46,85,69,58,30,61,48,60,39,61,55,31,34,45,34,34,73,38,55,53,70,68,92,39,73,37,34,36,40,26,42,45,45,21,42,49,70,50,73,46,93,64,48,35,31,40,37,31,37,35,65,67,47,97,85,52,48,54,42,33,43,40,42,71,64,46,56,90,58,44,67,58,51,51,9,34,52,37,32,51,26,43,53,54,32,50,35,44,41,49,45,37,36,61,60,23,37,28,48,66,40,70,58,71,72,68,14,42,64,66,38,72,88,52,45,30,88,64,84,41,69,80,71,87,41,42,43,59,52,51,52,50,48,51,51,48,52,52,49,51,50,49,50,55,50,21,70,74,36,62,89,39,52,65,51,66,77,39,43,66,58,54,50,50,52,50,51,46,38,31,59,66,90,132,76,78,74,67,72,70,61,73,78,57,70,70,71,34,49,73,80,54,76,87,59,26,64,41,32,66,67,53,47,49,52,39,72,77,67,37,76,82,51,55,83,31,53,34,81,40,72,80,54,44,60,51,72,50,39,45,36,33,43,54,22,69,92,64,32,48,97,73,56,28,10,17,40,34,40,23,40,66,62,5,36,32,40,14,61,41,44,43,55,55,16,49,37,46,27,33,72,59,36,73,76,50,27,39,56,54,47,49,51,51,31,52,54,38,68,45,85,70,59,30,62,48,59,38,60,54,30,34,46,35,35,72,39,54,53,69,67,93,40,72,38,34,36,40,26,42,45,46,20,42,50,68,50,73,45,94,65,46,35,32,40,36,31,36,36,65,67,47,96,85,52,48,53,42,33,44,40,42,72,64,45,56,90,59,44,68,58,52,52,9,33,51,38,35,49,26,45,53,54,32,49,34,44,41,49,44,35,34,61,60,20,37,28,47,66,41,73,59,73,72,69,14,42,65,67,39,72,88,54,45,29,86,55,80,56,55,92,68,88,42,43,43,58,52,52,50,51,49,52,52,50,52,52,48,51,51,50,50,54,50,21,71,75,37,63,89,37,52,65,51,64,78,40,43,67,59,53,51,49,52,49,50,46,37,31,56,66,87

Sequence (578 aa):
MDVSAYKQRNLGIISLPTDIKYRNWSKDLTKRRIENDSQLEQYIKYDNKYRLNKNTLAVYEFKQNPILGKYKAVAFDLNRGIVLSQKSTHAMMQGLMRHAVHCDMIWQRMLAREAGVDIYQGIVMYNVLYFSMHAFSGNFFTDWICLHWIKDFHVKRHDQAIFNSIALDENGLVYNFAFDSPKPNLTKIIGQYLFHNHYYSDLYYQHMLQENNLRVTAINSDSILHNSNYYVQLDLYAIDSFKKLADKFYNHVLNLHLLTIVKEFKPLDYLHREHRFFTKQIIKIRYNRMDVSAYKQRNLGIISLPTDIKYRNWSKDLTKRRIENDSQLEQYIKYDNKYRLNKNTLAVYEFKQNPILGKYKAVAFDLNRGIVLSQKSTHAMMQGLMRHAVHCDMIWQRMLAREAGVDIYQGIVMYNVLYFSMHAFSGNFFTDWICLHWIKDFHVKRHDQAIFNSIALDENGLVYNFAFDSPKPNLTKIIGQYLFHNHYYSDLYYQHMLQENNLRVTAINSDSILHNSNYYVQLDLYAIDSFKKLADKFYNHVLNLHLLTIVKEFKPLDYLHREHRFFTKQIIKIRYNR